Protein 2YC4 (pdb70)

Foldseek 3Di:
DFFQCAVVQVKDKDAWPAFDPQQDPNLARPPDQPGWTKHDFDDKIKIKIFGPAFFWWFKKKWFKFFFAKKWKWFDQDPDPPDTHTDDMDGDDPSDMDMDTGTDTHGMMMMIRGDGNDGMMITRYITTDGGD/DWQCAVVQVKDKDAWPAFDPQQDPNLAHPPDQPGWTKHDFDDKIKIKIFGPAFFWFQKKKWKKFFFAKKWKWFDRDPDPPDTHTFDMDGDDDDGIDMDMDGGTDTGGMMMMIRGDGNDGMMITRYITTDGD/DAPLADDEAEAEEEEDFDPPQPVVLLCCLQDCPWGWDAQPPHSYIYIYDYAHVVDDRPVVLVPDPPRFAHQEYEQEAEQQDVVRVVVSVVVVVVSCVVGPDNPRHRAYAYEYGYPHDPDGDDVVVVVVVCVVVPHHYYYCPPDRNDVSCVRVSVRRVVVVVVVVVVVVVVVVVVVVD/DPQADEEAEAEEEEDFDPQQPSVLLVCLQQCVVCCHWDAQPPDSYIYRYRYQHVVRVVVLVVDPPRFAHQHYEQEAEQQDPVRVVVSVVVVVVSCVVGPDNPRHRAYAYEYGHRPDHHHDVVVVCVVCVVVVHHYYYPHVDPSNDVSCVRVSVRRVVVVVVVVVVVVVVVVVDDD

Solvent-accessible surface area: 26304 Å² total; per-residue (Å²): 180,108,29,22,0,79,93,78,29,43,6,86,29,80,52,36,43,6,47,0,114,117,10,27,21,106,27,0,6,38,34,36,61,87,46,4,0,0,0,0,2,43,23,75,8,60,2,8,1,94,1,72,50,52,1,134,0,39,85,1,26,7,18,3,17,42,2,108,7,9,9,0,40,34,0,49,111,116,41,55,114,146,48,76,89,37,37,110,23,86,26,62,165,97,20,76,36,83,38,126,24,100,32,41,0,28,10,0,36,2,15,0,20,36,14,57,19,20,1,0,1,6,2,40,2,14,0,40,0,18,114,94,22,51,0,68,125,121,38,39,2,85,28,84,53,36,40,7,43,2,114,120,9,26,20,112,28,0,7,59,30,35,72,39,45,5,0,0,0,0,2,38,24,79,7,58,2,10,1,93,1,71,59,30,6,38,1,58,29,1,29,8,23,4,8,28,1,108,6,9,9,0,40,44,2,59,106,111,58,66,91,71,52,53,90,38,34,108,26,84,32,68,81,97,45,82,24,98,33,110,40,87,26,141,33,134,0,29,10,0,37,2,14,0,26,27,13,58,18,20,1,0,0,6,3,39,2,15,0,64,12,64,121,77,160,90,43,44,2,40,0,50,3,34,0,0,0,0,2,18,35,107,7,27,4,73,61,7,19,59,53,24,68,133,116,57,0,82,20,52,9,79,157,40,61,10,11,0,38,0,53,3,15,14,2,11,41,21,41,2,21,131,56,16,88,57,79,96,54,42,9,10,12,12,0,0,0,0,0,20,44,18,35,56,91,4,6,39,5,0,28,2,6,6,21,10,6,67,56,12,46,90,47,69,157,39,77,19,85,10,2,0,0,0,19,97,159,93,41,100,139,84,12,55,78,108,47,1,81,71,30,0,84,113,36,128,14,38,38,48,52,20,77,71,101,122,52,70,76,5,67,35,0,0,62,24,1,0,22,41,2,34,157,18,0,50,91,68,3,54,51,25,92,108,54,6,80,96,56,144,72,87,43,41,3,38,0,46,3,32,0,5,2,5,4,13,41,86,1,23,13,80,60,15,25,60,52,16,60,62,69,69,137,93,1,82,20,64,8,82,156,47,59,10,11,0,39,0,54,27,18,40,19,54,62,14,42,134,56,26,90,57,140,73,60,43,10,16,12,12,0,2,0,3,0,8,32,52,37,68,56,4,2,16,1,0,27,0,9,6,15,6,9,67,52,16,48,92,48,80,91,38,79,18,86,10,3,0,4,0,16,77,29,97,58,172,170,10,140,62,76,83,0,87,70,27,0,85,113,35,130,14,80,39,44,59,15,12,80,68,36,94,38,72,71,4,54,36,2,5,61,16,2,0,23,40,2,34,159,18,0,47,90,70,2,52,50,17,96,125,58,13,197,98

GO terms:
  GO:0030992 intraciliary transport particle B (C, IDA)
  GO:0005515 protein binding (F, IPI)

CATH classification: 2.60.120.260

B-factor: mean 47.5, std 15.7, range [17.86, 131.83]

Sequence (614 aa):
MKDYAREENGGLVVMASCSDERFPPENMLDGKDNTFWVTTGMFPQEFVLRLESCIRVSKITTLSLNVRKLAVEKCDQDKPDQFEKVFEVELANLQTEVHQVNIRAKYLKFILLQGHGEFATVNRVSVVGGDKDYAREENGGLVVMASCSDERFPPENMLDGKDNTFWVTTGMFPQEFVLRLESCIRVSKITTLSLNVRKLAVEKCDQDKPDQFEKVFEVELANRGLQTEVHQVNIRAKYLKFILLQGHGEFATVNRVSVVGGKPIDITATLRCKVAVVGEATVGKSALISMFTSVVAPVTIPDTTVSVELFLLDTAGSDLYKEQISQYWNGVYYAILVFDVSSMESFESCKAWFELLKSARPDRERPLRAVLVANKPPQRHQVRLDMAQDWATTNTLDFFDVSNPPGKDADAPFLSIATTFYRNYEDKVAAFQDACRNYPIDITATLRCKVAVVGEATVGKSALISMFTSKGSVAPVTIPDTTVSVELFLLDTSDLYKEQISQYWNGVYYAILVFDVSSMESFESCKAWFELLKSARPDRERPLRAVLVANKTDLPQVRLDMAQDWATTNTLDFFDVSANPPGKDADAPFLSIATTFYRNYEDKVAAFQDACRN

Organism: Chlamydomonas reinhardtii (NCBI:txid3055)

Secondary structure (DSSP, 8-state):
-EETTSGGGT-EE---S--BTTS-GGGGSSS-SS--EE--SSS-EEEEEEEEEEEEEEEEEEEEESEEEEEEEEE-SSSTT--EEEEEEE----EEEEEEEEEEEEEEEEEEEEESSS--EEEEEEEEEE-/-BTTSGGGT-EE---S--BTTS-GGGGSSS-SS--EE--SSS-EEEEEEEEEEEEEEEEEEEEESEEEEEEEEE-SSSS---EEEEEEE------EEEEEEEEEEEEEEEEEEEEESSS--EEEEEEEEE-/--S--SEEEEEEEEEES-GGG-HHHHHHHHH--EEEEE-TTSSEEEEEEEEESSSSHHHHHHTSTT-----EEEEEEETT-HHHHHHHHHHHHHHHHH-S-TTS--EEEEEEE----SS---HHHHHHHHHHTT-EEEE----TTSSTHHHHHHHHHHHHHHHHHHHHHHHHHHHH-/--S--EEEEEEEEEES-GGG-HHHHHHHHHHTT--EEEE-TTSSEEEEEEEEE--HHHHHHHSTT-----EEEEEEETT-HHHHHHHHHHHHHHHHH-S-TTS--EEEEEEE--S-----HHHHHHHHHHTT-EEEE-TTS-TTTSTHHHHHHHHHHHHHHHHHHHHHHHHHT--

Structure (mmCIF, N/CA/C/O backbone):
data_2YC4
#
_entry.id   2YC4
#
_cell.length_a   50.020
_cell.length_b   68.300
_cell.length_c   93.780
_cell.angle_alpha   90.00
_cell.angle_beta   92.42
_cell.angle_gamma   90.00
#
_symmetry.space_group_name_H-M   'P 1 21 1'
#
loop_
_entity.id
_entity.type
_entity.pdbx_description
1 polymer 'INTRAFLAGELLAR TRANSPORT PROTEIN 25'
2 polymer 'SMALL RAB-RELATED GTPASE'
3 non-polymer 'CALCIUM ION'
4 non-polymer 'MAGNESIUM ION'
5 non-polymer 'CHLORIDE ION'
6 water water
#
loop_
_atom_site.group_PDB
_atom_site.id
_atom_site.type_symbol
_atom_site.label_atom_id
_atom_site.label_alt_id
_atom_site.label_comp_id
_atom_site.label_asym_id
_atom_site.label_entity_id
_atom_site.label_seq_id
_atom_site.pdbx_PDB_ins_code
_atom_site.Cartn_x
_atom_site.Cartn_y
_atom_site.Cartn_z
_atom_site.occupancy
_atom_site.B_iso_or_equiv
_atom_site.auth_seq_id
_atom_site.auth_comp_id
_atom_site.auth_asym_id
_atom_site.auth_atom_id
_atom_site.pdbx_PDB_model_num
ATOM 1 N N . MET A 1 5 ? 59.392 -47.987 66.963 1.00 48.18 1 MET A N 1
ATOM 2 C CA . MET A 1 5 ? 58.284 -47.722 66.041 1.00 68.32 1 MET A CA 1
ATOM 3 C C . MET A 1 5 ? 57.685 -48.992 65.428 1.00 68.20 1 MET A C 1
ATOM 4 O O . MET A 1 5 ? 58.386 -49.992 65.233 1.00 50.81 1 MET A O 1
ATOM 9 N N . LYS A 1 6 ? 56.387 -48.941 65.123 1.00 56.14 2 LYS A N 1
ATOM 10 C CA . LYS A 1 6 ? 55.698 -50.069 64.487 1.00 57.38 2 LYS A CA 1
ATOM 11 C C . LYS A 1 6 ? 55.014 -49.645 63.192 1.00 49.41 2 LYS A C 1
ATOM 12 O O . LYS A 1 6 ? 54.970 -48.461 62.858 1.00 47.07 2 LYS A O 1
ATOM 18 N N . ASP A 1 7 ? 54.484 -50.622 62.465 1.00 44.98 3 ASP A N 1
ATOM 19 C CA . ASP A 1 7 ? 53.529 -50.348 61.394 1.00 39.78 3 ASP A CA 1
ATOM 20 C C . ASP A 1 7 ? 52.151 -50.604 61.989 1.00 39.81 3 ASP A C 1
ATOM 21 O O . ASP A 1 7 ? 51.709 -51.750 62.089 1.00 51.48 3 ASP A O 1
ATOM 26 N N . TYR A 1 8 ? 51.484 -49.532 62.401 1.00 37.26 4 TYR A N 1
ATOM 27 C CA . TYR A 1 8 ? 50.181 -49.615 63.068 1.00 34.56 4 TYR A CA 1
ATOM 28 C C . TYR A 1 8 ? 48.989 -49.968 62.159 1.00 38.09 4 TYR A C 1
ATOM 29 O O . TYR A 1 8 ? 47.872 -50.182 62.646 1.00 39.29 4 TYR A O 1
ATOM 38 N N . ALA A 1 9 ? 49.238 -50.043 60.852 1.00 39.92 5 ALA A N 1
ATOM 39 C CA . ALA A 1 9 ? 48.225 -50.441 59.875 1.00 44.03 5 ALA A CA 1
ATOM 40 C C . ALA A 1 9 ? 48.061 -51.945 59.875 1.00 45.01 5 ALA A C 1
ATOM 41 O O . ALA A 1 9 ? 46.954 -52.458 59.753 1.00 44.11 5 ALA A O 1
ATOM 43 N N . ARG A 1 10 ? 49.190 -52.633 59.992 1.00 47.05 6 ARG A N 1
ATOM 44 C CA . ARG A 1 10 ? 49.260 -54.083 60.145 1.00 46.19 6 ARG A CA 1
ATOM 45 C C . ARG A 1 10 ? 48.155 -54.567 61.109 1.00 41.69 6 ARG A C 1
ATOM 46 O O . ARG A 1 10 ? 47.903 -53.939 62.126 1.00 47.76 6 ARG A O 1
ATOM 54 N N . GLU A 1 11 ? 47.469 -55.654 60.773 1.00 49.18 7 GLU A N 1
ATOM 55 C CA . GLU A 1 11 ? 46.299 -56.079 61.544 1.00 41.64 7 GLU A CA 1
ATOM 56 C C . GLU A 1 11 ? 46.772 -56.599 62.870 1.00 44.43 7 GLU A C 1
ATOM 57 O O . GLU A 1 11 ? 45.998 -56.739 63.809 1.00 46.68 7 GLU A O 1
ATOM 63 N N . GLU A 1 12 ? 48.058 -56.911 62.933 1.00 48.50 8 GLU A N 1
ATOM 64 C CA . GLU A 1 12 ? 48.634 -57.511 64.125 1.00 48.62 8 GLU A CA 1
ATOM 65 C C . GLU A 1 12 ? 49.019 -56.453 65.153 1.00 40.30 8 GLU A C 1
ATOM 66 O O . GLU A 1 12 ? 49.469 -56.780 66.238 1.00 58.44 8 GLU A O 1
ATOM 68 N N . ASN A 1 13 ? 48.828 -55.184 64.810 1.00 53.31 9 ASN A N 1
ATOM 69 C CA . ASN A 1 13 ? 49.004 -54.080 65.753 1.00 55.28 9 ASN A CA 1
ATOM 70 C C . ASN A 1 13 ? 47.708 -53.304 65.885 1.00 59.38 9 ASN A C 1
ATOM 71 O O . ASN A 1 13 ? 47.710 -52.072 65.924 1.00 65.28 9 ASN A O 1
ATOM 76 N N . GLY A 1 14 ? 46.598 -54.030 65.917 1.00 54.94 10 GLY A N 1
ATOM 77 C CA . GLY A 1 14 ? 45.296 -53.420 66.090 1.00 58.63 10 GLY A CA 1
ATOM 78 C C . GLY A 1 14 ? 44.719 -52.724 64.869 1.00 59.98 10 GLY A C 1
ATOM 79 O O . GLY A 1 14 ? 43.606 -52.188 64.940 1.00 66.78 10 GLY A O 1
ATOM 80 N N . GLY A 1 15 ? 45.456 -52.724 63.757 1.00 49.18 11 GLY A N 1
ATOM 81 C CA . GLY A 1 15 ? 44.988 -52.100 62.529 1.00 44.43 11 GLY A CA 1
ATOM 82 C C . GLY A 1 15 ? 43.653 -52.652 62.075 1.00 46.10 11 GLY A C 1
ATOM 83 O O . GLY A 1 15 ? 43.450 -53.869 62.063 1.00 52.30 11 GLY A O 1
ATOM 84 N N . LEU A 1 16 ? 42.737 -51.764 61.694 1.00 46.08 12 LEU A N 1
ATOM 85 C CA . LEU A 1 16 ? 41.370 -52.197 61.393 1.00 55.54 12 LEU A CA 1
ATOM 86 C C . LEU A 1 16 ? 40.603 -51.231 60.505 1.00 44.23 12 LEU A C 1
ATOM 87 O O . LEU A 1 16 ? 40.425 -50.077 60.862 1.00 48.32 12 LEU A O 1
ATOM 92 N N . VAL A 1 17 ? 40.124 -51.707 59.363 1.00 41.30 13 VAL A N 1
ATOM 93 C CA . VAL A 1 17 ? 39.287 -50.871 58.500 1.00 42.33 13 VAL A CA 1
ATOM 94 C C . VAL A 1 17 ? 37.823 -50.930 58.884 1.00 34.79 13 VAL A C 1
ATOM 95 O O . VAL A 1 17 ? 37.240 -52.011 58.930 1.00 36.77 13 VAL A O 1
ATOM 99 N N . VAL A 1 18 ? 37.227 -49.766 59.132 1.00 37.26 14 VAL A N 1
ATOM 100 C CA . VAL A 1 18 ? 35.819 -49.709 59.552 1.00 47.02 14 VAL A CA 1
ATOM 101 C C . VAL A 1 18 ? 34.747 -49.029 58.622 1.00 44.16 14 VAL A C 1
ATOM 102 O O . VAL A 1 18 ? 33.555 -49.181 58.872 1.00 48.50 14 VAL A O 1
ATOM 106 N N . MET A 1 19 ? 35.139 -48.306 57.567 1.00 37.01 15 MET A N 1
ATOM 107 C CA . MET A 1 19 ? 34.144 -47.581 56.776 1.00 33.64 15 MET A CA 1
ATOM 108 C C . MET A 1 19 ? 34.507 -47.422 55.298 1.00 53.80 15 MET A C 1
ATOM 109 O O . MET A 1 19 ? 34.393 -46.295 54.709 1.00 40.47 15 MET A O 1
ATOM 111 N N . ALA A 1 20 ? 34.926 -48.562 54.721 1.00 39.09 16 ALA A N 1
ATOM 112 C CA . ALA A 1 20 ? 35.023 -48.770 53.263 1.00 38.36 16 ALA A CA 1
ATOM 113 C C . ALA A 1 20 ? 33.697 -48.529 52.493 1.00 35.07 16 ALA A C 1
ATOM 114 O O . ALA A 1 20 ? 32.621 -48.854 52.976 1.00 36.78 16 ALA A O 1
ATOM 116 N N . SER A 1 21 ? 33.796 -47.963 51.293 1.00 34.87 17 SER A N 1
ATOM 117 C CA . SER A 1 21 ? 32.637 -47.496 50.540 1.00 23.27 17 SER A CA 1
ATOM 118 C C . SER A 1 21 ? 32.182 -48.488 49.511 1.00 27.47 17 SER A C 1
ATOM 119 O O . SER A 1 21 ? 31.219 -48.241 48.794 1.00 32.25 17 SER A O 1
ATOM 122 N N . CYS A 1 22 ? 32.885 -49.611 49.424 1.00 34.50 18 CYS A N 1
ATOM 123 C CA . CYS A 1 22 ? 32.478 -50.685 48.530 1.00 28.56 18 CYS A CA 1
ATOM 124 C C . CYS A 1 22 ? 33.265 -51.931 48.863 1.00 28.22 18 CYS A C 1
ATOM 125 O O . CYS A 1 22 ? 34.423 -51.850 49.277 1.00 33.90 18 CYS A O 1
ATOM 128 N N . SER A 1 23 ? 32.632 -53.088 48.704 1.00 38.68 19 SER A N 1
ATOM 129 C CA . SER A 1 23 ? 33.296 -54.344 49.037 1.00 46.93 19 SER A CA 1
ATOM 130 C C . SER A 1 23 ? 32.818 -55.609 48.323 1.00 34.80 19 SER A C 1
ATOM 131 O O . SER A 1 23 ? 31.646 -55.770 47.995 1.00 33.46 19 SER A O 1
ATOM 134 N N . ASP A 1 24 ? 33.769 -56.504 48.106 1.00 34.97 20 ASP A N 1
ATOM 135 C CA . ASP A 1 24 ? 33.504 -57.840 47.603 1.00 40.54 20 ASP A CA 1
ATOM 136 C C . ASP A 1 24 ? 34.146 -58.784 48.613 1.00 43.56 20 ASP A C 1
ATOM 137 O O . ASP A 1 24 ? 35.349 -58.711 48.849 1.00 47.19 20 ASP A O 1
ATOM 142 N N . GLU A 1 25 ? 33.352 -59.655 49.227 1.00 45.14 21 GLU A N 1
ATOM 143 C CA . GLU A 1 25 ? 33.881 -60.583 50.226 1.00 38.38 21 GLU A CA 1
ATOM 144 C C . GLU A 1 25 ? 35.116 -61.362 49.761 1.00 44.61 21 GLU A C 1
ATOM 145 O O . GLU A 1 25 ? 35.836 -61.941 50.575 1.00 51.31 21 GLU A O 1
ATOM 151 N N . ARG A 1 26 ? 35.366 -61.366 48.457 1.00 34.50 22 ARG A N 1
ATOM 152 C CA . ARG A 1 26 ? 36.549 -62.005 47.917 1.00 35.22 22 ARG A CA 1
ATOM 153 C C . ARG A 1 26 ? 37.826 -61.186 48.062 1.00 42.18 22 ARG A C 1
ATOM 154 O O . ARG A 1 26 ? 38.923 -61.707 47.881 1.00 41.07 22 ARG A O 1
ATOM 162 N N . PHE A 1 27 ? 37.677 -59.899 48.362 1.00 47.01 23 PHE A N 1
ATOM 163 C CA . PHE A 1 27 ? 38.799 -58.972 48.410 1.00 36.28 23 PHE A CA 1
ATOM 164 C C . PHE A 1 27 ? 38.485 -57.911 49.436 1.00 36.44 23 PHE A C 1
ATOM 165 O O . PHE A 1 27 ? 38.358 -56.741 49.115 1.00 43.30 23 PHE A O 1
ATOM 173 N N . PRO A 1 28 ? 38.356 -58.333 50.690 1.00 40.09 24 PRO A N 1
ATOM 174 C CA . PRO A 1 28 ? 37.923 -57.492 51.803 1.00 41.89 24 PRO A CA 1
ATOM 175 C C . PRO A 1 28 ? 39.026 -56.558 52.287 1.00 47.38 24 PRO A C 1
ATOM 176 O O . PRO A 1 28 ? 40.209 -56.889 52.173 1.00 42.26 24 PRO A O 1
ATOM 180 N N . PRO A 1 29 ? 38.635 -55.400 52.843 1.00 45.25 25 PRO A N 1
ATOM 181 C CA . PRO A 1 29 ? 39.559 -54.367 53.307 1.00 38.28 25 PRO A CA 1
ATOM 182 C C . PRO A 1 29 ? 40.739 -54.950 54.070 1.00 43.90 25 PRO A C 1
ATOM 183 O O . PRO A 1 29 ? 41.856 -54.461 53.937 1.00 47.22 25 PRO A O 1
ATOM 187 N N . GLU A 1 30 ? 40.486 -56.005 54.829 1.00 45.38 26 GLU A N 1
ATOM 188 C CA . GLU A 1 30 ? 41.499 -56.650 55.646 1.00 37.63 26 GLU A CA 1
ATOM 189 C C . GLU A 1 30 ? 42.728 -56.981 54.814 1.00 40.87 26 GLU A C 1
ATOM 190 O O . GLU A 1 30 ? 43.846 -57.026 55.325 1.00 45.72 26 GLU A O 1
ATOM 196 N N . ASN A 1 31 ? 42.518 -57.222 53.528 1.00 35.89 27 ASN A N 1
ATOM 197 C CA . ASN A 1 31 ? 43.618 -57.571 52.648 1.00 39.14 27 ASN A CA 1
ATOM 198 C C . ASN A 1 31 ? 44.641 -56.466 52.488 1.00 43.61 27 ASN A C 1
ATOM 199 O O . ASN A 1 31 ? 45.588 -56.619 51.731 1.00 45.27 27 ASN A O 1
ATOM 204 N N . MET A 1 32 ? 44.448 -55.348 53.174 1.00 36.74 28 MET A N 1
ATOM 205 C CA . MET A 1 32 ? 45.351 -54.220 53.020 1.00 33.86 28 MET A CA 1
ATOM 206 C C . MET A 1 32 ? 46.374 -54.171 54.131 1.00 37.91 28 MET A C 1
ATOM 207 O O . MET A 1 32 ? 47.402 -53.517 54.012 1.00 44.45 28 MET A O 1
ATOM 212 N N . LEU A 1 33 ? 46.105 -54.896 55.207 1.00 41.68 29 LEU A N 1
ATOM 213 C CA . LEU A 1 33 ? 46.949 -54.823 56.389 1.00 47.07 29 LEU A CA 1
ATOM 214 C C . LEU A 1 33 ? 47.438 -56.181 56.875 1.00 55.69 29 LEU A C 1
ATOM 215 O O . LEU A 1 33 ? 47.771 -56.358 58.046 1.00 55.23 29 LEU A O 1
ATOM 220 N N . ASP A 1 34 ? 47.492 -57.140 55.965 1.00 55.64 30 ASP A N 1
ATOM 221 C CA . ASP A 1 34 ? 48.082 -58.427 56.287 1.00 54.97 30 ASP A CA 1
ATOM 222 C C . ASP A 1 34 ? 49.576 -58.470 55.933 1.00 53.99 30 ASP A C 1
ATOM 223 O O . ASP A 1 34 ? 50.248 -59.476 56.166 1.00 50.71 30 ASP A O 1
ATOM 228 N N . GLY A 1 35 ? 50.088 -57.374 55.379 1.00 50.83 31 GLY A N 1
ATOM 229 C CA . GLY A 1 35 ? 51.503 -57.269 55.064 1.00 49.23 31 GLY A CA 1
ATOM 230 C C . GLY A 1 35 ? 51.978 -58.020 53.826 1.00 60.06 31 GLY A C 1
ATOM 231 O O . GLY A 1 35 ? 53.154 -57.934 53.462 1.00 63.52 31 GLY A O 1
ATOM 232 N N . LYS A 1 36 ? 51.076 -58.764 53.187 1.00 56.20 32 LYS A N 1
ATOM 233 C CA . LYS A 1 36 ? 51.401 -59.500 51.971 1.00 50.89 32 LYS A CA 1
ATOM 234 C C . LYS A 1 36 ? 51.207 -58.571 50.787 1.00 57.34 32 LYS A C 1
ATOM 235 O O . LYS A 1 36 ? 50.481 -57.602 50.880 1.00 59.76 32 LYS A O 1
ATOM 237 N N . ASP A 1 37 ? 51.868 -58.851 49.675 1.00 61.22 33 ASP A N 1
ATOM 238 C CA . ASP A 1 37 ? 51.790 -57.964 48.521 1.00 53.38 33 ASP A CA 1
ATOM 239 C C . ASP A 1 37 ? 50.857 -58.524 47.466 1.00 60.64 33 ASP A C 1
ATOM 240 O O . ASP A 1 37 ? 50.541 -57.848 46.489 1.00 57.23 33 ASP A O 1
ATOM 245 N N . ASN A 1 38 ? 50.419 -59.765 47.661 1.00 61.16 34 ASN A N 1
ATOM 246 C CA . ASN A 1 38 ? 49.660 -60.467 46.629 1.00 58.91 34 ASN A CA 1
ATOM 247 C C . ASN A 1 38 ? 48.163 -60.473 46.871 1.00 60.48 34 ASN A C 1
ATOM 248 O O . ASN A 1 38 ? 47.396 -60.843 45.988 1.00 60.83 34 ASN A O 1
ATOM 253 N N . THR A 1 39 ? 47.750 -60.074 48.071 1.00 62.21 35 THR A N 1
ATOM 254 C CA . THR A 1 39 ? 46.333 -59.904 48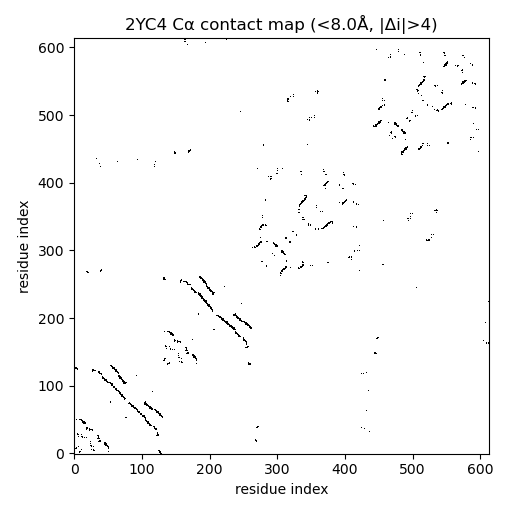.365 1.00 54.80 35 THR A CA 1
ATOM 255 C C . THR A 1 39 ? 45.979 -58.424 48.284 1.00 50.41 35 THR A C 1
ATOM 256 O O . THR A 1 39 ? 46.852 -57.572 48.362 1.00 48.98 35 THR A O 1
ATOM 260 N N . PHE A 1 40 ? 44.706 -58.112 48.087 1.00 56.11 36 PHE A N 1
ATOM 261 C CA . PHE A 1 40 ? 44.310 -56.714 47.928 1.00 48.22 36 PHE A CA 1
ATOM 262 C C . PHE A 1 40 ? 42.849 -56.480 48.232 1.00 52.93 36 PHE A C 1
ATOM 263 O O . PHE A 1 40 ? 42.070 -57.429 48.449 1.00 47.09 36 PHE A O 1
ATOM 271 N N . TRP A 1 41 ? 42.500 -55.194 48.238 1.00 46.21 37 TRP A N 1
ATOM 272 C CA . TRP A 1 41 ? 41.123 -54.750 48.279 1.00 36.09 37 TRP A CA 1
ATOM 273 C C . TRP A 1 41 ? 40.836 -54.126 46.921 1.00 42.04 37 TRP A C 1
ATOM 274 O O . TRP A 1 41 ? 41.685 -53.419 46.372 1.00 43.02 37 TRP A O 1
ATOM 285 N N . VAL A 1 42 ? 39.666 -54.406 46.358 1.00 32.81 38 VAL A N 1
ATOM 286 C CA . VAL A 1 42 ? 39.345 -53.891 45.036 1.00 30.98 38 VAL A CA 1
ATOM 287 C C . VAL A 1 42 ? 38.053 -53.097 45.097 1.00 35.81 38 VAL A C 1
ATOM 288 O O . VAL A 1 42 ? 37.140 -53.426 45.872 1.00 33.98 38 VAL A O 1
ATOM 292 N N . THR A 1 43 ? 37.987 -52.049 44.281 1.00 27.29 39 THR A N 1
ATOM 293 C CA . THR A 1 43 ? 36.783 -51.262 44.159 1.00 24.13 39 THR A CA 1
ATOM 294 C C . THR A 1 43 ? 35.796 -51.974 43.237 1.00 33.44 39 THR A C 1
ATOM 295 O O . THR A 1 43 ? 36.191 -52.782 42.400 1.00 27.91 39 THR A O 1
ATOM 299 N N . THR A 1 44 ? 34.507 -51.674 43.404 1.00 30.46 40 THR A N 1
ATOM 300 C CA . THR A 1 44 ? 33.446 -52.428 42.738 1.00 25.70 40 THR A CA 1
ATOM 301 C C . THR A 1 44 ? 32.728 -51.602 41.696 1.00 27.77 40 THR A C 1
ATOM 302 O O . THR A 1 44 ? 31.623 -51.929 41.288 1.00 28.80 40 THR A O 1
ATOM 306 N N . GLY A 1 45 ? 33.347 -50.520 41.265 1.00 32.65 41 GLY A N 1
ATOM 307 C CA . GLY A 1 45 ? 32.669 -49.647 40.342 1.00 35.28 41 GLY A CA 1
ATOM 308 C C . GLY A 1 45 ? 33.226 -48.246 40.373 1.00 49.58 41 GLY A C 1
ATOM 309 O O . GLY A 1 45 ? 34.443 -48.045 40.303 1.00 53.17 41 GLY A O 1
ATOM 310 N N . MET A 1 46 ? 32.324 -47.283 40.510 1.00 36.57 42 MET A N 1
ATOM 311 C CA . MET A 1 46 ? 32.602 -45.892 40.199 1.00 23.40 42 MET A CA 1
ATOM 312 C C . MET A 1 46 ? 33.753 -45.247 41.011 1.00 35.85 42 MET A C 1
ATOM 313 O O . MET A 1 46 ? 34.500 -45.925 41.732 1.00 42.57 42 MET A O 1
ATOM 318 N N . PHE A 1 47 ? 33.891 -43.927 40.883 1.00 33.45 43 PHE A N 1
ATOM 319 C CA . PHE A 1 47 ? 34.716 -43.149 41.799 1.00 33.33 43 PHE A CA 1
ATOM 320 C C . PHE A 1 47 ? 33.966 -41.882 42.288 1.00 36.17 43 PHE A C 1
ATOM 321 O O . PHE A 1 47 ? 33.013 -41.433 41.655 1.00 39.06 43 PHE A O 1
ATOM 329 N N . PRO A 1 48 ? 34.380 -41.322 43.436 1.00 34.05 44 PRO A N 1
ATOM 330 C CA . PRO A 1 48 ? 35.522 -41.754 44.251 1.00 35.86 44 PRO A CA 1
ATOM 331 C C . PRO A 1 48 ? 35.140 -42.932 45.121 1.00 31.31 44 PRO A C 1
ATOM 332 O O . PRO A 1 48 ? 33.978 -43.319 45.095 1.00 27.28 44 PRO A O 1
ATOM 336 N N . GLN A 1 49 ? 36.112 -43.506 45.829 1.00 31.62 45 GLN A N 1
ATOM 337 C CA . GLN A 1 49 ? 35.881 -44.576 46.794 1.00 23.43 45 GLN A CA 1
ATOM 338 C C . GLN A 1 49 ? 36.806 -44.329 47.967 1.00 31.55 45 GLN A C 1
ATOM 339 O O . GLN A 1 49 ? 37.913 -43.808 47.809 1.00 30.35 45 GLN A O 1
ATOM 345 N N . GLU A 1 50 ? 36.356 -44.692 49.159 1.00 37.76 46 GLU A N 1
ATOM 346 C CA . GLU A 1 50 ? 37.145 -44.428 50.357 1.00 35.08 46 GLU A CA 1
ATOM 347 C C . GLU A 1 50 ? 36.986 -45.524 51.382 1.00 34.77 46 GLU A C 1
ATOM 348 O O . GLU A 1 50 ? 36.078 -46.345 51.305 1.00 34.19 46 GLU A O 1
ATOM 354 N N . PHE A 1 51 ? 37.895 -45.532 52.345 1.00 36.52 47 PHE A N 1
ATOM 355 C CA . PHE A 1 51 ? 37.813 -46.459 53.456 1.00 34.30 47 PHE A CA 1
ATOM 356 C C . PHE A 1 51 ? 38.583 -45.827 54.594 1.00 34.71 47 PHE A C 1
ATOM 357 O O . PHE A 1 51 ? 39.499 -45.039 54.363 1.00 36.40 47 PHE A O 1
ATOM 365 N N . VAL A 1 52 ? 38.212 -46.184 55.818 1.00 36.96 48 VAL A N 1
ATOM 366 C CA . VAL A 1 52 ? 38.751 -45.551 57.013 1.00 33.82 48 VAL A CA 1
ATOM 367 C C . VAL A 1 52 ? 39.448 -46.582 57.881 1.00 31.18 48 VAL A C 1
ATOM 368 O O . VAL A 1 52 ? 38.801 -47.464 58.458 1.00 32.20 48 VAL A O 1
ATOM 372 N N . LEU A 1 53 ? 40.771 -46.475 57.958 1.00 37.40 49 LEU A N 1
ATOM 373 C CA . LEU A 1 53 ? 41.571 -47.302 58.862 1.00 35.30 49 LEU A CA 1
ATOM 374 C C . LEU A 1 53 ? 41.582 -46.699 60.269 1.00 33.90 49 LEU A C 1
ATOM 375 O O . LEU A 1 53 ? 41.721 -45.488 60.422 1.00 37.07 49 LEU A O 1
ATOM 380 N N . ARG A 1 54 ? 41.424 -47.539 61.287 1.00 26.85 50 ARG A N 1
ATOM 381 C CA . ARG A 1 54 ? 41.560 -47.088 62.666 1.00 37.37 50 ARG A CA 1
ATOM 382 C C . ARG A 1 54 ? 42.683 -47.831 63.394 1.00 43.59 50 ARG A C 1
ATOM 383 O O . ARG A 1 54 ? 42.692 -49.065 63.434 1.00 46.80 50 ARG A O 1
ATOM 391 N N . LEU A 1 55 ? 43.609 -47.074 63.985 1.00 42.90 51 LEU A N 1
ATOM 392 C CA . LEU A 1 55 ? 44.728 -47.649 64.736 1.00 44.98 51 LEU A CA 1
ATOM 393 C C . LEU A 1 55 ? 44.412 -47.757 66.234 1.00 50.89 51 LEU A C 1
ATOM 394 O O . LEU A 1 55 ? 43.620 -46.970 66.766 1.00 48.17 51 LEU A O 1
ATOM 399 N N . GLU A 1 56 ? 45.048 -48.726 66.895 1.00 48.63 52 GLU A N 1
ATOM 400 C CA . GLU A 1 56 ? 44.868 -48.980 68.325 1.00 55.29 52 GLU A CA 1
ATOM 401 C C . GLU A 1 56 ? 44.768 -47.705 69.162 1.00 64.26 52 GLU A C 1
ATOM 402 O O . GLU A 1 56 ? 43.789 -47.507 69.888 1.00 71.17 52 GLU A O 1
ATOM 404 N N . SER A 1 57 ? 45.784 -46.849 69.067 1.00 58.37 53 SER A N 1
ATOM 405 C CA . SER A 1 57 ? 45.781 -45.565 69.771 1.00 52.78 53 SER A CA 1
ATOM 406 C C . SER A 1 57 ? 46.056 -44.411 68.818 1.00 41.60 53 SER A C 1
ATOM 407 O O . SER A 1 57 ? 46.521 -44.619 67.697 1.00 45.03 53 SER A O 1
ATOM 410 N N . CYS A 1 58 ? 45.769 -43.191 69.258 1.00 40.49 54 CYS A N 1
ATOM 411 C CA . CYS A 1 58 ? 46.128 -42.029 68.464 1.00 40.84 54 CYS A CA 1
ATOM 412 C C . CYS A 1 58 ? 47.641 -41.846 68.545 1.00 50.50 54 CYS A C 1
ATOM 413 O O . CYS A 1 58 ? 48.182 -41.550 69.607 1.00 53.38 54 CYS A O 1
ATOM 416 N N . ILE A 1 59 ? 48.325 -42.028 67.423 1.00 48.37 55 ILE A N 1
ATOM 417 C CA . ILE A 1 59 ? 49.782 -42.045 67.425 1.00 48.44 55 ILE A CA 1
ATOM 418 C C . ILE A 1 59 ? 50.410 -40.937 66.580 1.00 48.91 55 ILE A C 1
ATOM 419 O O . ILE A 1 59 ? 49.730 -40.234 65.845 1.00 49.61 55 ILE A O 1
ATOM 424 N N . ARG A 1 60 ? 51.722 -40.793 66.693 1.00 45.43 56 ARG A N 1
ATOM 425 C CA . ARG A 1 60 ? 52.462 -39.873 65.848 1.00 46.59 56 ARG A CA 1
ATOM 426 C C . ARG A 1 60 ? 52.899 -40.628 64.606 1.00 52.05 56 ARG A C 1
ATOM 427 O O . ARG A 1 60 ? 53.646 -41.594 64.697 1.00 55.92 56 ARG A O 1
ATOM 435 N N . VAL A 1 61 ? 52.428 -40.191 63.448 1.00 48.63 57 VAL A N 1
ATOM 436 C CA . VAL A 1 61 ? 52.716 -40.877 62.200 1.00 50.77 57 VAL A CA 1
ATOM 437 C C . VAL A 1 61 ? 53.791 -40.152 61.392 1.00 48.87 57 VAL A C 1
ATOM 438 O O . VAL A 1 61 ? 53.779 -38.929 61.268 1.00 53.16 57 VAL A O 1
ATOM 442 N N . SER A 1 62 ? 54.723 -40.918 60.849 1.00 38.14 58 SER A N 1
ATOM 443 C CA . SER A 1 62 ? 55.871 -40.328 60.194 1.00 43.22 58 SER A CA 1
ATOM 444 C C . SER A 1 62 ? 56.054 -40.851 58.777 1.00 46.40 58 SER A C 1
ATOM 445 O O . SER A 1 62 ? 56.448 -40.109 57.884 1.00 48.58 58 SER A O 1
ATOM 448 N N . LYS A 1 63 ? 55.782 -42.131 58.565 1.00 47.56 59 LYS A N 1
ATOM 449 C CA . LYS A 1 63 ? 55.760 -42.656 57.205 1.00 51.06 59 LYS A CA 1
ATOM 450 C C . LYS A 1 63 ? 54.408 -43.301 56.904 1.00 51.14 59 LYS A C 1
ATOM 451 O O . LYS A 1 63 ? 53.991 -44.251 57.563 1.00 51.80 59 LYS A O 1
ATOM 457 N N . ILE A 1 64 ? 53.705 -42.762 55.924 1.00 50.09 60 ILE A N 1
ATOM 458 C CA . ILE A 1 64 ? 52.545 -43.456 55.392 1.00 50.00 60 ILE A CA 1
ATOM 459 C C . ILE A 1 64 ? 52.933 -43.991 54.022 1.00 55.16 60 ILE A C 1
ATOM 460 O O . ILE A 1 64 ? 53.663 -43.330 53.285 1.00 59.51 60 ILE A O 1
ATOM 465 N N . THR A 1 65 ? 52.440 -45.171 53.667 1.00 50.19 61 THR A N 1
ATOM 466 C CA . THR A 1 65 ? 52.867 -45.826 52.436 1.00 48.86 61 THR A CA 1
ATOM 467 C C . THR A 1 65 ? 51.818 -46.762 51.861 1.00 45.57 61 THR A C 1
ATOM 468 O O . THR A 1 65 ? 51.283 -47.602 52.571 1.00 46.05 61 THR A O 1
ATOM 472 N N . THR A 1 66 ? 51.542 -46.642 50.567 1.00 47.65 62 THR A N 1
ATOM 473 C CA . THR A 1 66 ? 50.515 -47.477 49.955 1.00 56.00 62 THR A CA 1
ATOM 474 C C . THR A 1 66 ? 51.015 -48.263 48.752 1.00 59.89 62 THR A C 1
ATOM 475 O O . THR A 1 66 ? 51.909 -47.827 48.030 1.00 58.14 62 THR A O 1
ATOM 479 N N . LEU A 1 67 ? 50.407 -49.426 48.549 1.00 57.88 63 LEU A N 1
ATOM 480 C CA . LEU A 1 67 ? 50.680 -50.276 47.406 1.00 49.86 63 LEU A CA 1
ATOM 481 C C . LEU A 1 67 ? 49.359 -50.475 46.679 1.00 45.59 63 LEU A C 1
ATOM 482 O O . LEU A 1 67 ? 48.398 -51.023 47.243 1.00 44.05 63 LEU A O 1
ATOM 487 N N . SER A 1 68 ? 49.303 -50.025 45.434 1.00 36.28 64 SER A N 1
ATOM 488 C CA . SER A 1 68 ? 48.056 -50.053 44.700 1.00 41.09 64 SER A CA 1
ATOM 489 C C . SER A 1 68 ? 48.214 -50.383 43.227 1.00 44.95 64 SER A C 1
ATOM 490 O O . SER A 1 68 ? 49.307 -50.321 42.664 1.00 49.11 64 SER A O 1
ATOM 493 N N . LEU A 1 69 ? 47.099 -50.720 42.595 1.00 47.67 65 LEU A N 1
ATOM 494 C CA . LEU A 1 69 ? 47.072 -50.853 41.151 1.00 40.75 65 LEU A CA 1
ATOM 495 C C . LEU A 1 69 ? 45.938 -50.007 40.607 1.00 37.61 65 LEU A C 1
ATOM 496 O O . LEU A 1 69 ? 44.852 -49.950 41.177 1.00 40.33 65 LEU A O 1
ATOM 498 N N . ASN A 1 70 ? 46.221 -49.310 39.522 1.00 43.36 66 ASN A N 1
ATOM 499 C CA . ASN A 1 70 ? 45.212 -48.544 38.784 1.00 45.14 66 ASN A CA 1
ATOM 500 C C . ASN A 1 70 ? 44.689 -47.250 39.415 1.00 35.94 66 ASN A C 1
ATOM 501 O O . ASN A 1 70 ? 43.722 -46.654 38.921 1.00 37.43 66 ASN A O 1
ATOM 506 N N . VAL A 1 71 ? 45.342 -46.810 40.484 1.00 30.26 67 VAL A N 1
ATOM 507 C CA . VAL A 1 71 ? 44.954 -45.578 41.149 1.00 37.51 67 VAL A CA 1
ATOM 508 C C . VAL A 1 71 ? 45.614 -44.375 40.475 1.00 46.31 67 VAL A C 1
ATOM 509 O O . VAL A 1 71 ? 46.810 -44.383 40.169 1.00 47.57 67 VAL A O 1
ATOM 513 N N . ARG A 1 72 ? 44.826 -43.333 40.252 1.00 41.16 68 ARG A N 1
ATOM 514 C CA . ARG A 1 72 ? 45.318 -42.155 39.575 1.00 38.58 68 ARG A CA 1
ATOM 515 C C . ARG A 1 72 ? 45.415 -40.945 40.512 1.00 44.86 68 ARG A C 1
ATOM 516 O O . ARG A 1 72 ? 46.485 -40.382 40.680 1.00 50.74 68 ARG A O 1
ATOM 524 N N . LYS A 1 73 ? 44.313 -40.529 41.119 1.00 49.07 69 LYS A N 1
ATOM 525 C CA . LYS A 1 73 ? 44.403 -39.517 42.176 1.00 47.01 69 LYS A CA 1
ATOM 526 C C . LYS A 1 73 ? 43.986 -40.124 43.504 1.00 45.29 69 LYS A C 1
ATOM 527 O O . LYS A 1 73 ? 42.969 -40.821 43.595 1.00 36.10 69 LYS A O 1
ATOM 529 N N . LEU A 1 74 ? 44.803 -39.862 44.522 1.00 51.82 70 LEU A N 1
ATOM 530 C CA . LEU A 1 74 ? 44.586 -40.354 45.877 1.00 38.80 70 LEU A CA 1
ATOM 531 C C . LEU A 1 74 ? 44.701 -39.232 46.921 1.00 38.22 70 LEU A C 1
ATOM 532 O O . LEU A 1 74 ? 45.564 -38.367 46.822 1.00 39.10 70 LEU A O 1
ATOM 537 N N . ALA A 1 75 ? 43.820 -39.249 47.914 1.00 39.25 71 ALA A N 1
ATOM 538 C CA . ALA A 1 75 ? 43.868 -38.276 49.003 1.00 37.88 71 ALA A CA 1
ATOM 539 C C . ALA A 1 75 ? 43.834 -38.979 50.354 1.00 38.72 71 ALA A C 1
ATOM 540 O O . ALA A 1 75 ? 43.231 -40.035 50.500 1.00 43.35 71 ALA A O 1
ATOM 542 N N . VAL A 1 76 ? 44.488 -38.388 51.344 1.00 36.86 72 VAL A N 1
ATOM 543 C CA . VAL A 1 76 ? 44.546 -38.981 52.667 1.00 32.12 72 VAL A CA 1
ATOM 544 C C . VAL A 1 76 ? 44.220 -37.955 53.742 1.00 34.12 72 VAL A C 1
ATOM 545 O O . VAL A 1 76 ? 44.641 -36.806 53.671 1.00 35.68 72 VAL A O 1
ATOM 549 N N . GLU A 1 77 ? 43.467 -38.381 54.743 1.00 35.72 73 GLU A N 1
ATOM 550 C CA . GLU A 1 77 ? 43.011 -37.464 55.773 1.00 36.75 73 GLU A CA 1
ATOM 551 C C . GLU A 1 77 ? 43.150 -38.052 57.171 1.00 36.15 73 GLU A C 1
ATOM 552 O O . GLU A 1 77 ? 42.954 -39.243 57.378 1.00 36.16 73 GLU A O 1
ATOM 558 N N . LYS A 1 78 ? 43.496 -37.202 58.130 1.00 41.63 74 LYS A N 1
ATOM 559 C CA . LYS A 1 78 ? 43.705 -37.648 59.505 1.00 43.64 74 LYS A CA 1
ATOM 560 C C . LYS A 1 78 ? 42.533 -37.280 60.431 1.00 44.90 74 LYS A C 1
ATOM 561 O O . LYS A 1 78 ? 41.768 -36.357 60.147 1.00 42.62 74 LYS A O 1
ATOM 567 N N . CYS A 1 79 ? 42.398 -38.011 61.535 1.00 37.34 75 CYS A N 1
ATOM 568 C CA . CYS A 1 79 ? 41.490 -37.620 62.598 1.00 34.00 75 CYS A CA 1
ATOM 569 C C . CYS A 1 79 ? 42.124 -38.014 63.915 1.00 38.54 75 CYS A C 1
ATOM 570 O O . CYS A 1 79 ? 42.321 -39.186 64.177 1.00 40.67 75 CYS A O 1
ATOM 573 N N . ASP A 1 80 ? 42.466 -37.028 64.734 1.00 41.01 76 ASP A N 1
ATOM 574 C CA . ASP A 1 80 ? 43.175 -37.293 65.981 1.00 45.73 76 ASP A CA 1
ATOM 575 C C . ASP A 1 80 ? 42.235 -37.497 67.181 1.00 50.63 76 ASP A C 1
ATOM 576 O O . ASP A 1 80 ? 42.661 -37.894 68.278 1.00 56.06 76 ASP A O 1
ATOM 581 N N . GLN A 1 81 ? 40.956 -37.215 66.971 1.00 50.95 77 GLN A N 1
ATOM 582 C CA . GLN A 1 81 ? 39.948 -37.446 67.992 1.00 44.74 77 GLN A CA 1
ATOM 583 C C . GLN A 1 81 ? 39.593 -38.934 68.005 1.00 48.78 77 GLN A C 1
ATOM 584 O O . GLN A 1 81 ? 40.035 -39.692 67.155 1.00 50.78 77 GLN A O 1
ATOM 590 N N . ASP A 1 82 ? 38.838 -39.385 68.987 1.00 48.82 78 ASP A N 1
ATOM 591 C CA . ASP A 1 82 ? 38.701 -40.826 69.120 1.00 55.53 78 ASP A CA 1
ATOM 592 C C . ASP A 1 82 ? 37.395 -41.320 68.515 1.00 55.68 78 ASP A C 1
ATOM 593 O O . ASP A 1 82 ? 37.049 -42.497 68.655 1.00 48.77 78 ASP A O 1
ATOM 598 N N . LYS A 1 83 ? 36.704 -40.418 67.808 1.00 55.11 79 LYS A N 1
ATOM 599 C CA . LYS A 1 83 ? 35.598 -40.785 66.915 1.00 46.12 79 LYS A CA 1
ATOM 600 C C . LYS A 1 83 ? 35.837 -40.161 65.535 1.00 39.18 79 LYS A C 1
ATOM 601 O O . LYS A 1 83 ? 36.236 -39.010 65.444 1.00 47.03 79 LYS A O 1
ATOM 603 N N . PRO A 1 84 ? 35.636 -40.927 64.451 1.00 43.46 80 PRO A N 1
ATOM 604 C CA . PRO A 1 84 ? 35.836 -40.346 63.120 1.00 46.13 80 PRO A CA 1
ATOM 605 C C . PRO A 1 84 ? 34.664 -39.488 62.731 1.00 42.84 80 PRO A C 1
ATOM 606 O O . PRO A 1 84 ? 33.802 -39.936 61.991 1.00 53.56 80 PRO A O 1
ATOM 610 N N . ASP A 1 85 ? 34.630 -38.268 63.235 1.00 47.13 81 ASP A N 1
ATOM 611 C CA . ASP A 1 85 ? 33.532 -37.365 62.934 1.00 55.12 81 ASP A CA 1
ATOM 612 C C . ASP A 1 85 ? 34.075 -36.102 62.266 1.00 63.08 81 ASP A C 1
ATOM 613 O O . ASP A 1 85 ? 33.358 -35.439 61.517 1.00 64.23 81 ASP A O 1
ATOM 618 N N . GLN A 1 86 ? 35.345 -35.788 62.532 1.00 56.48 82 GLN A N 1
ATOM 619 C CA . GLN A 1 86 ? 36.025 -34.670 61.878 1.00 52.42 82 GLN A CA 1
ATOM 620 C C . GLN A 1 86 ? 37.412 -35.033 61.321 1.00 44.34 82 GLN A C 1
ATOM 621 O O . GLN A 1 86 ? 38.342 -35.291 62.085 1.00 36.44 82 GLN A O 1
ATOM 627 N N . PHE A 1 87 ? 37.534 -35.045 59.990 1.00 38.62 83 PHE A N 1
ATOM 628 C CA . PHE A 1 87 ? 38.794 -35.366 59.324 1.00 39.09 83 PHE A CA 1
ATOM 629 C C . PHE A 1 87 ? 39.460 -34.129 58.745 1.00 43.93 83 PHE A C 1
ATOM 630 O O . PHE A 1 87 ? 38.786 -33.197 58.316 1.00 43.75 83 PHE A O 1
ATOM 638 N N . GLU A 1 88 ? 40.789 -34.142 58.703 1.00 35.45 84 GLU A N 1
ATOM 639 C CA . GLU A 1 88 ? 41.533 -33.017 58.179 1.00 30.55 84 GLU A CA 1
ATOM 640 C C . GLU A 1 88 ? 42.545 -33.518 57.161 1.00 32.87 84 GLU A C 1
ATOM 641 O O . GLU A 1 88 ? 43.267 -34.471 57.420 1.00 38.69 84 GLU A O 1
ATOM 647 N N . LYS A 1 89 ? 42.580 -32.889 55.992 1.00 35.00 85 LYS A N 1
ATOM 648 C CA . LYS A 1 89 ? 43.433 -33.337 54.888 1.00 37.63 85 LYS A CA 1
ATOM 649 C C . LYS A 1 89 ? 44.928 -33.402 55.230 1.00 33.36 85 LYS A C 1
ATOM 650 O O . LYS A 1 89 ? 45.452 -32.545 55.934 1.00 43.34 85 LYS A O 1
ATOM 652 N N . VAL A 1 90 ? 45.605 -34.429 54.724 1.00 43.47 86 VAL A N 1
ATOM 653 C CA . VAL A 1 90 ? 47.039 -34.651 54.962 1.00 38.46 86 VAL A CA 1
ATOM 654 C C . VAL A 1 90 ? 47.796 -34.462 53.667 1.00 42.77 86 VAL A C 1
ATOM 655 O O . VAL A 1 90 ? 48.758 -33.706 53.597 1.00 46.42 86 VAL A O 1
ATOM 659 N N . PHE A 1 91 ? 47.361 -35.173 52.635 1.00 50.08 87 PHE A N 1
ATOM 660 C CA . PHE A 1 91 ? 47.857 -34.922 51.288 1.00 48.39 87 PHE A CA 1
ATOM 661 C C . PHE A 1 91 ? 46.957 -35.422 50.148 1.00 47.35 87 PHE A C 1
ATOM 662 O O . PHE A 1 91 ? 45.791 -35.784 50.340 1.00 40.44 87 PHE A O 1
ATOM 670 N N . GLU A 1 92 ? 47.540 -35.420 48.957 1.00 50.20 88 GLU A N 1
ATOM 671 C CA . GLU A 1 92 ? 46.816 -35.588 47.711 1.00 49.01 88 GLU A CA 1
ATOM 672 C C . GLU A 1 92 ? 47.837 -35.766 46.590 1.00 59.22 88 GLU A C 1
ATOM 673 O O . GLU A 1 92 ? 48.773 -34.973 46.453 1.00 60.26 88 GLU A O 1
ATOM 679 N N . VAL A 1 93 ? 47.664 -36.820 45.798 1.00 58.17 89 VAL A N 1
ATOM 680 C CA . VAL A 1 93 ? 48.726 -37.284 44.906 1.00 56.73 89 VAL A CA 1
ATOM 681 C C . VAL A 1 93 ? 48.145 -37.843 43.624 1.00 56.35 89 VAL A C 1
ATOM 682 O O . VAL A 1 93 ? 47.305 -38.759 43.650 1.00 48.66 89 VAL A O 1
ATOM 686 N N . GLU A 1 94 ? 48.585 -37.285 42.499 1.00 57.67 90 GLU A N 1
ATOM 687 C CA . GLU A 1 94 ? 48.240 -37.859 41.209 1.00 53.46 90 GLU A CA 1
ATOM 688 C C . GLU A 1 94 ? 49.295 -38.912 40.911 1.00 46.61 90 GLU A C 1
ATOM 689 O O . GLU A 1 94 ? 50.475 -38.683 41.150 1.00 52.50 90 GLU A O 1
ATOM 691 N N . LEU A 1 95 ? 48.853 -40.076 40.443 1.00 46.34 91 LEU A N 1
ATOM 692 C CA . LEU A 1 95 ? 49.729 -41.205 40.164 1.00 50.80 91 LEU A CA 1
ATOM 693 C C . LEU A 1 95 ? 49.775 -41.499 38.663 1.00 62.19 91 LEU A C 1
ATOM 694 O O . LEU A 1 95 ? 49.286 -40.713 37.846 1.00 57.86 91 LEU A O 1
ATOM 699 N N . ALA A 1 96 ? 50.348 -42.637 38.293 1.00 60.61 92 ALA A N 1
ATOM 700 C CA . ALA A 1 96 ? 50.588 -42.897 36.884 1.00 61.64 92 ALA A CA 1
ATOM 701 C C . ALA A 1 96 ? 50.276 -44.325 36.434 1.00 70.89 92 ALA A C 1
ATOM 702 O O . ALA A 1 96 ? 50.146 -45.235 37.257 1.00 66.08 92 ALA A O 1
ATOM 704 N N . ASN A 1 97 ? 50.153 -44.475 35.113 1.00 63.45 93 ASN A N 1
ATOM 705 C CA . ASN A 1 97 ? 49.969 -45.739 34.392 1.00 65.25 93 ASN A CA 1
ATOM 706 C C . ASN A 1 97 ? 50.232 -47.054 35.127 1.00 63.13 93 ASN A C 1
ATOM 707 O O . ASN A 1 97 ? 51.266 -47.229 35.787 1.00 69.36 93 ASN A O 1
ATOM 712 N N . LEU A 1 102 ? 52.018 -51.623 38.862 1.00 36.36 98 LEU A N 1
ATOM 713 C CA . LEU A 1 102 ? 51.966 -51.642 40.336 1.00 69.05 98 LEU A CA 1
ATOM 714 C C . LEU A 1 102 ? 52.627 -50.428 41.017 1.00 67.02 98 LEU A C 1
ATOM 715 O O . LEU A 1 102 ? 53.856 -50.267 41.001 1.00 66.68 98 LEU A O 1
ATOM 720 N N . GLN A 1 103 ? 51.793 -49.599 41.642 1.00 56.32 99 GLN A N 1
ATOM 721 C CA . GLN A 1 103 ? 52.214 -48.279 42.085 1.00 43.26 99 GLN A CA 1
ATOM 722 C C . GLN A 1 103 ? 52.408 -48.223 43.574 1.00 40.44 99 GLN A C 1
ATOM 723 O O . GLN A 1 103 ? 51.490 -48.423 44.347 1.00 52.22 99 GLN A O 1
ATOM 729 N N . THR A 1 104 ? 53.626 -47.949 43.981 1.00 65.79 100 THR A N 1
ATOM 730 C CA . THR A 1 104 ? 53.891 -47.765 45.384 1.00 54.23 100 THR A CA 1
ATOM 731 C C . THR A 1 104 ? 54.152 -46.288 45.590 1.00 62.70 100 THR A C 1
ATOM 732 O O . THR A 1 104 ? 54.806 -45.634 44.776 1.00 66.11 100 THR A O 1
ATOM 736 N N . GLU A 1 105 ? 53.623 -45.773 46.689 1.00 68.40 101 GLU A N 1
ATOM 737 C CA . GLU A 1 105 ? 53.578 -44.351 46.938 1.00 58.37 101 GLU A CA 1
ATOM 738 C C . GLU A 1 105 ? 53.877 -44.116 48.403 1.00 67.16 101 GLU A C 1
ATOM 739 O O . GLU A 1 105 ? 53.055 -44.429 49.274 1.00 70.47 101 GLU A O 1
ATOM 745 N N . VAL A 1 106 ? 55.051 -43.561 48.676 1.00 56.55 102 VAL A N 1
ATOM 746 C CA . VAL A 1 106 ? 55.498 -43.360 50.046 1.00 48.48 102 VAL A CA 1
ATOM 747 C C . VAL A 1 106 ? 55.558 -41.880 50.413 1.00 52.04 102 VAL A C 1
ATOM 748 O O . VAL A 1 106 ? 56.105 -41.079 49.650 1.00 68.55 102 VAL A O 1
ATOM 752 N N . HIS A 1 107 ? 54.998 -41.520 51.572 1.00 43.90 103 HIS A N 1
ATOM 753 C CA . HIS A 1 107 ? 54.995 -40.131 52.038 1.00 38.76 103 HIS A CA 1
ATOM 754 C C . HIS A 1 107 ? 55.446 -39.974 53.488 1.00 45.36 103 HIS A C 1
ATOM 755 O O . HIS A 1 107 ? 55.053 -40.749 54.358 1.00 50.24 103 HIS A O 1
ATOM 762 N N . GLN A 1 108 ? 56.281 -38.968 53.734 1.00 45.87 104 GLN A N 1
ATOM 763 C CA . GLN A 1 108 ? 56.790 -38.693 55.072 1.00 49.49 104 GLN A CA 1
ATOM 764 C C . GLN A 1 108 ? 55.933 -37.616 55.679 1.00 60.83 104 GLN A C 1
ATOM 765 O O . GLN A 1 108 ? 55.698 -36.586 55.061 1.00 61.11 104 GLN A O 1
ATOM 771 N N . VAL A 1 109 ? 55.478 -37.849 56.902 1.00 66.90 105 VAL A N 1
ATOM 772 C CA . VAL A 1 109 ? 54.530 -36.953 57.517 1.00 60.54 105 VAL A CA 1
ATOM 773 C C . VAL A 1 109 ? 54.872 -36.830 58.984 1.00 59.62 105 VAL A C 1
ATOM 774 O O . VAL A 1 109 ? 55.589 -37.665 59.522 1.00 52.16 105 VAL A O 1
ATOM 778 N N . ASN A 1 110 ? 54.382 -35.775 59.624 1.00 61.73 106 ASN A N 1
ATOM 779 C CA . ASN A 1 110 ? 54.430 -35.695 61.074 1.00 60.74 106 ASN A CA 1
ATOM 780 C C . ASN A 1 110 ? 53.116 -35.202 61.627 1.00 67.88 106 ASN A C 1
ATOM 781 O O . ASN A 1 110 ? 52.888 -33.997 61.728 1.00 66.87 106 ASN A O 1
ATOM 786 N N . ILE A 1 111 ? 52.255 -36.148 61.983 1.00 60.20 107 ILE A N 1
ATOM 787 C CA . ILE A 1 111 ? 50.921 -35.822 62.456 1.00 59.52 107 ILE A CA 1
ATOM 788 C C . ILE A 1 111 ? 50.483 -36.809 63.504 1.00 56.99 107 ILE A C 1
ATOM 789 O O . ILE A 1 111 ? 50.965 -37.942 63.551 1.00 56.22 107 ILE A O 1
ATOM 794 N N . ARG A 1 112 ? 49.541 -36.371 64.326 1.00 45.36 108 ARG A N 1
ATOM 795 C CA . ARG A 1 112 ? 48.882 -37.267 65.246 1.00 55.63 108 ARG A CA 1
ATOM 796 C C . ARG A 1 112 ? 47.593 -37.773 64.599 1.00 54.75 108 ARG A C 1
ATOM 797 O O . ARG A 1 112 ? 46.790 -36.991 64.085 1.00 50.45 108 ARG A O 1
ATOM 799 N N . ALA A 1 113 ? 47.399 -39.084 64.598 1.00 46.74 109 ALA A N 1
ATOM 800 C CA . ALA A 1 113 ? 46.168 -39.612 64.061 1.00 37.99 109 ALA A CA 1
ATOM 801 C C . ALA A 1 113 ? 45.747 -40.853 64.796 1.00 41.69 109 ALA A C 1
ATOM 802 O O . ALA A 1 113 ? 46.566 -41.582 65.349 1.00 44.42 109 ALA A O 1
ATOM 804 N N . LYS A 1 114 ? 44.443 -41.070 64.796 1.00 46.94 110 LYS A N 1
ATOM 805 C CA . LYS A 1 114 ? 43.835 -42.273 65.316 1.00 39.79 110 LYS A CA 1
ATOM 806 C C . LYS A 1 114 ? 43.151 -42.980 64.139 1.00 40.99 110 LYS A C 1
ATOM 807 O O . LYS A 1 114 ? 43.298 -44.189 63.953 1.00 41.89 110 LYS A O 1
ATOM 813 N N . TYR A 1 115 ? 42.425 -42.204 63.335 1.00 36.52 111 TYR A N 1
ATOM 814 C CA . TYR A 1 115 ? 41.844 -42.690 62.088 1.00 34.49 111 TYR A CA 1
ATOM 815 C C . TYR A 1 115 ? 42.579 -42.084 60.936 1.00 35.96 111 TYR A C 1
ATOM 816 O O . TYR A 1 115 ? 43.002 -40.934 61.009 1.00 43.93 111 TYR A O 1
ATOM 825 N N . LEU A 1 116 ? 42.720 -42.859 59.869 1.00 37.67 112 LEU A N 1
ATOM 826 C CA . LEU A 1 116 ? 43.255 -42.368 58.604 1.00 37.46 112 LEU A CA 1
ATOM 827 C C . LEU A 1 116 ? 42.324 -42.751 57.473 1.00 36.00 112 LEU A C 1
ATOM 828 O O . LEU A 1 116 ? 42.080 -43.939 57.259 1.00 37.97 112 LEU A O 1
ATOM 833 N N . LYS A 1 117 ? 41.796 -41.751 56.769 1.00 29.82 113 LYS A N 1
ATOM 834 C CA . LYS A 1 117 ? 40.896 -41.990 55.653 1.00 27.50 113 LYS A CA 1
ATOM 835 C C . LYS A 1 117 ? 41.654 -41.927 54.342 1.00 27.49 113 LYS A C 1
ATOM 836 O O . LYS A 1 117 ? 42.369 -40.968 54.096 1.00 28.45 113 LYS A O 1
ATOM 842 N N . PHE A 1 118 ? 41.489 -42.945 53.502 1.00 24.41 114 PHE A N 1
ATOM 843 C CA . PHE A 1 118 ? 42.045 -42.896 52.162 1.00 30.81 114 PHE A CA 1
ATOM 844 C C . PHE A 1 118 ? 40.946 -42.815 51.137 1.00 26.97 114 PHE A C 1
ATOM 845 O O . PHE A 1 118 ? 40.039 -43.643 51.132 1.00 29.24 114 PHE A O 1
ATOM 853 N N . ILE A 1 119 ? 41.040 -41.819 50.265 1.00 27.80 115 ILE A N 1
ATOM 854 C CA . ILE A 1 119 ? 40.094 -41.670 49.173 1.00 32.59 115 ILE A CA 1
ATOM 855 C C . ILE A 1 119 ? 40.773 -41.899 47.838 1.00 30.04 115 ILE A C 1
ATOM 856 O O . ILE A 1 119 ? 41.780 -41.278 47.536 1.00 30.91 115 ILE A O 1
ATOM 861 N N . LEU A 1 120 ? 40.221 -42.813 47.054 1.00 30.10 116 LEU A N 1
ATOM 862 C CA . LEU A 1 120 ? 40.595 -42.960 45.656 1.00 29.46 116 LEU A CA 1
ATOM 863 C C . LEU A 1 120 ? 39.676 -42.060 44.856 1.00 35.77 116 LEU A C 1
ATOM 864 O O . LEU A 1 120 ? 38.493 -42.385 44.633 1.00 26.97 116 LEU A O 1
ATOM 869 N N . LEU A 1 121 ? 40.219 -40.918 44.443 1.00 32.44 117 LEU A N 1
ATOM 870 C CA . LEU A 1 121 ? 39.414 -39.884 43.804 1.00 35.19 117 LEU A CA 1
ATOM 871 C C . LEU A 1 121 ? 39.201 -40.156 42.311 1.00 36.94 117 LEU A C 1
ATOM 872 O O . LEU A 1 121 ? 38.212 -39.739 41.707 1.00 40.33 117 LEU A O 1
ATOM 877 N N . GLN A 1 122 ? 40.141 -40.862 41.716 1.00 36.25 118 GLN A N 1
ATOM 878 C CA . GLN A 1 122 ? 39.993 -41.263 40.330 1.00 43.39 118 GLN A CA 1
ATOM 879 C C . GLN A 1 122 ? 41.009 -42.326 39.961 1.00 33.94 118 GLN A C 1
ATOM 880 O O . GLN A 1 122 ? 42.088 -42.400 40.535 1.00 32.73 118 GLN A O 1
ATOM 886 N N . GLY A 1 123 ? 40.631 -43.182 39.026 1.00 38.33 119 GLY A N 1
ATOM 887 C CA . GLY A 1 123 ? 41.463 -44.314 38.661 1.00 43.11 119 GLY A CA 1
ATOM 888 C C . GLY A 1 123 ? 41.837 -44.225 37.203 1.00 40.86 119 GLY A C 1
ATOM 889 O O . GLY A 1 123 ? 41.365 -43.342 36.486 1.00 49.05 119 GLY A O 1
ATOM 890 N N . HIS A 1 124 ? 42.685 -45.134 36.755 1.00 40.36 120 HIS A N 1
ATOM 891 C CA . HIS A 1 124 ? 43.084 -45.130 35.358 1.00 39.30 120 HIS A CA 1
ATOM 892 C C . HIS A 1 124 ? 42.165 -46.040 34.569 1.00 36.86 120 HIS A C 1
ATOM 893 O O . HIS A 1 124 ? 42.117 -46.005 33.345 1.00 39.43 120 HIS A O 1
ATOM 900 N N . GLY A 1 125 ? 41.413 -46.844 35.303 1.00 42.09 121 GLY A N 1
ATOM 901 C CA . GLY A 1 125 ? 40.429 -47.705 34.702 1.00 40.89 121 GLY A CA 1
ATOM 902 C C . GLY A 1 125 ? 39.105 -47.631 35.413 1.00 32.21 121 GLY A C 1
ATOM 903 O O . GLY A 1 125 ? 38.775 -46.646 36.065 1.00 30.99 121 GLY A O 1
ATOM 904 N N . GLU A 1 126 ? 38.335 -48.698 35.275 1.00 42.28 122 GLU A N 1
ATOM 905 C CA . GLU A 1 126 ? 36.984 -48.726 35.801 1.00 30.28 122 GLU A CA 1
ATOM 906 C C . GLU A 1 126 ? 37.047 -49.117 37.259 1.00 37.88 122 GLU A C 1
ATOM 907 O O . GLU A 1 126 ? 36.202 -48.698 38.061 1.00 38.95 122 GLU A O 1
ATOM 913 N N . PHE A 1 127 ? 38.079 -49.903 37.588 1.00 36.09 123 PHE A N 1
ATOM 914 C CA . PHE A 1 127 ? 38.302 -50.424 38.938 1.00 26.58 123 PHE A CA 1
ATOM 915 C C . PHE A 1 127 ? 39.747 -50.193 39.427 1.00 28.57 123 PHE A C 1
ATOM 916 O O . PHE A 1 127 ? 40.618 -49.798 38.663 1.00 36.38 123 PHE A O 1
ATOM 924 N N . ALA A 1 128 ? 39.996 -50.421 40.708 1.00 28.97 124 ALA A N 1
ATOM 925 C CA . ALA A 1 128 ? 41.336 -50.258 41.257 1.00 25.13 124 ALA A CA 1
ATOM 926 C C . ALA A 1 128 ? 41.542 -51.107 42.488 1.00 28.32 124 ALA A C 1
ATOM 927 O O . ALA A 1 128 ? 40.590 -51.608 43.074 1.00 34.41 124 ALA A O 1
ATOM 929 N N . THR A 1 129 ? 42.791 -51.271 42.891 1.00 25.62 125 THR A N 1
ATOM 930 C CA . THR A 1 129 ? 43.071 -52.117 44.032 1.00 28.80 125 THR A CA 1
ATOM 931 C C . THR A 1 129 ? 44.002 -51.444 45.008 1.00 34.20 125 THR A C 1
ATOM 932 O O . THR A 1 129 ? 44.840 -50.636 44.621 1.00 36.37 125 THR A O 1
ATOM 936 N N . VAL A 1 130 ? 43.841 -51.785 46.280 1.00 32.30 126 VAL A N 1
ATOM 937 C CA . VAL A 1 130 ? 44.850 -51.496 47.279 1.00 33.70 126 VAL A CA 1
ATOM 938 C C . VAL A 1 130 ? 45.301 -52.814 47.924 1.00 37.13 126 VAL A C 1
ATOM 939 O O . VAL A 1 130 ? 44.493 -53.623 48.388 1.00 35.56 126 VAL A O 1
ATOM 943 N N . ASN A 1 131 ? 46.609 -53.027 47.915 1.00 41.55 127 ASN A N 1
ATOM 944 C CA . ASN A 1 131 ? 47.174 -54.305 48.285 1.00 40.39 127 ASN A CA 1
ATOM 945 C C . ASN A 1 131 ? 47.784 -54.190 49.655 1.00 46.56 127 ASN A C 1
ATOM 946 O O . ASN A 1 131 ? 47.560 -55.020 50.525 1.00 49.98 127 ASN A O 1
ATOM 951 N N . ARG A 1 132 ? 48.564 -53.141 49.845 1.00 46.66 128 ARG A N 1
ATOM 952 C CA . ARG A 1 132 ? 49.110 -52.855 51.154 1.00 47.76 128 ARG A CA 1
ATOM 953 C C . ARG A 1 132 ? 48.844 -51.415 51.572 1.00 47.86 128 ARG A C 1
ATOM 954 O O . ARG A 1 132 ? 48.870 -50.481 50.761 1.00 47.15 128 ARG A O 1
ATOM 962 N N . VAL A 1 133 ? 48.550 -51.261 52.854 1.00 44.19 129 VAL A N 1
ATOM 963 C CA . VAL A 1 133 ? 48.588 -49.969 53.516 1.00 45.87 129 VAL A CA 1
ATOM 964 C C . VAL A 1 133 ? 49.513 -50.142 54.718 1.00 52.22 129 VAL A C 1
ATOM 965 O O . VAL A 1 133 ? 49.400 -51.117 55.492 1.00 47.85 129 VAL A O 1
ATOM 969 N N . SER A 1 134 ? 50.463 -49.223 54.841 1.00 45.62 130 SER A N 1
ATOM 970 C CA . SER A 1 134 ? 51.407 -49.275 55.930 1.00 49.45 130 SER A CA 1
ATOM 971 C C . SER A 1 134 ? 51.427 -47.933 56.617 1.00 49.91 130 SER A C 1
ATOM 972 O O . SER A 1 134 ? 51.549 -46.907 55.959 1.00 47.42 130 SER A O 1
ATOM 975 N N . VAL A 1 135 ? 51.284 -47.947 57.941 1.00 55.00 131 VAL A N 1
ATOM 976 C CA . VAL A 1 135 ? 51.382 -46.730 58.749 1.00 55.59 131 VAL A CA 1
ATOM 977 C C . VAL A 1 135 ? 52.469 -46.838 59.824 1.00 56.18 131 VAL A C 1
ATOM 978 O O . VAL A 1 135 ? 52.317 -47.556 60.810 1.00 60.60 131 VAL A O 1
ATOM 982 N N . VAL A 1 136 ? 53.568 -46.115 59.632 1.00 58.69 132 VAL A N 1
ATOM 983 C CA . VAL A 1 136 ? 54.681 -46.166 60.577 1.00 57.81 132 VAL A CA 1
ATOM 984 C C . VAL A 1 136 ? 54.769 -44.948 61.493 1.00 54.38 132 VAL A C 1
ATOM 985 O O . VAL A 1 136 ? 54.499 -43.819 61.088 1.00 50.25 132 VAL A O 1
ATOM 989 N N . GLY A 1 137 ? 55.152 -45.204 62.739 1.00 61.81 133 GLY A N 1
ATOM 990 C CA . GLY A 1 137 ? 55.219 -44.188 63.775 1.00 60.88 133 GLY A CA 1
ATOM 991 C C . GLY A 1 137 ? 55.066 -44.820 65.152 1.00 67.67 133 GLY A C 1
ATOM 992 O O . GLY A 1 137 ? 54.989 -46.046 65.278 1.00 64.76 133 GLY A O 1
ATOM 993 N N . GLY A 1 138 ? 55.021 -43.985 66.186 1.00 64.92 134 GLY A N 1
ATOM 994 C CA . GLY A 1 138 ? 54.937 -44.468 67.547 1.00 52.25 134 GLY A CA 1
ATOM 995 C C . GLY A 1 138 ? 54.166 -43.525 68.442 1.00 67.49 134 GLY A C 1
ATOM 996 O O . GLY A 1 138 ? 53.582 -42.545 67.961 1.00 64.24 134 GLY A O 1
ATOM 997 N N . ASP A 1 139 ? 54.199 -43.839 69.741 1.00 77.30 135 ASP A N 1
ATOM 998 C CA . ASP A 1 139 ? 53.480 -43.143 70.818 1.00 74.80 135 ASP A CA 1
ATOM 999 C C . ASP A 1 139 ? 52.267 -43.957 71.284 1.00 85.23 135 ASP A C 1
ATOM 1000 O O . ASP A 1 139 ? 52.417 -45.032 71.885 1.00 72.60 135 ASP A O 1
ATOM 1002 N N . LYS B 1 6 ? 62.255 -26.102 -15.747 1.00 52.36 2 LYS B N 1
ATOM 1003 C CA . LYS B 1 6 ? 61.687 -25.072 -14.874 1.00 72.37 2 LYS B CA 1
ATOM 1004 C C . LYS B 1 6 ? 60.659 -25.605 -13.857 1.00 79.19 2 LYS B C 1
ATOM 1005 O O . LYS B 1 6 ? 60.534 -26.811 -13.631 1.00 69.01 2 LYS B O 1
ATOM 1007 N N . ASP B 1 7 ? 59.932 -24.674 -13.244 1.00 89.48 3 ASP B N 1
ATOM 1008 C CA . ASP B 1 7 ? 58.839 -24.983 -12.319 1.00 75.20 3 ASP B CA 1
ATOM 1009 C C . ASP B 1 7 ? 57.574 -24.309 -12.832 1.00 68.51 3 ASP B C 1
ATOM 1010 O O . ASP B 1 7 ? 57.389 -23.111 -12.645 1.00 61.17 3 ASP B O 1
ATOM 1015 N N . TYR B 1 8 ? 56.709 -25.086 -13.483 1.00 70.28 4 TYR B N 1
ATOM 1016 C CA . TYR B 1 8 ? 55.527 -24.532 -14.139 1.00 60.25 4 TYR B CA 1
ATOM 1017 C C . TYR B 1 8 ? 54.424 -24.190 -13.157 1.00 54.29 4 TYR B C 1
ATOM 1018 O O . TYR B 1 8 ? 53.329 -23.846 -13.565 1.00 65.42 4 TYR B O 1
ATOM 1027 N N . ALA B 1 9 ? 54.701 -24.306 -11.866 1.00 59.44 5 ALA B N 1
ATOM 1028 C CA . ALA B 1 9 ? 53.756 -23.843 -10.870 1.00 55.12 5 ALA B CA 1
ATOM 1029 C C . ALA B 1 9 ? 53.596 -22.351 -11.097 1.00 57.66 5 ALA B C 1
ATOM 1030 O O . ALA B 1 9 ? 52.499 -21.856 -11.334 1.00 52.24 5 ALA B O 1
ATOM 1032 N N . ARG B 1 10 ? 54.717 -21.648 -11.068 1.00 56.34 6 ARG B N 1
ATOM 1033 C CA . ARG B 1 10 ? 54.739 -20.192 -11.098 1.00 57.37 6 ARG B CA 1
ATOM 1034 C C . ARG B 1 10 ? 53.847 -19.510 -12.131 1.00 59.70 6 ARG B C 1
ATOM 1035 O O . ARG B 1 10 ? 53.821 -19.908 -13.288 1.00 63.27 6 ARG B O 1
ATOM 1043 N N . GLU B 1 11 ? 53.132 -18.469 -11.702 1.00 58.43 7 GLU B N 1
ATOM 1044 C CA . GLU B 1 11 ? 52.262 -17.690 -12.595 1.00 68.97 7 GLU B CA 1
ATOM 1045 C C . GLU B 1 11 ? 52.930 -17.405 -13.929 1.00 67.51 7 GLU B C 1
ATOM 1046 O O . GLU B 1 11 ? 52.269 -17.305 -14.962 1.00 54.57 7 GLU B O 1
ATOM 1052 N N . GLU B 1 12 ? 54.253 -17.285 -13.875 1.00 77.47 8 GLU B N 1
ATOM 1053 C CA . GLU B 1 12 ? 55.077 -16.785 -14.969 1.00 80.94 8 GLU B CA 1
ATOM 1054 C C . GLU B 1 12 ? 55.490 -17.862 -15.964 1.00 78.66 8 GLU B C 1
ATOM 1055 O O . GLU B 1 12 ? 55.864 -17.554 -17.102 1.00 72.61 8 GLU B O 1
ATOM 1061 N N . ASN B 1 13 ? 55.479 -19.116 -15.520 1.00 60.86 9 ASN B N 1
ATOM 1062 C CA . ASN B 1 13 ? 55.548 -20.226 -16.463 1.00 58.79 9 ASN B CA 1
ATOM 1063 C C . ASN B 1 13 ? 54.134 -20.735 -16.737 1.00 64.73 9 ASN B C 1
ATOM 1064 O O . ASN B 1 13 ? 53.905 -21.949 -16.844 1.00 66.24 9 ASN B O 1
ATOM 1069 N N . GLY B 1 14 ? 53.185 -19.803 -16.816 1.00 60.95 10 GLY B N 1
ATOM 1070 C CA . GLY B 1 14 ? 51.806 -20.126 -17.141 1.00 61.82 10 GLY B CA 1
ATOM 1071 C C . GLY B 1 14 ? 50.983 -20.762 -16.030 1.00 56.43 10 GLY B C 1
ATOM 1072 O O . GLY B 1 14 ? 49.805 -21.054 -16.229 1.00 57.98 10 GLY B O 1
ATOM 1073 N N . GLY B 1 15 ? 51.598 -20.983 -14.872 1.00 46.23 11 GLY B N 1
ATOM 1074 C CA . GLY B 1 15 ? 50.912 -21.582 -13.743 1.00 47.63 11 GLY B CA 1
ATOM 1075 C C . GLY B 1 15 ? 49.664 -20.816 -13.355 1.00 51.85 11 GLY B C 1
ATOM 1076 O O . GLY B 1 15 ? 49.672 -19.590 -13.293 1.00 61.40 11 GLY B O 1
ATOM 1077 N N . LEU B 1 16 ? 48.580 -21.528 -13.093 1.00 44.53 12 LEU B N 1
ATOM 1078 C CA . LEU B 1 16 ? 47.311 -20.851 -12.858 1.00 52.42 12 LEU B CA 1
ATOM 1079 C C . LEU B 1 16 ? 46.270 -21.710 -12.127 1.00 53.47 12 LEU B C 1
ATOM 1080 O O . LEU B 1 16 ? 45.883 -22.788 -12.612 1.00 49.91 12 LEU B O 1
ATOM 1085 N N . VAL B 1 17 ? 45.792 -21.231 -10.977 1.00 45.50 13 VAL B N 1
ATOM 1086 C CA . VAL B 1 17 ? 44.753 -21.968 -10.263 1.00 39.95 13 VAL B CA 1
ATOM 1087 C C . VAL B 1 17 ? 43.368 -21.631 -10.796 1.00 35.41 13 VAL B C 1
ATOM 1088 O O . VAL B 1 17 ? 43.001 -20.466 -10.911 1.00 38.56 13 VAL B O 1
ATOM 1092 N N . VAL B 1 18 ? 42.589 -22.650 -11.121 1.00 38.69 14 VAL B N 1
ATOM 1093 C CA . VAL B 1 18 ? 41.254 -22.408 -11.679 1.00 46.91 14 VAL B CA 1
ATOM 1094 C C . VAL B 1 18 ? 40.008 -22.953 -10.929 1.00 40.02 14 VAL B C 1
ATOM 1095 O O . VAL B 1 18 ? 38.898 -22.605 -11.299 1.00 47.87 14 VAL B O 1
ATOM 1099 N N . MET B 1 19 ? 40.167 -23.777 -9.890 1.00 38.72 15 MET B N 1
ATOM 1100 C CA . MET B 1 19 ? 38.992 -24.384 -9.239 1.00 36.71 15 MET B CA 1
ATOM 1101 C C . MET B 1 19 ? 39.144 -24.707 -7.753 1.00 47.53 15 MET B C 1
ATOM 1102 O O . MET B 1 19 ? 38.730 -25.810 -7.271 1.00 33.67 15 MET B O 1
ATOM 1104 N N . ALA B 1 20 ? 39.733 -23.729 -7.054 1.00 37.90 16 ALA B N 1
ATOM 1105 C CA . ALA B 1 20 ? 39.697 -23.618 -5.585 1.00 36.44 16 ALA B CA 1
ATOM 1106 C C . ALA B 1 20 ? 38.280 -23.660 -4.974 1.00 34.90 16 ALA B C 1
ATOM 1107 O O . ALA B 1 20 ? 37.324 -23.109 -5.514 1.00 29.34 16 ALA B O 1
ATOM 1109 N N . SER B 1 21 ? 38.162 -24.308 -3.823 1.00 35.62 17 SER B N 1
ATOM 1110 C CA . SER B 1 21 ? 36.869 -24.547 -3.209 1.00 21.65 17 SER B CA 1
ATOM 1111 C C . SER B 1 21 ? 36.512 -23.517 -2.154 1.00 27.45 17 SER B C 1
ATOM 1112 O O . SER B 1 21 ? 35.478 -23.608 -1.536 1.00 32.98 17 SER B O 1
ATOM 1115 N N . CYS B 1 22 ? 37.371 -22.536 -1.934 1.00 33.25 18 CYS B N 1
ATOM 1116 C CA . CYS B 1 22 ? 37.070 -21.497 -0.969 1.00 28.12 18 CYS B CA 1
ATOM 1117 C C . CYS B 1 22 ? 38.112 -20.413 -1.129 1.00 27.31 18 CYS B C 1
ATOM 1118 O O . CYS B 1 22 ? 39.243 -20.702 -1.490 1.00 35.16 18 CYS B O 1
ATOM 1121 N N . SER B 1 23 ? 37.735 -19.164 -0.877 1.00 41.71 19 SER B N 1
ATOM 1122 C CA . SER B 1 23 ? 38.658 -18.039 -1.080 1.00 45.94 19 SER B CA 1
ATOM 1123 C C . SER B 1 23 ? 38.319 -16.751 -0.328 1.00 36.32 19 SER B C 1
ATOM 1124 O O . SER B 1 23 ? 37.149 -16.396 -0.129 1.00 32.30 19 SER B O 1
ATOM 1127 N N . ASP B 1 24 ? 39.387 -16.060 0.052 1.00 35.34 20 ASP B N 1
ATOM 1128 C CA . ASP B 1 24 ? 39.322 -14.729 0.618 1.00 37.57 20 ASP B CA 1
ATOM 1129 C C . ASP B 1 24 ? 40.242 -13.863 -0.244 1.00 48.80 20 ASP B C 1
ATOM 1130 O O . ASP B 1 24 ? 41.442 -14.155 -0.374 1.00 49.34 20 ASP B O 1
ATOM 1135 N N . GLU B 1 25 ? 39.688 -12.813 -0.850 1.00 49.09 21 GLU B N 1
ATOM 1136 C CA . GLU B 1 25 ? 40.457 -11.969 -1.759 1.00 36.85 21 GLU B CA 1
ATOM 1137 C C . GLU B 1 25 ? 41.766 -11.498 -1.136 1.00 44.30 21 GLU B C 1
ATOM 1138 O O . GLU B 1 25 ? 42.661 -11.022 -1.840 1.00 50.87 21 GLU B O 1
ATOM 1144 N N . ARG B 1 26 ? 41.894 -11.655 0.176 1.00 31.10 22 ARG B N 1
ATOM 1145 C CA . ARG B 1 26 ? 43.105 -11.215 0.860 1.00 37.88 22 ARG B CA 1
ATOM 1146 C C . ARG B 1 26 ? 44.217 -12.224 0.775 1.00 42.49 22 ARG B C 1
ATOM 1147 O O . ARG B 1 26 ? 45.354 -11.916 1.120 1.00 43.01 22 ARG B O 1
ATOM 1155 N N . PHE B 1 27 ? 43.879 -13.440 0.353 1.00 49.33 23 PHE B N 1
ATOM 1156 C CA . PHE B 1 27 ? 44.825 -14.556 0.346 1.00 36.12 23 PHE B CA 1
ATOM 1157 C C . PHE B 1 27 ? 44.411 -15.469 -0.753 1.00 37.73 23 PHE B C 1
ATOM 1158 O O . PHE B 1 27 ? 44.018 -16.596 -0.499 1.00 46.35 23 PHE B O 1
ATOM 1166 N N . PRO B 1 28 ? 44.476 -14.970 -1.993 1.00 46.87 24 PRO B N 1
ATOM 1167 C CA . PRO B 1 28 ? 43.979 -15.651 -3.194 1.00 39.53 24 PRO B CA 1
ATOM 1168 C C . PRO B 1 28 ? 44.932 -16.752 -3.624 1.00 44.01 24 PRO B C 1
ATOM 1169 O O . PRO B 1 28 ? 46.142 -16.676 -3.369 1.00 41.72 24 PRO B O 1
ATOM 1173 N N . PRO B 1 29 ? 44.392 -17.783 -4.278 1.00 46.25 25 PRO B N 1
ATOM 1174 C CA . PRO B 1 29 ? 45.173 -18.923 -4.787 1.00 41.10 25 PRO B CA 1
ATOM 1175 C C . PRO B 1 29 ? 46.504 -18.523 -5.433 1.00 43.18 25 PRO B C 1
ATOM 1176 O O . PRO B 1 29 ? 47.499 -19.217 -5.241 1.00 44.84 25 PRO B O 1
ATOM 1180 N N . GLU B 1 30 ? 46.513 -17.414 -6.167 1.00 45.42 26 GLU B N 1
ATOM 1181 C CA . GLU B 1 30 ? 47.715 -16.884 -6.817 1.00 39.00 26 GLU B CA 1
ATOM 1182 C C . GLU B 1 30 ? 48.885 -16.832 -5.864 1.00 43.23 26 GLU B C 1
ATOM 1183 O O . GLU B 1 30 ? 50.031 -16.967 -6.276 1.00 49.82 26 GLU B O 1
ATOM 1189 N N . ASN B 1 31 ? 48.602 -16.645 -4.582 1.00 37.50 27 ASN B N 1
ATOM 1190 C CA . ASN B 1 31 ? 49.664 -16.565 -3.593 1.00 36.51 27 ASN B CA 1
ATOM 1191 C C . ASN B 1 31 ? 50.447 -17.850 -3.431 1.00 43.08 27 ASN B C 1
ATOM 1192 O O . ASN B 1 31 ? 51.338 -17.937 -2.582 1.00 40.47 27 ASN B O 1
ATOM 1197 N N . MET B 1 32 ? 50.105 -18.865 -4.217 1.00 38.73 28 MET B N 1
ATOM 1198 C CA . MET B 1 32 ? 50.765 -20.160 -4.070 1.00 38.69 28 MET B CA 1
ATOM 1199 C C . MET B 1 32 ? 51.896 -20.304 -5.070 1.00 40.43 28 MET B C 1
ATOM 1200 O O . MET B 1 32 ? 52.823 -21.082 -4.865 1.00 48.51 28 MET B O 1
ATOM 1205 N N . LEU B 1 33 ? 51.836 -19.514 -6.131 1.00 38.42 29 LEU B N 1
ATOM 1206 C CA . LEU B 1 33 ? 52.767 -19.671 -7.224 1.00 47.63 29 LEU B CA 1
ATOM 1207 C C . LEU B 1 33 ? 53.541 -18.398 -7.564 1.00 60.10 29 LEU B C 1
ATOM 1208 O O . LEU B 1 33 ? 54.000 -18.218 -8.697 1.00 65.77 29 LEU B O 1
ATOM 1213 N N . ASP B 1 34 ? 53.695 -17.515 -6.585 1.00 58.09 30 ASP B N 1
ATOM 1214 C CA . ASP B 1 34 ? 54.523 -16.335 -6.786 1.00 52.78 30 ASP B CA 1
ATOM 1215 C C . ASP B 1 34 ? 55.948 -16.595 -6.294 1.00 54.95 30 ASP B C 1
ATOM 1216 O O . ASP B 1 34 ? 56.814 -15.734 -6.411 1.00 54.80 30 ASP B O 1
ATOM 1221 N N . GLY B 1 35 ? 56.188 -17.782 -5.743 1.00 51.38 31 GLY B N 1
ATOM 1222 C CA . GLY B 1 35 ? 57.535 -18.170 -5.366 1.00 49.50 31 GLY B CA 1
ATOM 1223 C C . GLY B 1 35 ? 58.023 -17.582 -4.055 1.00 60.05 31 GLY B C 1
ATOM 1224 O O . GLY B 1 35 ? 59.129 -17.896 -3.598 1.00 66.74 31 GLY B O 1
ATOM 1225 N N . LYS B 1 36 ? 57.205 -16.730 -3.445 1.00 55.90 32 LYS B N 1
ATOM 1226 C CA . LYS B 1 36 ? 57.525 -16.160 -2.137 1.00 54.24 32 LYS B CA 1
ATOM 1227 C C . LYS B 1 36 ? 57.096 -17.130 -1.041 1.00 59.83 32 LYS B C 1
ATOM 1228 O O . LYS B 1 36 ? 56.239 -17.980 -1.258 1.00 60.69 32 LYS B O 1
ATOM 1230 N N . ASP B 1 37 ? 57.694 -17.030 0.133 1.00 57.67 33 ASP B N 1
ATOM 1231 C CA . ASP B 1 37 ? 57.343 -17.964 1.187 1.00 53.33 33 ASP B CA 1
ATOM 1232 C C . ASP B 1 37 ? 56.427 -17.306 2.196 1.00 61.75 33 ASP B C 1
ATOM 1233 O O . ASP B 1 37 ? 55.916 -17.968 3.093 1.00 60.42 33 ASP B O 1
ATOM 1238 N N . ASN B 1 38 ? 56.224 -16.001 2.057 1.00 61.26 34 ASN B N 1
ATOM 1239 C CA . ASN B 1 38 ? 55.524 -15.241 3.091 1.00 63.38 34 ASN B CA 1
ATOM 1240 C C . ASN B 1 38 ? 54.081 -14.942 2.734 1.00 62.72 34 ASN B C 1
ATOM 1241 O O . ASN B 1 38 ? 53.310 -14.483 3.570 1.00 63.47 34 ASN B O 1
ATOM 1246 N N . THR B 1 39 ? 53.720 -15.197 1.486 1.00 62.10 35 THR B N 1
ATOM 1247 C CA . THR B 1 39 ? 52.330 -15.070 1.079 1.00 56.55 35 THR B CA 1
ATOM 1248 C C . THR B 1 39 ? 51.705 -16.467 1.037 1.00 52.93 35 THR B C 1
ATOM 1249 O O . THR B 1 39 ? 52.421 -17.473 0.988 1.00 54.12 35 THR B O 1
ATOM 1253 N N . PHE B 1 40 ? 50.379 -16.540 1.098 1.00 55.79 36 PHE B N 1
ATOM 1254 C CA . PHE B 1 40 ? 49.718 -17.837 1.115 1.00 47.36 36 PHE B CA 1
ATOM 1255 C C . PHE B 1 40 ? 48.275 -17.769 0.679 1.00 47.56 36 PHE B C 1
ATOM 1256 O O . PHE B 1 40 ? 47.702 -16.694 0.488 1.00 45.89 36 PHE B O 1
ATOM 1264 N N . TRP B 1 41 ? 47.709 -18.955 0.521 1.00 43.18 37 TRP B N 1
ATOM 1265 C CA . TRP B 1 41 ? 46.289 -19.140 0.344 1.00 38.35 37 TRP B CA 1
ATOM 1266 C C . TRP B 1 41 ? 45.790 -19.782 1.631 1.00 41.11 37 TRP B C 1
ATOM 1267 O O . TRP B 1 41 ? 46.461 -20.648 2.201 1.00 36.57 37 TRP B O 1
ATOM 1278 N N . VAL B 1 42 ? 44.624 -19.347 2.101 1.00 35.96 38 VAL B N 1
ATOM 1279 C CA . VAL B 1 42 ? 44.087 -19.865 3.344 1.00 30.86 38 VAL B CA 1
ATOM 1280 C C . VAL B 1 42 ? 42.696 -20.393 3.105 1.00 35.29 38 VAL B C 1
ATOM 1281 O O . VAL B 1 42 ? 41.950 -19.843 2.286 1.00 32.03 38 VAL B O 1
ATOM 1285 N N . THR B 1 43 ? 42.360 -21.465 3.824 1.00 31.23 39 THR B N 1
ATOM 1286 C CA . THR B 1 43 ? 41.014 -22.031 3.778 1.00 24.76 39 THR B CA 1
ATOM 1287 C C . THR B 1 43 ? 40.109 -21.188 4.671 1.00 34.49 39 THR B C 1
ATOM 1288 O O . THR B 1 43 ? 40.601 -20.515 5.587 1.00 30.61 39 THR B O 1
ATOM 1292 N N . THR B 1 44 ? 38.801 -21.225 4.409 1.00 28.44 40 THR B N 1
ATOM 1293 C CA . THR B 1 44 ? 37.858 -20.322 5.051 1.00 21.16 40 THR B CA 1
ATOM 1294 C C . THR B 1 44 ? 36.904 -21.033 5.993 1.00 28.68 40 THR B C 1
ATOM 1295 O O . THR B 1 44 ? 35.862 -20.496 6.372 1.00 28.22 40 THR B O 1
ATOM 1299 N N . GLY B 1 45 ? 37.243 -22.249 6.377 1.00 34.68 41 GLY B N 1
ATOM 1300 C CA . GLY B 1 45 ? 36.310 -23.042 7.150 1.00 33.35 41 GLY B CA 1
ATOM 1301 C C . GLY B 1 45 ? 36.617 -24.521 7.039 1.00 49.09 41 GLY B C 1
ATOM 1302 O O . GLY B 1 45 ? 37.768 -24.949 7.191 1.00 51.10 41 GLY B O 1
ATOM 1303 N N . MET B 1 46 ? 35.585 -25.292 6.726 1.00 34.03 42 MET B N 1
ATOM 1304 C CA . MET B 1 46 ? 35.582 -26.737 6.935 1.00 22.68 42 MET B CA 1
ATOM 1305 C C . MET B 1 46 ? 36.648 -27.533 6.209 1.00 27.43 42 MET B C 1
ATOM 1306 O O . MET B 1 46 ? 37.554 -26.966 5.626 1.00 38.07 42 MET B O 1
ATOM 1311 N N . PHE B 1 47 ? 36.532 -28.858 6.249 1.00 26.06 43 PHE B N 1
ATOM 1312 C CA . PHE B 1 47 ? 37.312 -29.729 5.357 1.00 34.11 43 PHE B CA 1
ATOM 1313 C C . PHE B 1 47 ? 36.415 -30.819 4.728 1.00 39.21 43 PHE B C 1
ATOM 1314 O O . PHE B 1 47 ? 35.355 -31.150 5.278 1.00 43.87 43 PHE B O 1
ATOM 1322 N N . PRO B 1 48 ? 36.822 -31.360 3.568 1.00 30.01 44 PRO B N 1
ATOM 1323 C CA . PRO B 1 48 ? 38.094 -31.069 2.904 1.00 33.48 44 PRO B CA 1
ATOM 1324 C C . PRO B 1 48 ? 38.007 -29.768 2.130 1.00 32.19 44 PRO B C 1
ATOM 1325 O O . PRO B 1 48 ? 36.923 -29.166 2.127 1.00 28.48 44 PRO B O 1
ATOM 1329 N N . GLN B 1 49 ? 39.121 -29.342 1.524 1.00 34.10 45 GLN B N 1
ATOM 1330 C CA . GLN B 1 49 ? 39.160 -28.210 0.586 1.00 25.02 45 GLN B CA 1
ATOM 1331 C C . GLN B 1 49 ? 40.106 -28.568 -0.543 1.00 31.39 45 GLN B C 1
ATOM 1332 O O . GLN B 1 49 ? 41.065 -29.307 -0.347 1.00 29.36 45 GLN B O 1
ATOM 1338 N N . GLU B 1 50 ? 39.854 -28.045 -1.734 1.00 33.91 46 GLU B N 1
ATOM 1339 C CA . GLU B 1 50 ? 40.716 -28.390 -2.857 1.00 35.12 46 GLU B CA 1
ATOM 1340 C C . GLU B 1 50 ? 40.894 -27.230 -3.798 1.00 30.99 46 GLU B C 1
ATOM 1341 O O . GLU B 1 50 ? 40.184 -26.235 -3.711 1.00 33.56 46 GLU B O 1
ATOM 1347 N N . PHE B 1 51 ? 41.847 -27.368 -4.702 1.00 29.26 47 PHE B N 1
ATOM 1348 C CA . PHE B 1 51 ? 42.052 -26.370 -5.733 1.00 34.77 47 PHE B CA 1
ATOM 1349 C C . PHE B 1 51 ? 42.791 -27.027 -6.868 1.00 33.48 47 PHE B C 1
ATOM 1350 O O . PHE B 1 51 ? 43.530 -27.979 -6.649 1.00 36.41 47 PHE B O 1
ATOM 1358 N N . VAL B 1 52 ? 42.608 -26.507 -8.071 1.00 29.85 48 VAL B N 1
ATOM 1359 C CA . VAL B 1 52 ? 43.123 -27.155 -9.256 1.00 30.75 48 VAL B CA 1
ATOM 1360 C C . VAL B 1 52 ? 44.094 -26.261 -9.995 1.00 27.92 48 VAL B C 1
ATOM 1361 O O . VAL B 1 52 ? 43.704 -25.247 -10.554 1.00 31.51 48 VAL B O 1
ATOM 1365 N N . LEU B 1 53 ? 45.366 -26.641 -9.987 1.00 36.10 49 LEU B N 1
ATOM 1366 C CA . LEU B 1 53 ? 46.399 -25.920 -10.737 1.00 35.99 49 LEU B CA 1
ATOM 1367 C C . LEU B 1 53 ? 46.455 -26.405 -12.173 1.00 31.49 49 LEU B C 1
ATOM 1368 O O . LEU B 1 53 ? 46.391 -27.602 -12.408 1.00 35.20 49 LEU B O 1
ATOM 1373 N N . ARG B 1 54 ? 46.567 -25.479 -13.126 1.00 25.92 50 ARG B N 1
ATOM 1374 C CA . ARG B 1 54 ? 46.716 -25.831 -14.533 1.00 32.54 50 ARG B CA 1
ATOM 1375 C C . ARG B 1 54 ? 47.994 -25.257 -15.103 1.00 40.96 50 ARG B C 1
ATOM 1376 O O . ARG B 1 54 ? 48.209 -24.045 -15.054 1.00 41.12 50 ARG B O 1
ATOM 1384 N N . LEU B 1 55 ? 48.832 -26.136 -15.654 1.00 43.74 51 LEU B N 1
ATOM 1385 C CA . LEU B 1 55 ? 50.093 -25.739 -16.279 1.00 44.32 51 LEU B CA 1
ATOM 1386 C C . LEU B 1 55 ? 49.951 -25.494 -17.787 1.00 51.64 51 LEU B C 1
ATOM 1387 O O . LEU B 1 55 ? 49.109 -26.118 -18.443 1.00 48.99 51 LEU B O 1
ATOM 1392 N N . GLU B 1 56 ? 50.799 -24.608 -18.320 1.00 48.01 52 GLU B N 1
ATOM 1393 C CA . GLU B 1 56 ? 50.807 -24.251 -19.741 1.00 56.94 52 GLU B CA 1
ATOM 1394 C C . GLU B 1 56 ? 50.554 -25.432 -20.685 1.00 67.24 52 GLU B C 1
ATOM 1395 O O . GLU B 1 56 ? 49.647 -25.382 -21.524 1.00 70.45 52 GLU B O 1
ATOM 1397 N N . SER B 1 57 ? 51.367 -26.482 -20.561 1.00 61.42 53 SER B N 1
ATOM 1398 C CA . SER B 1 57 ? 51.211 -27.678 -21.384 1.00 52.94 53 SER B CA 1
ATOM 1399 C C . SER B 1 57 ? 51.179 -28.907 -20.496 1.00 42.69 53 SER B C 1
ATOM 1400 O O . SER B 1 57 ? 51.537 -28.824 -19.332 1.00 50.27 53 SER B O 1
ATOM 1403 N N . CYS B 1 58 ? 50.742 -30.041 -21.035 1.00 44.14 54 CYS B N 1
ATOM 1404 C CA . CYS B 1 58 ? 50.799 -31.298 -20.292 1.00 38.60 54 CYS B CA 1
ATOM 1405 C C . CYS B 1 58 ? 52.236 -31.754 -20.268 1.00 53.71 54 CYS B C 1
ATOM 1406 O O . CYS B 1 58 ? 52.794 -32.085 -21.316 1.00 60.78 54 CYS B O 1
ATOM 1409 N N . ILE B 1 59 ? 52.841 -31.784 -19.084 1.00 49.35 55 ILE B N 1
ATOM 1410 C CA . ILE B 1 59 ? 54.278 -32.015 -18.994 1.00 49.98 55 ILE B CA 1
ATOM 1411 C C . ILE B 1 59 ? 54.622 -33.234 -18.171 1.00 55.27 55 ILE B C 1
ATOM 1412 O O . ILE B 1 59 ? 53.752 -33.821 -17.517 1.00 58.37 55 ILE B O 1
ATOM 1417 N N . ARG B 1 60 ? 55.903 -33.598 -18.204 1.00 55.01 56 ARG B N 1
ATOM 1418 C CA . ARG B 1 60 ? 56.421 -34.633 -17.332 1.00 58.55 56 ARG B CA 1
ATOM 1419 C C . ARG B 1 60 ? 56.808 -34.000 -16.005 1.00 64.80 56 ARG B C 1
ATOM 1420 O O . ARG B 1 60 ? 57.565 -33.032 -15.962 1.00 68.17 56 ARG B O 1
ATOM 1422 N N . VAL B 1 61 ? 56.271 -34.547 -14.924 1.00 65.89 57 VAL B N 1
ATOM 1423 C CA . VAL B 1 61 ? 56.600 -34.078 -13.586 1.00 68.90 57 VAL B CA 1
ATOM 1424 C C . VAL B 1 61 ? 57.542 -35.048 -12.882 1.00 65.70 57 VAL B C 1
ATOM 1425 O O . VAL B 1 61 ? 57.198 -36.208 -12.617 1.00 52.07 57 VAL B O 1
ATOM 1429 N N . SER B 1 62 ? 58.737 -34.552 -12.583 1.00 74.31 58 SER B N 1
ATOM 1430 C CA . SER B 1 62 ? 59.731 -35.310 -11.833 1.00 68.85 58 SER B CA 1
ATOM 1431 C C . SER B 1 62 ? 59.564 -35.105 -10.325 1.00 71.15 58 SER B C 1
ATOM 1432 O O . SER B 1 62 ? 59.707 -36.054 -9.550 1.00 68.10 58 SER B O 1
ATOM 1435 N N . LYS B 1 63 ? 59.259 -33.872 -9.918 1.00 69.81 59 LYS B N 1
ATOM 1436 C CA . LYS B 1 63 ? 59.105 -33.547 -8.500 1.00 73.67 59 LYS B CA 1
ATOM 1437 C C . LYS B 1 63 ? 58.028 -32.499 -8.221 1.00 70.89 59 LYS B C 1
ATOM 1438 O O . LYS B 1 63 ? 57.990 -31.450 -8.875 1.00 68.86 59 LYS B O 1
ATOM 1440 N N . ILE B 1 64 ? 57.177 -32.800 -7.234 1.00 56.88 60 ILE B N 1
ATOM 1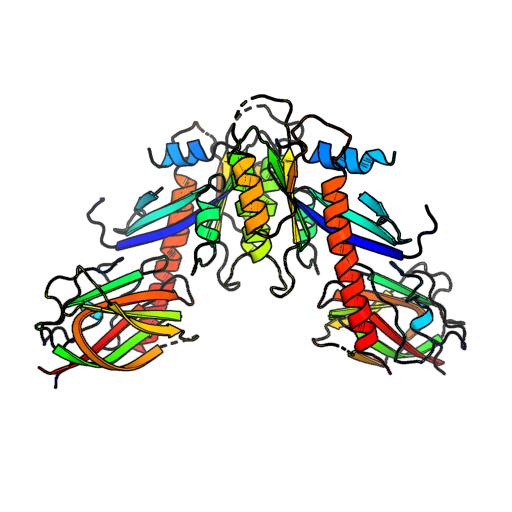441 C CA . ILE B 1 64 ? 56.129 -31.903 -6.728 1.00 49.16 60 ILE B CA 1
ATOM 1442 C C . ILE B 1 64 ? 56.445 -31.554 -5.276 1.00 53.16 60 ILE B C 1
ATOM 1443 O O . ILE B 1 64 ? 56.974 -32.387 -4.537 1.00 58.52 60 ILE B O 1
ATOM 1448 N N . THR B 1 65 ? 56.112 -30.336 -4.862 1.00 49.94 61 THR B N 1
ATOM 1449 C CA . THR B 1 65 ? 56.537 -29.834 -3.554 1.00 52.76 61 THR B CA 1
ATOM 1450 C C . THR B 1 65 ? 55.631 -28.737 -3.003 1.00 47.24 61 THR B C 1
ATOM 1451 O O . THR B 1 65 ? 55.332 -27.768 -3.699 1.00 48.01 61 THR B O 1
ATOM 1455 N N . THR B 1 66 ? 55.221 -28.873 -1.745 1.00 51.31 62 THR B N 1
ATOM 1456 C CA . THR B 1 66 ? 54.305 -27.910 -1.139 1.00 55.36 62 THR B CA 1
ATOM 1457 C C . THR B 1 66 ? 54.806 -27.317 0.177 1.00 55.90 62 THR B C 1
ATOM 1458 O O . THR B 1 66 ? 55.492 -27.978 0.955 1.00 52.34 62 THR B O 1
ATOM 1462 N N . LEU B 1 67 ? 54.432 -26.061 0.405 1.00 53.29 63 LEU B N 1
ATOM 1463 C CA . LEU B 1 67 ? 54.752 -25.339 1.625 1.00 47.84 63 LEU B CA 1
ATOM 1464 C C . LEU B 1 67 ? 53.457 -24.914 2.266 1.00 43.69 63 LEU B C 1
ATOM 1465 O O . LEU B 1 67 ? 52.706 -24.142 1.684 1.00 43.63 63 LEU B O 1
ATOM 1470 N N . SER B 1 68 ? 53.197 -25.407 3.466 1.00 39.23 64 SER B N 1
ATOM 1471 C CA . SER B 1 68 ? 51.886 -25.237 4.073 1.00 44.81 64 SER B CA 1
ATOM 1472 C C . SER B 1 68 ? 51.940 -25.022 5.564 1.00 41.11 64 SER B C 1
ATOM 1473 O O . SER B 1 68 ? 52.953 -25.264 6.203 1.00 49.50 64 SER B O 1
ATOM 1476 N N . LEU B 1 69 ? 50.817 -24.577 6.108 1.00 36.75 65 LEU B N 1
ATOM 1477 C CA . LEU B 1 69 ? 50.647 -24.415 7.552 1.00 52.80 65 LEU B CA 1
ATOM 1478 C C . LEU B 1 69 ? 49.359 -25.090 8.011 1.00 36.70 65 LEU B C 1
ATOM 1479 O O . LEU B 1 69 ? 48.294 -24.814 7.481 1.00 41.02 65 LEU B O 1
ATOM 1484 N N . ASN B 1 70 ? 49.464 -25.978 8.986 1.00 40.12 66 ASN B N 1
ATOM 1485 C CA . ASN B 1 70 ? 48.293 -26.578 9.619 1.00 39.96 66 ASN B CA 1
ATOM 1486 C C . ASN B 1 70 ? 47.597 -27.687 8.819 1.00 37.17 66 ASN B C 1
ATOM 1487 O O . ASN B 1 70 ? 46.476 -28.110 9.152 1.00 37.93 66 ASN B O 1
ATOM 1492 N N . VAL B 1 71 ? 48.266 -28.178 7.780 1.00 31.17 67 VAL B N 1
ATOM 1493 C CA . VAL B 1 71 ? 47.704 -29.280 6.991 1.00 41.88 67 VAL B CA 1
ATOM 1494 C C . VAL B 1 71 ? 48.070 -30.625 7.626 1.00 47.45 67 VAL B C 1
ATOM 1495 O O . VAL B 1 71 ? 49.211 -30.836 8.039 1.00 50.24 67 VAL B O 1
ATOM 1499 N N . ARG B 1 72 ? 47.097 -31.525 7.696 1.00 38.99 68 ARG B N 1
ATOM 1500 C CA . ARG B 1 72 ? 47.297 -32.817 8.329 1.00 40.91 68 ARG B CA 1
ATOM 1501 C C . ARG B 1 72 ? 47.276 -33.973 7.334 1.00 49.60 68 ARG B C 1
ATOM 1502 O O . ARG B 1 72 ? 48.238 -34.721 7.255 1.00 49.96 68 ARG B O 1
ATOM 1510 N N . LYS B 1 73 ? 46.178 -34.139 6.593 1.00 51.81 69 LYS B N 1
ATOM 1511 C CA . LYS B 1 73 ? 46.170 -35.080 5.471 1.00 46.10 69 LYS B CA 1
ATOM 1512 C C . LYS B 1 73 ? 46.009 -34.316 4.170 1.00 44.08 69 LYS B C 1
ATOM 1513 O O . LYS B 1 73 ? 45.159 -33.437 4.061 1.00 39.01 69 LYS B O 1
ATOM 1515 N N . LEU B 1 74 ? 46.832 -34.670 3.188 1.00 49.15 70 LEU B N 1
ATOM 1516 C CA . LEU B 1 74 ? 46.811 -34.038 1.873 1.00 38.14 70 LEU B CA 1
ATOM 1517 C C . LEU B 1 74 ? 46.806 -35.104 0.777 1.00 40.44 70 LEU B C 1
ATOM 1518 O O . LEU B 1 74 ? 47.428 -36.147 0.929 1.00 44.98 70 LEU B O 1
ATOM 1523 N N . ALA B 1 75 ? 46.090 -34.845 -0.317 1.00 42.96 71 ALA B N 1
ATOM 1524 C CA . ALA B 1 75 ? 46.059 -35.756 -1.467 1.00 39.13 71 ALA B CA 1
ATOM 1525 C C . ALA B 1 75 ? 46.247 -34.977 -2.762 1.00 36.99 71 ALA B C 1
ATOM 1526 O O . ALA B 1 75 ? 45.815 -33.850 -2.873 1.00 43.31 71 ALA B O 1
ATOM 1528 N N . VAL B 1 76 ? 46.897 -35.595 -3.733 1.00 35.65 72 VAL B N 1
ATOM 1529 C CA . VAL B 1 76 ? 47.204 -34.964 -4.995 1.00 29.36 72 VAL B CA 1
ATOM 1530 C C . VAL B 1 76 ? 46.811 -35.861 -6.158 1.00 35.78 72 VAL B C 1
ATOM 1531 O O . VAL B 1 76 ? 47.024 -37.076 -6.131 1.00 39.04 72 VAL B O 1
ATOM 1535 N N . GLU B 1 77 ? 46.241 -35.251 -7.188 1.00 37.97 73 GLU B N 1
ATOM 1536 C CA . GLU B 1 77 ? 45.709 -35.989 -8.323 1.00 37.28 73 GLU B CA 1
ATOM 1537 C C . GLU B 1 77 ? 46.124 -35.357 -9.647 1.00 36.53 73 GLU B C 1
ATOM 1538 O O . GLU B 1 77 ? 46.237 -34.139 -9.750 1.00 38.09 73 GLU B O 1
ATOM 1544 N N . LYS B 1 78 ? 46.368 -36.189 -10.657 1.00 40.69 74 LYS B N 1
ATOM 1545 C CA . LYS B 1 78 ? 46.797 -35.687 -11.958 1.00 39.76 74 LYS B CA 1
ATOM 1546 C C . LYS B 1 78 ? 45.682 -35.791 -13.005 1.00 42.12 74 LYS B C 1
ATOM 1547 O O . LYS B 1 78 ? 44.736 -36.574 -12.859 1.00 41.53 74 LYS B O 1
ATOM 1553 N N . CYS B 1 79 ? 45.794 -34.985 -14.054 1.00 37.22 75 CYS B N 1
ATOM 1554 C CA . CYS B 1 79 ? 44.931 -35.132 -15.213 1.00 33.41 75 CYS B CA 1
ATOM 1555 C C . CYS B 1 79 ? 45.733 -34.756 -16.429 1.00 38.41 75 CYS B C 1
ATOM 1556 O O . CYS B 1 79 ? 46.130 -33.607 -16.563 1.00 39.56 75 CYS B O 1
ATOM 1559 N N . ASP B 1 80 ? 45.985 -35.734 -17.300 1.00 43.53 76 ASP B N 1
ATOM 1560 C CA . ASP B 1 80 ? 46.837 -35.542 -18.484 1.00 44.90 76 ASP B CA 1
ATOM 1561 C C . ASP B 1 80 ? 46.069 -35.099 -19.734 1.00 47.87 76 ASP B C 1
ATOM 1562 O O . ASP B 1 80 ? 46.660 -34.696 -20.733 1.00 52.64 76 ASP B O 1
ATOM 1567 N N . GLN B 1 81 ? 44.746 -35.178 -19.673 1.00 52.03 77 GLN B N 1
ATOM 1568 C CA . GLN B 1 81 ? 43.890 -34.673 -20.745 1.00 45.90 77 GLN B CA 1
ATOM 1569 C C . GLN B 1 81 ? 43.843 -33.142 -20.681 1.00 48.46 77 GLN B C 1
ATOM 1570 O O . GLN B 1 81 ? 44.350 -32.536 -19.737 1.00 51.06 77 GLN B O 1
ATOM 1576 N N . ASP B 1 82 ? 43.278 -32.495 -21.685 1.00 46.33 78 ASP B N 1
ATOM 1577 C CA . ASP B 1 82 ? 43.427 -31.050 -21.721 1.00 53.96 78 ASP B CA 1
ATOM 1578 C C . ASP B 1 82 ? 42.189 -30.335 -21.276 1.00 52.25 78 ASP B C 1
ATOM 1579 O O . ASP B 1 82 ? 42.175 -29.111 -21.201 1.00 42.20 78 ASP B O 1
ATOM 1584 N N . LYS B 1 83 ? 41.146 -31.111 -21.026 1.00 46.79 79 LYS B N 1
ATOM 1585 C CA . LYS B 1 83 ? 40.059 -30.643 -20.190 1.00 54.81 79 LYS B CA 1
ATOM 1586 C C . LYS B 1 83 ? 40.138 -31.459 -18.897 1.00 46.88 79 LYS B C 1
ATOM 1587 O O . LYS B 1 83 ? 40.436 -32.653 -18.925 1.00 43.25 79 LYS B O 1
ATOM 1589 N N . PRO B 1 84 ? 39.938 -30.798 -17.752 1.00 51.09 80 PRO B N 1
ATOM 1590 C CA . PRO B 1 84 ? 39.964 -31.497 -16.461 1.00 52.81 80 PRO B CA 1
ATOM 1591 C C . PRO B 1 84 ? 38.721 -32.369 -16.255 1.00 54.53 80 PRO B C 1
ATOM 1592 O O . PRO B 1 84 ? 37.968 -32.195 -15.286 1.00 56.68 80 PRO B O 1
ATOM 1596 N N . ASP B 1 85 ? 38.525 -33.306 -17.176 1.00 57.67 81 ASP B N 1
ATOM 1597 C CA . ASP B 1 85 ? 37.411 -34.236 -17.130 1.00 51.14 81 ASP B CA 1
ATOM 1598 C C . ASP B 1 85 ? 37.620 -35.282 -16.034 1.00 74.28 81 ASP B C 1
ATOM 1599 O O . ASP B 1 85 ? 36.774 -35.441 -15.136 1.00 62.61 81 ASP B O 1
ATOM 1601 N N . GLN B 1 86 ? 38.756 -35.981 -16.104 1.00 67.86 82 GLN B N 1
ATOM 1602 C CA . GLN B 1 86 ? 38.999 -37.139 -15.246 1.00 62.75 82 GLN B CA 1
ATOM 1603 C C . GLN B 1 86 ? 40.342 -37.076 -14.512 1.00 44.78 82 GLN B C 1
ATOM 1604 O O . GLN B 1 86 ? 41.380 -37.092 -15.149 1.00 54.85 82 GLN B O 1
ATOM 1606 N N . PHE B 1 87 ? 40.318 -37.045 -13.178 1.00 44.01 83 PHE B N 1
ATOM 1607 C CA . PHE B 1 87 ? 41.551 -37.022 -12.364 1.00 42.47 83 PHE B CA 1
ATOM 1608 C C . PHE B 1 87 ? 41.918 -38.392 -11.816 1.00 45.52 83 PHE B C 1
ATOM 1609 O O . PHE B 1 87 ? 41.041 -39.211 -11.500 1.00 46.79 83 PHE B O 1
ATOM 1617 N N . GLU B 1 88 ? 43.214 -38.623 -11.657 1.00 36.20 84 GLU B N 1
ATOM 1618 C CA . GLU B 1 88 ? 43.687 -39.903 -11.164 1.00 32.91 84 GLU B CA 1
ATOM 1619 C C . GLU B 1 88 ? 44.713 -39.686 -10.066 1.00 35.18 84 GLU B C 1
ATOM 1620 O O . GLU B 1 88 ? 45.686 -38.928 -10.243 1.00 35.51 84 GLU B O 1
ATOM 1622 N N . LYS B 1 89 ? 44.504 -40.374 -8.944 1.00 39.49 85 LYS B N 1
ATOM 1623 C CA . LYS B 1 89 ? 45.310 -40.179 -7.728 1.00 42.08 85 LYS B CA 1
ATOM 1624 C C . LYS B 1 89 ? 46.813 -40.354 -7.962 1.00 34.81 85 LYS B C 1
ATOM 1625 O O . LYS B 1 89 ? 47.222 -41.207 -8.741 1.00 44.00 85 LYS B O 1
ATOM 1627 N N . VAL B 1 90 ? 47.619 -39.513 -7.308 1.00 44.50 86 VAL B N 1
ATOM 1628 C CA . VAL B 1 90 ? 49.084 -39.546 -7.431 1.00 40.88 86 VAL B CA 1
ATOM 1629 C C . VAL B 1 90 ? 49.679 -39.924 -6.092 1.00 49.85 86 VAL B C 1
ATOM 1630 O O . VAL B 1 90 ? 50.536 -40.804 -6.015 1.00 47.98 86 VAL B O 1
ATOM 1634 N N . PHE B 1 91 ? 49.248 -39.223 -5.039 1.00 52.15 87 PHE B N 1
ATOM 1635 C CA . PHE B 1 91 ? 49.570 -39.643 -3.681 1.00 50.78 87 PHE B CA 1
ATOM 1636 C C . PHE B 1 91 ? 48.693 -39.081 -2.572 1.00 48.26 87 PHE B C 1
ATOM 1637 O O . PHE B 1 91 ? 47.636 -38.517 -2.807 1.00 48.61 87 PHE B O 1
ATOM 1645 N N . GLU B 1 92 ? 49.159 -39.279 -1.350 1.00 51.72 88 GLU B N 1
ATOM 1646 C CA . GLU B 1 92 ? 48.373 -39.041 -0.158 1.00 50.72 88 GLU B CA 1
ATOM 1647 C C . GLU B 1 92 ? 49.307 -39.119 1.051 1.00 57.27 88 GLU B C 1
ATOM 1648 O O . GLU B 1 92 ? 50.094 -40.047 1.188 1.00 59.85 88 GLU B O 1
ATOM 1654 N N . VAL B 1 93 ? 49.237 -38.119 1.914 1.00 55.03 89 VAL B N 1
ATOM 1655 C CA . VAL B 1 93 ? 50.254 -37.934 2.925 1.00 56.32 89 VAL B CA 1
ATOM 1656 C C . VAL B 1 93 ? 49.614 -37.379 4.192 1.00 59.70 89 VAL B C 1
ATOM 1657 O O . VAL B 1 93 ? 48.891 -36.377 4.143 1.00 52.12 89 VAL B O 1
ATOM 1661 N N . GLU B 1 94 ? 49.847 -38.051 5.319 1.00 59.09 90 GLU B N 1
ATOM 1662 C CA . GLU B 1 94 ? 49.491 -37.479 6.608 1.00 50.18 90 GLU B CA 1
ATOM 1663 C C . GLU B 1 94 ? 50.705 -36.679 7.048 1.00 46.94 90 GLU B C 1
ATOM 1664 O O . GLU B 1 94 ? 51.836 -37.105 6.841 1.00 54.58 90 GLU B O 1
ATOM 1666 N N . LEU B 1 95 ? 50.461 -35.493 7.598 1.00 55.64 91 LEU B N 1
ATOM 1667 C CA . LEU B 1 95 ? 51.516 -34.568 8.023 1.00 56.83 91 LEU B CA 1
ATOM 1668 C C . LEU B 1 95 ? 51.471 -34.391 9.548 1.00 63.19 91 LEU B C 1
ATOM 1669 O O . LEU B 1 95 ? 50.760 -35.124 10.246 1.00 56.34 91 LEU B O 1
ATOM 1674 N N . ALA B 1 96 ? 52.202 -33.410 10.067 1.00 63.89 92 ALA B N 1
ATOM 1675 C CA . ALA B 1 96 ? 52.300 -33.265 11.514 1.00 57.60 92 ALA B CA 1
ATOM 1676 C C . ALA B 1 96 ? 52.201 -31.834 12.047 1.00 65.41 92 ALA B C 1
ATOM 1677 O O . ALA B 1 96 ? 52.252 -30.855 11.293 1.00 65.67 92 ALA B O 1
ATOM 1679 N N . ASN B 1 97 ? 52.046 -31.759 13.363 1.00 56.03 93 ASN B N 1
ATOM 1680 C CA . ASN B 1 97 ? 52.002 -30.531 14.163 1.00 66.24 93 ASN B CA 1
ATOM 1681 C C . ASN B 1 97 ? 52.713 -29.233 13.766 1.00 69.98 93 ASN B C 1
ATOM 1682 O O . ASN B 1 97 ? 53.645 -29.209 12.950 1.00 73.46 93 ASN B O 1
ATOM 1684 N N . ARG B 1 98 ? 52.302 -28.176 14.474 1.00 63.76 94 ARG B N 1
ATOM 1685 C CA . ARG B 1 98 ? 53.114 -26.972 14.703 1.00 70.32 94 ARG B CA 1
ATOM 1686 C C . ARG B 1 98 ? 52.517 -25.660 14.192 1.00 63.29 94 ARG B C 1
ATOM 1687 O O . ARG B 1 98 ? 51.317 -25.419 14.289 1.00 46.33 94 ARG B O 1
ATOM 1689 N N . GLY B 1 99 ? 53.396 -24.801 13.690 1.00 73.27 95 GLY B N 1
ATOM 1690 C CA . GLY B 1 99 ? 53.005 -23.600 12.967 1.00 72.14 95 GLY B CA 1
ATOM 1691 C C . GLY B 1 99 ? 54.151 -23.241 12.031 1.00 63.02 95 GLY B C 1
ATOM 1692 O O . GLY B 1 99 ? 54.257 -22.108 11.580 1.00 64.11 95 GLY B O 1
ATOM 1693 N N . LEU B 1 102 ? 55.668 -24.021 9.681 1.00 64.58 98 LEU B N 1
ATOM 1694 C CA . LEU B 1 102 ? 55.540 -24.366 8.262 1.00 73.54 98 LEU B CA 1
ATOM 1695 C C . LEU B 1 102 ? 55.930 -25.809 7.936 1.00 64.79 98 LEU B C 1
ATOM 1696 O O . LEU B 1 102 ? 56.896 -26.369 8.480 1.00 49.63 98 LEU B O 1
ATOM 1698 N N . GLN B 1 103 ? 55.153 -26.393 7.029 1.00 63.28 99 GLN B N 1
ATOM 1699 C CA . GLN B 1 103 ? 55.424 -27.721 6.500 1.00 59.84 99 GLN B CA 1
ATOM 1700 C C . GLN B 1 103 ? 55.993 -27.640 5.085 1.00 49.28 99 GLN B C 1
ATOM 1701 O O . GLN B 1 103 ? 55.523 -26.871 4.254 1.00 53.41 99 GLN B O 1
ATOM 1707 N N . THR B 1 104 ? 57.038 -28.414 4.834 1.00 49.67 100 THR B N 1
ATOM 1708 C CA . THR B 1 104 ? 57.515 -28.609 3.485 1.00 53.85 100 THR B CA 1
ATOM 1709 C C . THR B 1 104 ? 57.334 -30.078 3.207 1.00 56.74 100 THR B C 1
ATOM 1710 O O . THR B 1 104 ? 57.337 -30.907 4.127 1.00 47.75 100 THR B O 1
ATOM 1714 N N . GLU B 1 105 ? 57.164 -30.383 1.928 1.00 59.74 101 GLU B N 1
ATOM 1715 C CA . GLU B 1 105 ? 56.989 -31.737 1.467 1.00 48.52 101 GLU B CA 1
ATOM 1716 C C . GLU B 1 105 ? 57.673 -31.844 0.118 1.00 49.73 101 GLU B C 1
ATOM 1717 O O . GLU B 1 105 ? 57.615 -30.917 -0.691 1.00 42.34 101 GLU B O 1
ATOM 1723 N N . VAL B 1 106 ? 58.361 -32.949 -0.122 1.00 48.79 102 VAL B N 1
ATOM 1724 C CA . VAL B 1 106 ? 58.863 -33.184 -1.466 1.00 50.77 102 VAL B CA 1
ATOM 1725 C C . VAL B 1 106 ? 58.338 -34.490 -1.980 1.00 60.01 102 VAL B C 1
ATOM 1726 O O . VAL B 1 106 ? 58.289 -35.488 -1.255 1.00 59.82 102 VAL B O 1
ATOM 1730 N N . HIS B 1 107 ? 57.926 -34.466 -3.239 1.00 62.07 103 HIS B N 1
ATOM 1731 C CA . HIS B 1 107 ? 57.598 -35.687 -3.939 1.00 68.06 103 HIS B CA 1
ATOM 1732 C C . HIS B 1 107 ? 58.191 -35.706 -5.323 1.00 71.73 103 HIS B C 1
ATOM 1733 O O . HIS B 1 107 ? 57.722 -35.000 -6.220 1.00 69.37 103 HIS B O 1
ATOM 1740 N N . GLN B 1 108 ? 59.254 -36.492 -5.476 1.00 77.64 104 GLN B N 1
ATOM 1741 C CA . GLN B 1 108 ? 59.676 -36.897 -6.804 1.00 81.13 104 GLN B CA 1
ATOM 1742 C C . GLN B 1 108 ? 58.655 -37.943 -7.273 1.00 68.62 104 GLN B C 1
ATOM 1743 O O . GLN B 1 108 ? 58.278 -38.859 -6.526 1.00 59.81 104 GLN B O 1
ATOM 1745 N N . VAL B 1 109 ? 58.177 -37.743 -8.499 1.00 66.28 105 VAL B N 1
ATOM 1746 C CA . VAL B 1 109 ? 57.117 -38.517 -9.136 1.00 68.35 105 VAL B CA 1
ATOM 1747 C C . VAL B 1 109 ? 57.534 -38.610 -10.592 1.00 67.01 105 VAL B C 1
ATOM 1748 O O . VAL B 1 109 ? 58.430 -37.877 -11.023 1.00 56.78 105 VAL B O 1
ATOM 1752 N N . ASN B 1 110 ? 56.902 -39.504 -11.347 1.00 67.18 106 ASN B N 1
ATOM 1753 C CA . ASN B 1 110 ? 57.076 -39.499 -12.795 1.00 65.30 106 ASN B CA 1
ATOM 1754 C C . ASN B 1 110 ? 55.746 -39.709 -13.497 1.00 71.08 106 ASN B C 1
ATOM 1755 O O . ASN B 1 110 ? 55.309 -40.848 -13.711 1.00 73.01 106 ASN B O 1
ATOM 1760 N N . ILE B 1 111 ? 55.110 -38.597 -13.849 1.00 58.08 107 ILE B N 1
ATOM 1761 C CA . ILE B 1 111 ? 53.805 -38.628 -14.484 1.00 60.53 107 ILE B CA 1
ATOM 1762 C C . ILE B 1 111 ? 53.707 -37.495 -15.511 1.00 60.75 107 ILE B C 1
ATOM 1763 O O . ILE B 1 111 ? 54.373 -36.469 -15.360 1.00 57.20 107 ILE B O 1
ATOM 1768 N N . ARG B 1 112 ? 52.911 -37.687 -16.566 1.00 55.03 108 ARG B N 1
ATOM 1769 C CA . ARG B 1 112 ? 52.468 -36.564 -17.382 1.00 49.53 108 ARG B CA 1
ATOM 1770 C C . ARG B 1 112 ? 51.231 -35.977 -16.701 1.00 59.34 108 ARG B C 1
ATOM 1771 O O . ARG B 1 112 ? 50.344 -36.719 -16.244 1.00 49.25 108 ARG B O 1
ATOM 1779 N N . ALA B 1 113 ? 51.186 -34.651 -16.611 1.00 48.51 109 ALA B N 1
ATOM 1780 C CA . ALA B 1 113 ? 49.997 -33.964 -16.137 1.00 41.02 109 ALA B CA 1
ATOM 1781 C C . ALA B 1 113 ? 49.880 -32.606 -16.800 1.00 43.87 109 ALA B C 1
ATOM 1782 O O . ALA B 1 113 ? 50.868 -32.025 -17.256 1.00 42.82 109 ALA B O 1
ATOM 1784 N N . LYS B 1 114 ? 48.639 -32.139 -16.870 1.00 46.83 110 LYS B N 1
ATOM 1785 C CA . LYS B 1 114 ? 48.299 -30.822 -17.358 1.00 39.00 110 LYS B CA 1
ATOM 1786 C C . LYS B 1 114 ? 47.662 -30.078 -16.180 1.00 42.32 110 LYS B C 1
ATOM 1787 O O . LYS B 1 114 ? 48.015 -28.938 -15.870 1.00 40.67 110 LYS B O 1
ATOM 1793 N N . TYR B 1 115 ? 46.742 -30.756 -15.503 1.00 39.69 111 TYR B N 1
ATOM 1794 C CA . TYR B 1 115 ? 46.150 -30.243 -14.284 1.00 33.33 111 TYR B CA 1
ATOM 1795 C C . TYR B 1 115 ? 46.621 -31.073 -13.125 1.00 37.53 111 TYR B C 1
ATOM 1796 O O . TYR B 1 115 ? 46.789 -32.286 -13.249 1.00 39.99 111 TYR B O 1
ATOM 1805 N N . LEU B 1 116 ? 46.808 -30.406 -11.993 1.00 40.01 112 LEU B N 1
ATOM 1806 C CA . LEU B 1 116 ? 47.077 -31.053 -10.719 1.00 36.06 112 LEU B CA 1
ATOM 1807 C C . LEU B 1 116 ? 46.100 -30.546 -9.670 1.00 32.41 112 LEU B C 1
ATOM 1808 O O . LEU B 1 116 ? 46.036 -29.351 -9.400 1.00 30.16 112 LEU B O 1
ATOM 1813 N N . LYS B 1 117 ? 45.328 -31.467 -9.103 1.00 27.47 113 LYS B N 1
ATOM 1814 C CA . LYS B 1 117 ? 44.425 -31.158 -8.019 1.00 24.91 113 LYS B CA 1
ATOM 1815 C C . LYS B 1 117 ? 45.041 -31.417 -6.639 1.00 27.65 113 LYS B C 1
ATOM 1816 O O . LYS B 1 117 ? 45.558 -32.484 -6.386 1.00 29.79 113 LYS B O 1
ATOM 1822 N N . PHE B 1 118 ? 44.985 -30.444 -5.740 1.00 25.55 114 PHE B N 1
ATOM 1823 C CA . PHE B 1 118 ? 45.431 -30.690 -4.386 1.00 27.36 114 PHE B CA 1
ATOM 1824 C C . PHE B 1 118 ? 44.247 -30.634 -3.460 1.00 27.63 114 PHE B C 1
ATOM 1825 O O . PHE B 1 118 ? 43.481 -29.673 -3.477 1.00 27.93 114 PHE B O 1
ATOM 1833 N N . ILE B 1 119 ? 44.094 -31.680 -2.660 1.00 28.71 115 ILE B N 1
ATOM 1834 C CA . ILE B 1 119 ? 43.049 -31.712 -1.668 1.00 33.07 115 ILE B CA 1
ATOM 1835 C C . ILE B 1 119 ? 43.632 -31.719 -0.265 1.00 29.85 115 ILE B C 1
ATOM 1836 O O . ILE B 1 119 ? 44.456 -32.550 0.070 1.00 29.61 115 ILE B O 1
ATOM 1841 N N . LEU B 1 120 ? 43.202 -30.759 0.539 1.00 32.33 116 LEU B N 1
ATOM 1842 C CA . LEU B 1 120 ? 43.419 -30.782 1.976 1.00 28.75 116 LEU B CA 1
ATOM 1843 C C . LEU B 1 120 ? 42.255 -31.548 2.590 1.00 38.63 116 LEU B C 1
ATOM 1844 O O . LEU B 1 120 ? 41.130 -31.013 2.752 1.00 30.00 116 LEU B O 1
ATOM 1849 N N . LEU B 1 121 ? 42.522 -32.804 2.934 1.00 34.40 117 LEU B N 1
ATOM 1850 C CA . LEU B 1 121 ? 41.470 -33.680 3.428 1.00 34.18 117 LEU B CA 1
ATOM 1851 C C . LEU B 1 121 ? 41.131 -33.422 4.892 1.00 38.92 117 LEU B C 1
ATOM 1852 O O . LEU B 1 121 ? 39.975 -33.603 5.317 1.00 39.18 117 LEU B O 1
ATOM 1857 N N . GLN B 1 122 ? 42.140 -33.004 5.661 1.00 38.72 118 GLN B N 1
ATOM 1858 C CA . GLN B 1 122 ? 41.932 -32.639 7.065 1.00 44.85 118 GLN B CA 1
ATOM 1859 C C . GLN B 1 122 ? 43.076 -31.796 7.604 1.00 37.32 118 GLN B C 1
ATOM 1860 O O . GLN B 1 122 ? 44.214 -31.914 7.149 1.00 36.92 118 GLN B O 1
ATOM 1866 N N . GLY B 1 123 ? 42.763 -30.945 8.572 1.00 33.60 119 GLY B N 1
ATOM 1867 C CA . GLY B 1 123 ? 43.760 -30.040 9.115 1.00 43.27 119 GLY B CA 1
ATOM 1868 C C . GLY B 1 123 ? 44.004 -30.278 10.584 1.00 41.07 119 GLY B C 1
ATOM 1869 O O . GLY B 1 123 ? 43.343 -31.100 11.208 1.00 45.95 119 GLY B O 1
ATOM 1870 N N . HIS B 1 124 ? 44.964 -29.561 11.147 1.00 42.79 120 HIS B N 1
ATOM 1871 C CA . HIS B 1 124 ? 45.244 -29.714 12.568 1.00 44.10 120 HIS B CA 1
ATOM 1872 C C . HIS B 1 124 ? 44.452 -28.692 13.348 1.00 37.63 120 HIS B C 1
ATOM 1873 O O . HIS B 1 124 ? 44.310 -28.776 14.569 1.00 39.33 120 HIS B O 1
ATOM 1880 N N . GLY B 1 125 ? 43.921 -27.726 12.615 1.00 42.42 121 GLY B N 1
ATOM 1881 C CA . GLY B 1 125 ? 43.047 -26.740 13.207 1.00 41.01 121 GLY B CA 1
ATOM 1882 C C . GLY B 1 125 ? 41.807 -26.522 12.378 1.00 32.74 121 GLY B C 1
ATOM 1883 O O . GLY B 1 125 ? 41.399 -27.363 11.561 1.00 33.21 121 GLY B O 1
ATOM 1884 N N . GLU B 1 126 ? 41.208 -25.363 12.578 1.00 38.15 122 GLU B N 1
ATOM 1885 C CA . GLU B 1 126 ? 39.955 -25.046 11.923 1.00 29.54 122 GLU B CA 1
ATOM 1886 C C . GLU B 1 126 ? 40.227 -24.590 10.497 1.00 38.90 122 GLU B C 1
ATOM 1887 O O . GLU B 1 126 ? 39.400 -24.790 9.604 1.00 40.75 122 GLU B O 1
ATOM 1893 N N . PHE B 1 127 ? 41.401 -23.986 10.300 1.00 36.81 123 PHE B N 1
ATOM 1894 C CA . PHE B 1 127 ? 41.818 -23.444 9.018 1.00 24.93 123 PHE B CA 1
ATOM 1895 C C . PHE B 1 127 ? 43.231 -23.908 8.685 1.00 27.59 123 PHE B C 1
ATOM 1896 O O . PHE B 1 127 ? 43.925 -24.448 9.539 1.00 33.51 123 PHE B O 1
ATOM 1904 N N . ALA B 1 128 ? 43.654 -23.694 7.439 1.00 33.31 124 ALA B N 1
ATOM 1905 C CA . ALA B 1 128 ? 45.016 -24.026 6.998 1.00 25.39 124 ALA B CA 1
ATOM 1906 C C . ALA B 1 128 ? 45.488 -23.121 5.863 1.00 32.15 124 ALA B C 1
ATOM 1907 O O . ALA B 1 128 ? 44.693 -22.366 5.262 1.00 35.89 124 ALA B O 1
ATOM 1909 N N . THR B 1 129 ? 46.780 -23.188 5.553 1.00 28.35 125 THR B N 1
ATOM 1910 C CA . THR B 1 129 ? 47.310 -22.331 4.498 1.00 29.14 125 THR B CA 1
ATOM 1911 C C . THR B 1 129 ? 48.204 -23.094 3.552 1.00 36.00 125 THR B C 1
ATOM 1912 O O . THR B 1 129 ? 48.838 -24.078 3.931 1.00 38.27 125 THR B O 1
ATOM 1916 N N . VAL B 1 130 ? 48.245 -22.635 2.309 1.00 33.91 126 VAL B N 1
ATOM 1917 C CA . VAL B 1 130 ? 49.270 -23.078 1.397 1.00 32.83 126 VAL B CA 1
ATOM 1918 C C . VAL B 1 130 ? 50.009 -21.848 0.898 1.00 34.49 126 VAL B C 1
ATOM 1919 O O . VAL B 1 130 ? 49.420 -20.895 0.424 1.00 40.15 126 VAL B O 1
ATOM 1923 N N . ASN B 1 131 ? 51.320 -21.874 1.038 1.00 42.61 127 ASN B N 1
ATOM 1924 C CA . ASN B 1 131 ? 52.137 -20.702 0.801 1.00 42.42 127 ASN B CA 1
ATOM 1925 C C . ASN B 1 131 ? 52.850 -20.845 -0.525 1.00 50.14 127 ASN B C 1
ATOM 1926 O O . ASN B 1 131 ? 52.808 -19.946 -1.371 1.00 54.51 127 ASN B O 1
ATOM 1931 N N . ARG B 1 132 ? 53.496 -21.992 -0.710 1.00 45.26 128 ARG B N 1
ATOM 1932 C CA . ARG B 1 132 ? 54.057 -22.315 -2.013 1.00 50.06 128 ARG B CA 1
ATOM 1933 C C . ARG B 1 132 ? 53.596 -23.659 -2.573 1.00 52.75 128 ARG B C 1
ATOM 1934 O O . ARG B 1 132 ? 53.439 -24.650 -1.843 1.00 51.05 128 ARG B O 1
ATOM 1942 N N . VAL B 1 133 ? 53.367 -23.662 -3.882 1.00 45.50 129 VAL B N 1
ATOM 1943 C CA . VAL B 1 133 ? 53.214 -24.885 -4.646 1.00 47.70 129 VAL B CA 1
ATOM 1944 C C . VAL B 1 133 ? 54.265 -24.817 -5.751 1.00 52.04 129 VAL B C 1
ATOM 1945 O O . VAL B 1 133 ? 54.389 -23.806 -6.462 1.00 45.98 129 VAL B O 1
ATOM 1949 N N . SER B 1 134 ? 55.056 -25.877 -5.859 1.00 51.00 130 SER B N 1
ATOM 1950 C CA . SER B 1 134 ? 56.086 -25.944 -6.887 1.00 54.13 130 SER B CA 1
ATOM 1951 C C . SER B 1 134 ? 55.953 -27.234 -7.681 1.00 56.80 130 SER B C 1
ATOM 1952 O O . SER B 1 134 ? 55.842 -28.326 -7.106 1.00 53.40 130 SER B O 1
ATOM 1955 N N . VAL B 1 135 ? 55.935 -27.099 -9.004 1.00 54.89 131 VAL B N 1
ATOM 1956 C CA . VAL B 1 135 ? 55.881 -28.260 -9.884 1.00 57.42 131 VAL B CA 1
ATOM 1957 C C . VAL B 1 135 ? 57.068 -28.290 -10.856 1.00 62.12 131 VAL B C 1
ATOM 1958 O O . VAL B 1 135 ? 57.141 -27.490 -11.797 1.00 65.46 131 VAL B O 1
ATOM 1962 N N . VAL B 1 136 ? 57.993 -29.220 -10.626 1.00 61.53 132 VAL B N 1
ATOM 1963 C CA . VAL B 1 136 ? 59.196 -29.322 -11.453 1.00 64.85 132 VAL B CA 1
ATOM 1964 C C . VAL B 1 136 ? 59.147 -30.472 -12.461 1.00 63.82 132 VAL B C 1
ATOM 1965 O O . VAL B 1 136 ? 58.595 -31.545 -12.177 1.00 63.40 132 VAL B O 1
ATOM 1969 N N . GLY B 1 137 ? 59.732 -30.229 -13.634 1.00 61.29 133 GLY B N 1
ATOM 1970 C CA . GLY B 1 137 ? 59.692 -31.164 -14.747 1.00 64.03 133 GLY B CA 1
ATOM 1971 C C . GLY B 1 137 ? 59.765 -30.433 -16.084 1.00 73.00 133 GLY B C 1
ATOM 1972 O O . GLY B 1 137 ? 59.873 -29.194 -16.123 1.00 65.65 133 GLY B O 1
ATOM 1973 N N . GLY B 1 138 ? 59.699 -31.191 -17.181 1.00 68.05 134 GLY B N 1
ATOM 1974 C CA . GLY B 1 138 ? 59.821 -30.621 -18.515 1.00 55.60 134 GLY B CA 1
ATOM 1975 C C . GLY B 1 138 ? 58.955 -31.341 -19.527 1.00 65.40 134 GLY B C 1
ATOM 1976 O O . GLY B 1 138 ? 58.166 -32.209 -19.151 1.00 68.29 134 GLY B O 1
ATOM 1977 N N . LYS C 2 11 ? 18.565 -67.210 47.786 1.00 57.34 7 LYS C N 1
ATOM 1978 C CA . LYS C 2 11 ? 18.604 -66.509 46.498 1.00 88.37 7 LYS C CA 1
ATOM 1979 C C . LYS C 2 11 ? 19.215 -65.073 46.541 1.00 88.78 7 LYS C C 1
ATOM 1980 O O . LYS C 2 11 ? 20.235 -64.817 45.869 1.00 58.59 7 LYS C O 1
ATOM 1982 N N . PRO C 2 12 ? 18.604 -64.146 47.326 1.00 68.81 8 PRO C N 1
ATOM 1983 C CA . PRO C 2 12 ? 19.050 -62.753 47.435 1.00 76.41 8 PRO C CA 1
ATOM 1984 C C . PRO C 2 12 ? 19.194 -62.214 48.876 1.00 63.40 8 PRO C C 1
ATOM 1985 O O . PRO C 2 12 ? 18.396 -62.587 49.733 1.00 52.36 8 PRO C O 1
ATOM 1989 N N . ILE C 2 13 ? 20.158 -61.300 49.080 1.00 67.29 9 ILE C N 1
ATOM 1990 C CA . ILE C 2 13 ? 20.575 -60.726 50.382 1.00 49.21 9 ILE C CA 1
ATOM 1991 C C . ILE C 2 13 ? 21.530 -61.691 51.090 1.00 60.36 9 ILE C C 1
ATOM 1992 O O . ILE C 2 13 ? 21.910 -61.526 52.248 1.00 50.78 9 ILE C O 1
ATOM 1997 N N . ASP C 2 14 ? 21.902 -62.719 50.340 1.00 59.32 10 ASP C N 1
ATOM 1998 C CA . ASP C 2 14 ? 23.047 -63.553 50.633 1.00 44.19 10 ASP C CA 1
ATOM 1999 C C . ASP C 2 14 ? 24.151 -63.054 49.680 1.00 57.52 10 ASP C C 1
ATOM 2000 O O . ASP C 2 14 ? 25.062 -63.779 49.267 1.00 52.61 10 ASP C O 1
ATOM 2005 N N . ILE C 2 15 ? 24.026 -61.778 49.342 1.00 56.45 11 ILE C N 1
ATOM 2006 C CA . ILE C 2 15 ? 24.904 -61.064 48.437 1.00 46.76 11 ILE C CA 1
ATOM 2007 C C . ILE C 2 15 ? 26.278 -60.785 49.028 1.00 50.06 11 ILE C C 1
ATOM 2008 O O . ILE C 2 15 ? 26.395 -60.149 50.075 1.00 49.68 11 ILE C O 1
ATOM 2013 N N . THR C 2 16 ? 27.316 -61.219 48.318 1.00 46.34 12 THR C N 1
ATOM 2014 C CA . THR C 2 16 ? 28.699 -61.138 48.794 1.00 46.92 12 THR C CA 1
ATOM 2015 C C . THR C 2 16 ? 29.493 -59.965 48.195 1.00 46.27 12 THR C C 1
ATOM 2016 O O . THR C 2 16 ? 30.570 -59.591 48.681 1.00 37.97 12 THR C O 1
ATOM 2020 N N . ALA C 2 17 ? 28.936 -59.385 47.140 1.00 44.50 13 ALA C N 1
ATOM 2021 C CA . ALA C 2 17 ? 29.548 -58.258 46.477 1.00 31.81 13 ALA C CA 1
ATOM 2022 C C . ALA C 2 17 ? 28.453 -57.412 45.864 1.00 25.11 13 ALA C C 1
ATOM 2023 O O . ALA C 2 17 ? 27.551 -57.927 45.216 1.00 26.15 13 ALA C O 1
ATOM 2025 N N . THR C 2 18 ? 28.541 -56.105 46.073 1.00 39.82 14 THR C N 1
ATOM 2026 C CA . THR C 2 18 ? 27.701 -55.150 45.360 1.00 34.46 14 THR C CA 1
ATOM 2027 C C . THR C 2 18 ? 28.580 -54.269 44.476 1.00 33.34 14 THR C C 1
ATOM 2028 O O . THR C 2 18 ? 29.500 -53.589 44.974 1.00 30.75 14 THR C O 1
ATOM 2032 N N . LEU C 2 19 ? 28.298 -54.308 43.171 1.00 28.62 15 LEU C N 1
ATOM 2033 C CA . LEU C 2 19 ? 28.981 -53.474 42.190 1.00 30.82 15 LEU C CA 1
ATOM 2034 C C . LEU C 2 19 ? 28.062 -52.342 41.783 1.00 33.65 15 LEU C C 1
ATOM 2035 O O . LEU C 2 19 ? 26.832 -52.492 41.832 1.00 33.80 15 LEU C O 1
ATOM 2040 N N . ARG C 2 20 ? 28.662 -51.222 41.368 1.00 31.96 16 ARG C N 1
ATOM 2041 C CA . ARG C 2 20 ? 27.913 -50.021 40.966 1.00 34.35 16 ARG C CA 1
ATOM 2042 C C . ARG C 2 20 ? 28.332 -49.571 39.582 1.00 31.28 16 ARG C C 1
ATOM 2043 O O . ARG C 2 20 ? 29.494 -49.699 39.222 1.00 40.99 16 ARG C O 1
ATOM 2051 N N . CYS C 2 21 ? 27.391 -49.010 38.829 1.00 26.63 17 CYS C N 1
ATOM 2052 C CA . CYS C 2 21 ? 27.586 -48.780 37.413 1.00 25.59 17 CYS C CA 1
ATOM 2053 C C . CYS C 2 21 ? 26.779 -47.559 36.903 1.00 36.38 17 CYS C C 1
ATOM 2054 O O . CYS C 2 21 ? 25.541 -47.519 36.970 1.00 33.52 17 CYS C O 1
ATOM 2057 N N . LYS C 2 22 ? 27.484 -46.532 36.436 1.00 34.00 18 LYS C N 1
ATOM 2058 C CA . LYS C 2 22 ? 26.791 -45.379 35.882 1.00 31.86 18 LYS C CA 1
ATOM 2059 C C . LYS C 2 22 ? 26.337 -45.665 34.457 1.00 34.95 18 LYS C C 1
ATOM 2060 O O . LYS C 2 22 ? 27.161 -45.906 33.563 1.00 35.47 18 LYS C O 1
ATOM 2066 N N . VAL C 2 23 ? 25.018 -45.650 34.265 1.00 28.23 19 VAL C N 1
ATOM 2067 C CA . VAL C 2 23 ? 24.405 -45.919 32.976 1.00 28.36 19 VAL C CA 1
ATOM 2068 C C . VAL C 2 23 ? 23.643 -44.700 32.481 1.00 30.85 19 VAL C C 1
ATOM 2069 O O . VAL C 2 23 ? 22.642 -44.329 33.077 1.00 31.88 19 VAL C O 1
ATOM 2073 N N . ALA C 2 24 ? 24.097 -44.083 31.393 1.00 30.80 20 ALA C N 1
ATOM 2074 C CA . ALA C 2 24 ? 23.313 -43.012 30.774 1.00 29.89 20 ALA C CA 1
ATOM 2075 C C . ALA C 2 24 ? 22.113 -43.641 30.124 1.00 34.52 20 ALA C C 1
ATOM 2076 O O . ALA C 2 24 ? 22.249 -44.641 29.425 1.00 38.35 20 ALA C O 1
ATOM 2078 N N . VAL C 2 25 ? 20.942 -43.062 30.355 1.00 35.83 21 VAL C N 1
ATOM 2079 C CA . VAL C 2 25 ? 19.711 -43.543 29.746 1.00 32.82 21 VAL C CA 1
ATOM 2080 C C . VAL C 2 25 ? 19.207 -42.442 28.841 1.00 46.93 21 VAL C C 1
ATOM 2081 O O . VAL C 2 25 ? 18.571 -41.495 29.304 1.00 50.18 21 VAL C O 1
ATOM 2085 N N . VAL C 2 26 ? 19.495 -42.562 27.547 1.00 51.57 22 VAL C N 1
ATOM 2086 C CA . VAL C 2 26 ? 19.256 -41.469 26.609 1.00 51.60 22 VAL C CA 1
ATOM 2087 C C . VAL C 2 26 ? 18.211 -41.816 25.567 1.00 48.29 22 VAL C C 1
ATOM 2088 O O . VAL C 2 26 ? 17.834 -42.977 25.420 1.00 50.55 22 VAL C O 1
ATOM 2092 N N . GLY C 2 27 ? 17.751 -40.805 24.842 1.00 45.56 23 GLY C N 1
ATOM 2093 C CA . GLY C 2 27 ? 16.638 -40.973 23.937 1.00 47.95 23 GLY C CA 1
ATOM 2094 C C . GLY C 2 27 ? 15.625 -39.904 24.247 1.00 57.24 23 GLY C C 1
ATOM 2095 O O . GLY C 2 27 ? 15.604 -39.381 25.361 1.00 59.19 23 GLY C O 1
ATOM 2096 N N . GLU C 2 28 ? 14.787 -39.582 23.267 1.00 69.80 24 GLU C N 1
ATOM 2097 C CA . GLU C 2 28 ? 13.860 -38.461 23.386 1.00 70.57 24 GLU C CA 1
ATOM 2098 C C . GLU C 2 28 ? 12.919 -38.538 24.590 1.00 76.20 24 GLU C C 1
ATOM 2099 O O . GLU C 2 28 ? 12.602 -39.621 25.093 1.00 75.02 24 GLU C O 1
ATOM 2105 N N . ALA C 2 29 ? 12.476 -37.369 25.040 1.00 84.19 25 ALA C N 1
ATOM 2106 C CA . ALA C 2 29 ? 11.574 -37.263 26.176 1.00 82.19 25 ALA C CA 1
ATOM 2107 C C . ALA C 2 29 ? 10.351 -38.142 25.959 1.00 76.39 25 ALA C C 1
ATOM 2108 O O . ALA C 2 29 ? 9.899 -38.853 26.856 1.00 72.90 25 ALA C O 1
ATOM 2110 N N . THR C 2 30 ? 9.837 -38.104 24.739 1.00 78.79 26 THR C N 1
ATOM 2111 C CA . THR C 2 30 ? 8.572 -38.749 24.422 1.00 77.64 26 THR C CA 1
ATOM 2112 C C . THR C 2 30 ? 8.716 -40.205 23.972 1.00 66.32 26 THR C C 1
ATOM 2113 O O . THR C 2 30 ? 7.922 -40.689 23.172 1.00 72.54 26 THR C O 1
ATOM 2117 N N . VAL C 2 31 ? 9.723 -40.907 24.473 1.00 65.96 27 VAL C N 1
ATOM 2118 C CA . VAL C 2 31 ? 9.814 -42.328 24.180 1.00 58.37 27 VAL C CA 1
ATOM 2119 C C . VAL C 2 31 ? 9.481 -43.144 25.427 1.00 63.22 27 VAL C C 1
ATOM 2120 O O . VAL C 2 31 ? 9.475 -44.372 25.381 1.00 54.06 27 VAL C O 1
ATOM 2124 N N . GLY C 2 32 ? 9.202 -42.455 26.535 1.00 68.14 28 GLY C N 1
ATOM 2125 C CA . GLY C 2 32 ? 8.797 -43.109 27.772 1.00 57.55 28 GLY C CA 1
ATOM 2126 C C . GLY C 2 32 ? 9.925 -43.779 28.536 1.00 58.32 28 GLY C C 1
ATOM 2127 O O . GLY C 2 32 ? 9.814 -44.949 28.929 1.00 48.75 28 GLY C O 1
ATOM 2128 N N . LYS C 2 33 ? 11.010 -43.030 28.743 1.00 62.91 29 LYS C N 1
ATOM 2129 C CA . LYS C 2 33 ? 12.172 -43.524 29.482 1.00 50.24 29 LYS C CA 1
ATOM 2130 C C . LYS C 2 33 ? 11.785 -43.689 30.917 1.00 49.21 29 LYS C C 1
ATOM 2131 O O . LYS C 2 33 ? 12.116 -44.690 31.543 1.00 52.86 29 LYS C O 1
ATOM 2137 N N . SER C 2 34 ? 11.074 -42.685 31.422 1.00 56.06 30 SER C N 1
ATOM 2138 C CA . SER C 2 34 ? 10.589 -42.654 32.795 1.00 47.50 30 SER C CA 1
ATOM 2139 C C . SER C 2 34 ? 9.885 -43.946 33.120 1.00 47.93 30 SER C C 1
ATOM 2140 O O . SER C 2 34 ? 10.252 -44.636 34.065 1.00 50.84 30 SER C O 1
ATOM 2143 N N . ALA C 2 35 ? 8.889 -44.288 32.308 1.00 50.88 31 ALA C N 1
ATOM 2144 C CA . ALA C 2 35 ? 8.135 -45.531 32.481 1.00 46.80 31 ALA C CA 1
ATOM 2145 C C . ALA C 2 35 ? 9.041 -46.741 32.469 1.00 45.96 31 ALA C C 1
ATOM 2146 O O . ALA C 2 35 ? 8.959 -47.614 33.332 1.00 48.99 31 ALA C O 1
ATOM 2148 N N . LEU C 2 36 ? 9.883 -46.803 31.452 1.00 46.90 32 LEU C N 1
ATOM 2149 C CA . LEU C 2 36 ? 10.896 -47.825 31.400 1.00 33.47 32 LEU C CA 1
ATOM 2150 C C . LEU C 2 36 ? 11.689 -47.891 32.703 1.00 38.58 32 LEU C C 1
ATOM 2151 O O . LEU C 2 36 ? 11.916 -48.975 33.240 1.00 38.70 32 LEU C O 1
ATOM 2156 N N . ILE C 2 37 ? 12.108 -46.737 33.222 1.00 33.40 33 ILE C N 1
ATOM 2157 C CA . ILE C 2 37 ? 12.846 -46.739 34.475 1.00 37.25 33 ILE C CA 1
ATOM 2158 C C . ILE C 2 37 ? 11.931 -47.060 35.661 1.00 57.81 33 ILE C C 1
ATOM 2159 O O . ILE C 2 37 ? 12.385 -47.629 36.662 1.00 63.37 33 ILE C O 1
ATOM 2164 N N . SER C 2 38 ? 10.649 -46.702 35.545 1.00 54.05 34 SER C N 1
ATOM 2165 C CA . SER C 2 38 ? 9.649 -46.985 36.585 1.00 47.30 34 SER C CA 1
ATOM 2166 C C . SER C 2 38 ? 9.209 -48.442 36.593 1.00 47.22 34 SER C C 1
ATOM 2167 O O . SER C 2 38 ? 9.235 -49.111 37.622 1.00 51.56 34 SER C O 1
ATOM 2170 N N . MET C 2 39 ? 8.771 -48.919 35.438 1.00 54.16 35 MET C N 1
ATOM 2171 C CA . MET C 2 39 ? 8.480 -50.322 35.277 1.00 46.35 35 MET C CA 1
ATOM 2172 C C . MET C 2 39 ? 9.589 -51.065 36.000 1.00 55.56 35 MET C C 1
ATOM 2173 O O . MET C 2 39 ? 9.321 -51.933 36.833 1.00 49.11 35 MET C O 1
ATOM 2175 N N . PHE C 2 40 ? 10.835 -50.675 35.718 1.00 52.03 36 PHE C N 1
ATOM 2176 C CA . PHE C 2 40 ? 12.004 -51.445 36.154 1.00 54.63 36 PHE C CA 1
ATOM 2177 C C . PHE C 2 40 ? 12.292 -51.423 37.661 1.00 51.85 36 PHE C C 1
ATOM 2178 O O . PHE C 2 40 ? 12.759 -52.408 38.239 1.00 43.65 36 PHE C O 1
ATOM 2186 N N . THR C 2 41 ? 12.017 -50.305 38.303 1.00 44.43 37 THR C N 1
ATOM 2187 C CA . THR C 2 41 ? 12.382 -50.176 39.694 1.00 45.78 37 THR C CA 1
ATOM 2188 C C . THR C 2 41 ? 11.162 -50.256 40.631 1.00 61.76 37 THR C C 1
ATOM 2189 O O . THR C 2 41 ? 11.051 -51.176 41.445 1.00 72.51 37 THR C O 1
ATOM 2193 N N . SER C 2 42 ? 10.234 -49.317 40.515 1.00 59.18 38 SER C N 1
ATOM 2194 C CA . SER C 2 42 ? 8.994 -49.453 41.259 1.00 75.91 38 SER C CA 1
ATOM 2195 C C . SER C 2 42 ? 8.213 -50.686 40.786 1.00 70.79 38 SER C C 1
ATOM 2196 O O . SER C 2 42 ? 8.771 -51.779 40.657 1.00 60.92 38 SER C O 1
ATOM 2199 N N . VAL C 2 60 ? 18.697 -42.355 42.341 1.00 44.25 56 VAL C N 1
ATOM 2200 C CA . VAL C 2 60 ? 17.984 -43.207 41.375 1.00 60.17 56 VAL C CA 1
ATOM 2201 C C . VAL C 2 60 ? 18.643 -44.582 41.122 1.00 47.78 56 VAL C C 1
ATOM 2202 O O . VAL C 2 60 ? 19.365 -44.738 40.140 1.00 38.80 56 VAL C O 1
ATOM 2206 N N . VAL C 2 61 ? 18.369 -45.588 41.958 1.00 57.03 57 VAL C N 1
ATOM 2207 C CA . VAL C 2 61 ? 19.200 -46.804 41.912 1.00 52.90 57 VAL C CA 1
ATOM 2208 C C . VAL C 2 61 ? 18.526 -48.180 41.740 1.00 56.82 57 VAL C C 1
ATOM 2209 O O . VAL C 2 61 ? 17.768 -48.647 42.590 1.00 50.29 57 VAL C O 1
ATOM 2213 N N . ALA C 2 62 ? 18.901 -48.835 40.645 1.00 58.37 58 ALA C N 1
ATOM 2214 C CA . ALA C 2 62 ? 18.255 -50.037 40.145 1.00 51.07 58 ALA C CA 1
ATOM 2215 C C . ALA C 2 62 ? 19.098 -51.271 40.390 1.00 50.74 58 ALA C C 1
ATOM 2216 O O . ALA C 2 62 ? 19.947 -51.596 39.570 1.00 56.03 58 ALA C O 1
ATOM 2218 N N . PRO C 2 63 ? 18.861 -51.978 41.506 1.00 53.29 59 PRO C N 1
ATOM 2219 C CA . PRO C 2 63 ? 19.621 -53.213 41.764 1.00 47.14 59 PRO C CA 1
ATOM 2220 C C . PRO C 2 63 ? 19.089 -54.406 40.970 1.00 53.67 59 PRO C C 1
ATOM 2221 O O . PRO C 2 63 ? 17.875 -54.559 40.783 1.00 58.66 59 PRO C O 1
ATOM 2225 N N . VAL C 2 64 ? 20.003 -55.236 40.490 1.00 49.14 60 VAL C N 1
ATOM 2226 C CA . VAL C 2 64 ? 19.655 -56.546 39.968 1.00 42.25 60 VAL C CA 1
ATOM 2227 C C . VAL C 2 64 ? 20.764 -57.458 40.403 1.00 45.14 60 VAL C C 1
ATOM 2228 O O . VAL C 2 64 ? 21.923 -57.054 40.400 1.00 48.09 60 VAL C O 1
ATOM 2232 N N . THR C 2 65 ? 20.434 -58.685 40.783 1.00 47.27 61 THR C N 1
ATOM 2233 C CA . THR C 2 65 ? 21.490 -59.623 41.102 1.00 48.59 61 THR C CA 1
ATOM 2234 C C . THR C 2 65 ? 21.675 -60.480 39.878 1.00 52.04 61 THR C C 1
ATOM 2235 O O . THR C 2 65 ? 20.699 -60.898 39.268 1.00 53.82 61 THR C O 1
ATOM 2239 N N . ILE C 2 66 ? 22.930 -60.704 39.504 1.00 53.70 62 ILE C N 1
ATOM 2240 C CA . ILE C 2 66 ? 23.260 -61.451 38.303 1.00 43.16 62 ILE C CA 1
ATOM 2241 C C . ILE C 2 66 ? 22.945 -62.925 38.512 1.00 50.49 62 ILE C C 1
ATOM 2242 O O . ILE C 2 66 ? 23.509 -63.561 39.397 1.00 52.11 62 ILE C O 1
ATOM 2247 N N . PRO C 2 67 ? 22.025 -63.466 37.697 1.00 55.75 63 PRO C N 1
ATOM 2248 C CA . PRO C 2 67 ? 21.594 -64.871 37.713 1.00 52.79 63 PRO C CA 1
ATOM 2249 C C . PRO C 2 67 ? 22.742 -65.860 37.942 1.00 52.79 63 PRO C C 1
ATOM 2250 O O . PRO C 2 67 ? 23.755 -65.821 37.225 1.00 42.39 63 PRO C O 1
ATOM 2254 N N . ASP C 2 68 ? 22.574 -66.739 38.926 1.00 47.10 64 ASP C N 1
ATOM 2255 C CA . ASP C 2 68 ? 23.572 -67.775 39.224 1.00 52.80 64 ASP C CA 1
ATOM 2256 C C . ASP C 2 68 ? 24.830 -67.231 39.872 1.00 55.29 64 ASP C C 1
ATOM 2257 O O . ASP C 2 68 ? 25.905 -67.813 39.743 1.00 56.85 64 ASP C O 1
ATOM 2262 N N . THR C 2 69 ? 24.683 -66.106 40.563 1.00 51.07 65 THR C N 1
ATOM 2263 C CA . THR C 2 69 ? 25.769 -65.509 41.323 1.00 35.46 65 THR C CA 1
ATOM 2264 C C . THR C 2 69 ? 25.195 -64.948 42.617 1.00 45.13 65 THR C C 1
ATOM 2265 O O . THR C 2 69 ? 23.976 -64.861 42.779 1.00 45.22 65 THR C O 1
ATOM 2269 N N . THR C 2 70 ? 26.079 -64.589 43.545 1.00 54.47 66 THR C N 1
ATOM 2270 C CA . THR C 2 70 ? 25.695 -63.863 44.752 1.00 41.75 66 THR C CA 1
ATOM 2271 C C . THR C 2 70 ? 26.037 -62.384 44.531 1.00 44.08 66 THR C C 1
ATOM 2272 O O . THR C 2 70 ? 26.189 -61.615 45.483 1.00 39.57 66 THR C O 1
ATOM 2276 N N . VAL C 2 71 ? 26.172 -61.998 43.262 1.00 35.96 67 VAL C N 1
ATOM 2277 C CA . VAL C 2 71 ? 26.519 -60.626 42.909 1.00 35.97 67 VAL C CA 1
ATOM 2278 C C . VAL C 2 71 ? 25.305 -59.752 42.542 1.00 50.44 67 VAL C C 1
ATOM 2279 O O . VAL C 2 71 ? 24.477 -60.113 41.697 1.00 44.78 67 VAL C O 1
ATOM 2283 N N . SER C 2 72 ? 25.208 -58.602 43.202 1.00 43.51 68 SER C N 1
ATOM 2284 C CA . SER C 2 72 ? 24.164 -57.640 42.917 1.00 39.82 68 SER C CA 1
ATOM 2285 C C . SER C 2 72 ? 24.827 -56.451 42.273 1.00 43.92 68 SER C C 1
ATOM 2286 O O . SER C 2 72 ? 25.879 -55.989 42.735 1.00 36.42 68 SER C O 1
ATOM 2289 N N . VAL C 2 73 ? 24.213 -55.972 41.196 1.00 42.67 69 VAL C N 1
ATOM 2290 C CA . VAL C 2 73 ? 24.676 -54.784 40.512 1.00 36.70 69 VAL C CA 1
ATOM 2291 C C . VAL C 2 73 ? 23.665 -53.660 40.675 1.00 44.07 69 VAL C C 1
ATOM 2292 O O . VAL C 2 73 ? 22.481 -53.814 40.340 1.00 44.64 69 VAL C O 1
ATOM 2296 N N . GLU C 2 74 ? 24.140 -52.533 41.197 1.00 35.94 70 GLU C N 1
ATOM 2297 C CA . GLU C 2 74 ? 23.331 -51.340 41.260 1.00 31.78 70 GLU C CA 1
ATOM 2298 C C . GLU C 2 74 ? 23.584 -50.479 40.008 1.00 43.01 70 GLU C C 1
ATOM 2299 O O . GLU C 2 74 ? 24.660 -49.918 39.819 1.00 31.36 70 GLU C O 1
ATOM 2305 N N . LEU C 2 75 ? 22.585 -50.396 39.140 1.00 39.29 71 LEU C N 1
ATOM 2306 C CA . LEU C 2 75 ? 22.675 -49.510 38.009 1.00 33.95 71 LEU C CA 1
ATOM 2307 C C . LEU C 2 75 ? 22.273 -48.102 38.445 1.00 39.61 71 LEU C C 1
ATOM 2308 O O . LEU C 2 75 ? 21.197 -47.871 38.987 1.00 31.81 71 LEU C O 1
ATOM 2313 N N . PHE C 2 76 ? 23.176 -47.160 38.226 1.00 46.37 72 PHE C N 1
ATOM 2314 C CA . PHE C 2 76 ? 22.887 -45.761 38.491 1.00 38.08 72 PHE C CA 1
ATOM 2315 C C . PHE C 2 76 ? 22.356 -45.141 37.216 1.00 39.11 72 PHE C C 1
ATOM 2316 O O . PHE C 2 76 ? 23.107 -44.850 36.281 1.00 46.82 72 PHE C O 1
ATOM 2324 N N . LEU C 2 77 ? 21.044 -44.961 37.180 1.00 34.90 73 LEU C N 1
ATOM 2325 C CA . LEU C 2 77 ? 20.367 -44.561 35.958 1.00 37.64 73 LEU C CA 1
ATOM 2326 C C . LEU C 2 77 ? 20.284 -43.039 35.781 1.00 37.19 73 LEU C C 1
ATOM 2327 O O . LEU C 2 77 ? 19.548 -42.351 36.480 1.00 33.59 73 LEU C O 1
ATOM 2332 N N . LEU C 2 78 ? 21.061 -42.535 34.827 1.00 34.38 74 LEU C N 1
ATOM 2333 C CA . LEU C 2 78 ? 21.092 -41.112 34.509 1.00 38.46 74 LEU C CA 1
ATOM 2334 C C . LEU C 2 78 ? 20.222 -40.730 33.306 1.00 39.00 74 LEU C C 1
ATOM 2335 O O . LEU C 2 78 ? 20.711 -40.596 32.192 1.00 39.02 74 LEU C O 1
ATOM 2340 N N . ASP C 2 79 ? 18.932 -40.543 33.543 1.00 50.91 75 ASP C N 1
ATOM 2341 C CA . ASP C 2 79 ? 18.090 -39.906 32.557 1.00 46.03 75 ASP C CA 1
ATOM 2342 C C . ASP C 2 79 ? 18.709 -38.545 32.288 1.00 48.11 75 ASP C C 1
ATOM 2343 O O . ASP C 2 79 ? 19.069 -37.834 33.219 1.00 47.25 75 ASP C O 1
ATOM 2348 N N . THR C 2 80 ? 18.849 -38.193 31.015 1.00 53.84 76 THR C N 1
ATOM 2349 C CA . THR C 2 80 ? 19.347 -36.872 30.647 1.00 62.52 76 THR C CA 1
ATOM 2350 C C . THR C 2 80 ? 18.431 -35.778 31.168 1.00 60.76 76 THR C C 1
ATOM 2351 O O . THR C 2 80 ? 18.851 -34.847 31.864 1.00 70.91 76 THR C O 1
ATOM 2355 N N . ALA C 2 81 ? 17.168 -35.903 30.810 1.00 49.89 77 ALA C N 1
ATOM 2356 C CA . ALA C 2 81 ? 16.194 -34.888 31.126 1.00 64.05 77 ALA C CA 1
ATOM 2357 C C . ALA C 2 81 ? 15.200 -35.421 32.164 1.00 59.95 77 ALA C C 1
ATOM 2358 O O . ALA C 2 81 ? 14.156 -35.970 31.828 1.00 65.08 77 ALA C O 1
ATOM 2360 N N . GLY C 2 82 ? 15.534 -35.246 33.433 1.00 54.25 78 GLY C N 1
ATOM 2361 C CA . GLY C 2 82 ? 16.713 -34.502 33.807 1.00 66.89 78 GLY C CA 1
ATOM 2362 C C . GLY C 2 82 ? 16.527 -34.097 35.245 1.00 74.20 78 GLY C C 1
ATOM 2363 O O . GLY C 2 82 ? 15.402 -34.102 35.743 1.00 78.41 78 GLY C O 1
ATOM 2364 N N . SER C 2 83 ? 17.608 -33.686 35.896 1.00 70.53 79 SER C N 1
ATOM 2365 C CA . SER C 2 83 ? 18.844 -33.337 35.208 1.00 63.25 79 SER C CA 1
ATOM 2366 C C . SER C 2 83 ? 20.002 -34.187 35.683 1.00 62.69 79 SER C C 1
ATOM 2367 O O . SER C 2 83 ? 21.115 -33.694 35.835 1.00 53.74 79 SER C O 1
ATOM 2370 N N . ASP C 2 84 ? 19.734 -35.458 35.942 1.00 69.65 80 ASP C N 1
ATOM 2371 C CA . ASP C 2 84 ? 20.715 -36.330 36.571 1.00 57.01 80 ASP C CA 1
ATOM 2372 C C . ASP C 2 84 ? 22.063 -36.260 35.878 1.00 52.62 80 ASP C C 1
ATOM 2373 O O . ASP C 2 84 ? 23.091 -36.060 36.527 1.00 54.83 80 ASP C O 1
ATOM 2378 N N . LEU C 2 85 ? 22.046 -36.402 34.556 1.00 49.09 81 LEU C N 1
ATOM 2379 C CA . LEU C 2 85 ? 23.271 -36.513 33.769 1.00 45.99 81 LEU C CA 1
ATOM 2380 C C . LEU C 2 85 ? 24.146 -35.239 33.779 1.00 52.40 81 LEU C C 1
ATOM 2381 O O . LEU C 2 85 ? 25.334 -35.308 34.099 1.00 49.26 81 LEU C O 1
ATOM 2386 N N . TYR C 2 86 ? 23.567 -34.087 33.432 1.00 52.88 82 TYR C N 1
ATOM 2387 C CA . TYR C 2 86 ? 24.315 -32.825 33.428 1.00 44.70 82 TYR C CA 1
ATOM 2388 C C . TYR C 2 86 ? 24.943 -32.524 34.769 1.00 47.48 82 TYR C C 1
ATOM 2389 O O . TYR C 2 86 ? 26.085 -32.069 34.815 1.00 50.33 82 TYR C O 1
ATOM 2398 N N . LYS C 2 87 ? 24.208 -32.753 35.859 1.00 38.75 83 LYS C N 1
ATOM 2399 C CA . LYS C 2 87 ? 24.781 -32.540 37.196 1.00 40.77 83 LYS C CA 1
ATOM 2400 C C . LYS C 2 87 ? 26.082 -33.318 37.255 1.00 48.77 83 LYS C C 1
ATOM 2401 O O . LYS C 2 87 ? 27.128 -32.767 37.530 1.00 50.67 83 LYS C O 1
ATOM 2407 N N . GLU C 2 88 ? 26.002 -34.610 36.961 1.00 50.34 84 GLU C N 1
ATOM 2408 C CA . GLU C 2 88 ? 27.157 -35.493 36.975 1.00 37.77 84 GLU C CA 1
ATOM 2409 C C . GLU C 2 88 ? 28.292 -34.925 36.178 1.00 37.73 84 GLU C C 1
ATOM 2410 O O . GLU C 2 88 ? 29.408 -34.837 36.648 1.00 35.00 84 GLU C O 1
ATOM 2416 N N . GLN C 2 89 ? 27.965 -34.541 34.953 1.00 40.48 85 GLN C N 1
ATOM 2417 C CA . GLN C 2 89 ? 28.926 -34.116 33.956 1.00 42.69 85 GLN C CA 1
ATOM 2418 C C . GLN C 2 89 ? 29.834 -32.949 34.337 1.00 39.69 85 GLN C C 1
ATOM 2419 O O . GLN C 2 89 ? 30.961 -32.875 33.849 1.00 36.47 85 GLN C O 1
ATOM 2425 N N . ILE C 2 90 ? 29.334 -32.018 35.154 1.00 45.56 86 ILE C N 1
ATOM 2426 C CA . ILE C 2 90 ? 30.110 -30.816 35.494 1.00 43.94 86 ILE C CA 1
ATOM 2427 C C . ILE C 2 90 ? 30.701 -30.901 36.893 1.00 44.87 86 ILE C C 1
ATOM 2428 O O . ILE C 2 90 ? 31.292 -29.946 37.389 1.00 44.94 86 ILE C O 1
ATOM 2433 N N . SER C 2 91 ? 30.538 -32.055 37.524 1.00 47.05 87 SER C N 1
ATOM 2434 C CA . SER C 2 91 ? 31.149 -32.306 38.812 1.00 44.46 87 SER C CA 1
ATOM 2435 C C . SER C 2 91 ? 32.625 -32.520 38.569 1.00 36.06 87 SER C C 1
ATOM 2436 O O . SER C 2 91 ? 33.013 -32.902 37.476 1.00 39.48 87 SER C O 1
ATOM 2439 N N . GLN C 2 92 ? 33.452 -32.259 39.576 1.00 57.10 88 GLN C N 1
ATOM 2440 C CA . GLN C 2 92 ? 34.896 -32.461 39.434 1.00 67.62 88 GLN C CA 1
ATOM 2441 C C . GLN C 2 92 ? 35.183 -33.934 39.566 1.00 65.92 88 GLN C C 1
ATOM 2442 O O . GLN C 2 92 ? 34.462 -34.647 40.276 1.00 69.27 88 GLN C O 1
ATOM 2444 N N . TYR C 2 93 ? 36.238 -34.382 38.893 1.00 56.04 89 TYR C N 1
ATOM 2445 C CA . TYR C 2 93 ? 36.608 -35.799 38.871 1.00 64.83 89 TYR C CA 1
ATOM 2446 C C . TYR C 2 93 ? 35.678 -36.689 38.008 1.00 68.77 89 TYR C C 1
ATOM 2447 O O . TYR C 2 93 ? 36.047 -37.829 37.709 1.00 76.29 89 TYR C O 1
ATOM 2456 N N . TRP C 2 94 ? 34.490 -36.189 37.630 1.00 62.47 90 TRP C N 1
ATOM 2457 C CA . TRP C 2 94 ? 33.597 -36.888 36.686 1.00 52.13 90 TRP C CA 1
ATOM 2458 C C . TRP C 2 94 ? 34.402 -37.551 35.578 1.00 53.78 90 TRP C C 1
ATOM 2459 O O . TRP C 2 94 ? 35.331 -36.958 35.018 1.00 55.39 90 TRP C O 1
ATOM 2470 N N . ASN C 2 95 ? 34.040 -38.778 35.242 1.00 50.80 91 ASN C N 1
ATOM 2471 C CA . ASN C 2 95 ? 34.956 -39.616 34.481 1.00 51.16 91 ASN C CA 1
ATOM 2472 C C . ASN C 2 95 ? 34.350 -40.261 33.253 1.00 48.19 91 ASN C C 1
ATOM 2473 O O . ASN C 2 95 ? 34.774 -41.337 32.853 1.00 55.46 91 ASN C O 1
ATOM 2478 N N . GLY C 2 96 ? 33.358 -39.607 32.662 1.00 39.92 92 GLY C N 1
ATOM 2479 C CA . GLY C 2 96 ? 32.732 -40.120 31.466 1.00 38.42 92 GLY C CA 1
ATOM 2480 C C . GLY C 2 96 ? 31.681 -41.186 31.701 1.00 41.81 92 GLY C C 1
ATOM 2481 O O . GLY C 2 96 ? 31.543 -41.719 32.818 1.00 35.52 92 GLY C O 1
ATOM 2482 N N . VAL C 2 97 ? 30.934 -41.478 30.630 1.00 47.30 93 VAL C N 1
ATOM 2483 C CA . VAL C 2 97 ? 29.903 -42.516 30.614 1.00 41.60 93 VAL C CA 1
ATOM 2484 C C . VAL C 2 97 ? 30.287 -43.612 29.632 1.00 37.59 93 VAL C C 1
ATOM 2485 O O . VAL C 2 97 ? 30.522 -43.322 28.455 1.00 46.89 93 VAL C O 1
ATOM 2489 N N . TYR C 2 98 ? 30.356 -44.854 30.120 1.00 34.40 94 TYR C N 1
ATOM 2490 C CA . TYR C 2 98 ? 30.782 -46.002 29.304 1.00 29.61 94 TYR C CA 1
ATOM 2491 C C . TYR C 2 98 ? 29.749 -47.132 29.255 1.00 31.61 94 TYR C C 1
ATOM 2492 O O . TYR C 2 98 ? 30.066 -48.230 28.804 1.00 32.50 94 TYR C O 1
ATOM 2501 N N . TYR C 2 99 ? 28.538 -46.850 29.739 1.00 28.09 95 TYR C N 1
ATOM 2502 C CA . TYR C 2 99 ? 27.400 -47.762 29.683 1.00 26.12 95 TYR C CA 1
ATOM 2503 C C . TYR C 2 99 ? 26.164 -46.931 29.423 1.00 32.03 95 TYR C C 1
ATOM 2504 O O . TYR C 2 99 ? 25.956 -45.880 30.050 1.00 35.93 95 TYR C O 1
ATOM 2513 N N . ALA C 2 100 ? 25.332 -47.386 28.499 1.00 30.06 96 ALA C N 1
ATOM 2514 C CA . ALA C 2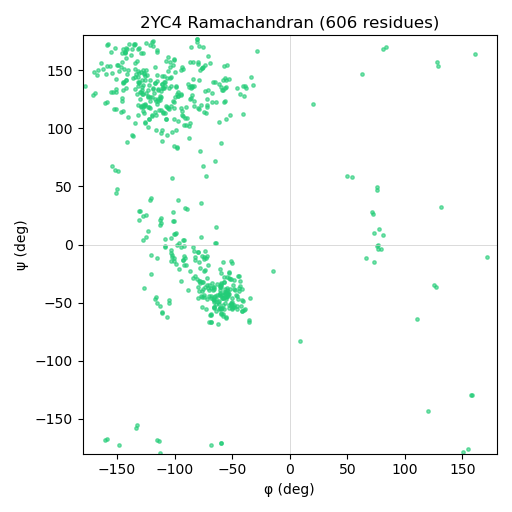 100 ? 24.204 -46.569 28.080 1.00 29.94 96 ALA C CA 1
ATOM 2515 C C . ALA C 2 100 ? 23.078 -47.441 27.647 1.00 26.42 96 ALA C C 1
ATOM 2516 O O . ALA C 2 100 ? 23.292 -48.568 27.220 1.00 30.52 96 ALA C O 1
ATOM 2518 N N . ILE C 2 101 ? 21.875 -46.894 27.744 1.00 25.96 97 ILE C N 1
ATOM 2519 C CA . ILE C 2 101 ? 20.673 -47.558 27.287 1.00 29.23 97 ILE C CA 1
ATOM 2520 C C . ILE C 2 101 ? 20.001 -46.567 26.373 1.00 32.06 97 ILE C C 1
ATOM 2521 O O . ILE C 2 101 ? 19.595 -45.490 26.804 1.00 31.68 97 ILE C O 1
ATOM 2526 N N . LEU C 2 102 ? 19.912 -46.928 25.096 1.00 36.10 98 LEU C N 1
ATOM 2527 C CA . LEU C 2 102 ? 19.364 -46.032 24.086 1.00 33.26 98 LEU C CA 1
ATOM 2528 C C . LEU C 2 102 ? 17.960 -46.463 23.813 1.00 34.87 98 LEU C C 1
ATOM 2529 O O . LEU C 2 102 ? 17.721 -47.614 23.448 1.00 35.29 98 LEU C O 1
ATOM 2534 N N . VAL C 2 103 ? 17.038 -45.527 23.980 1.00 29.37 99 VAL C N 1
ATOM 2535 C CA . VAL C 2 103 ? 15.628 -45.813 23.838 1.00 34.66 99 VAL C CA 1
ATOM 2536 C C . VAL C 2 103 ? 15.030 -44.984 22.704 1.00 46.73 99 VAL C C 1
ATOM 2537 O O . VAL C 2 103 ? 15.291 -43.783 22.583 1.00 49.20 99 VAL C O 1
ATOM 2541 N N . PHE C 2 104 ? 14.232 -45.625 21.859 1.00 45.87 100 PHE C N 1
ATOM 2542 C CA . PHE C 2 104 ? 13.455 -44.872 20.894 1.00 38.79 100 PHE C CA 1
ATOM 2543 C C . PHE C 2 104 ? 12.033 -45.383 20.826 1.00 46.76 100 PHE C C 1
ATOM 2544 O O . PHE C 2 104 ? 11.698 -46.423 21.401 1.00 44.00 100 PHE C O 1
ATOM 2552 N N . ASP C 2 105 ? 11.214 -44.639 20.095 1.00 51.70 101 ASP C N 1
ATOM 2553 C CA . ASP C 2 105 ? 9.787 -44.898 19.954 1.00 55.04 101 ASP C CA 1
ATOM 2554 C C . ASP C 2 105 ? 9.498 -45.380 18.527 1.00 52.00 101 ASP C C 1
ATOM 2555 O O . ASP C 2 105 ? 9.693 -44.640 17.559 1.00 54.54 101 ASP C O 1
ATOM 2560 N N . VAL C 2 106 ? 9.067 -46.629 18.396 1.00 48.08 102 VAL C N 1
ATOM 2561 C CA . VAL C 2 106 ? 8.721 -47.199 17.092 1.00 47.89 102 VAL C CA 1
ATOM 2562 C C . VAL C 2 106 ? 7.870 -46.240 16.240 1.00 59.57 102 VAL C C 1
ATOM 2563 O O . VAL C 2 106 ? 7.884 -46.293 15.009 1.00 48.19 102 VAL C O 1
ATOM 2567 N N . SER C 2 107 ? 7.125 -45.370 16.920 1.00 64.49 103 SER C N 1
ATOM 2568 C CA . SER C 2 107 ? 6.209 -44.425 16.275 1.00 65.87 103 SER C CA 1
ATOM 2569 C C . SER C 2 107 ? 6.920 -43.257 15.582 1.00 68.88 103 SER C C 1
ATOM 2570 O O . SER C 2 107 ? 6.347 -42.614 14.691 1.00 72.13 103 SER C O 1
ATOM 2573 N N . SER C 2 108 ? 8.156 -42.980 16.005 1.00 67.80 104 SER C N 1
ATOM 2574 C CA . SER C 2 108 ? 8.932 -41.853 15.483 1.00 55.15 104 SER C CA 1
ATOM 2575 C C . SER C 2 108 ? 10.284 -42.336 14.981 1.00 54.74 104 SER C C 1
ATOM 2576 O O . SER C 2 108 ? 11.167 -42.631 15.778 1.00 52.35 104 SER C O 1
ATOM 2579 N N . MET C 2 109 ? 10.444 -42.430 13.664 1.00 60.56 105 MET C N 1
ATOM 2580 C CA . MET C 2 109 ? 11.745 -42.751 13.079 1.00 52.24 105 MET C CA 1
ATOM 2581 C C . MET C 2 109 ? 12.807 -41.769 13.589 1.00 56.55 105 MET C C 1
ATOM 2582 O O . MET C 2 109 ? 13.953 -42.149 13.862 1.00 52.68 105 MET C O 1
ATOM 2587 N N . GLU C 2 110 ? 12.412 -40.502 13.702 1.00 51.69 106 GLU C N 1
ATOM 2588 C CA . GLU C 2 110 ? 13.295 -39.432 14.152 1.00 55.32 106 GLU C CA 1
ATOM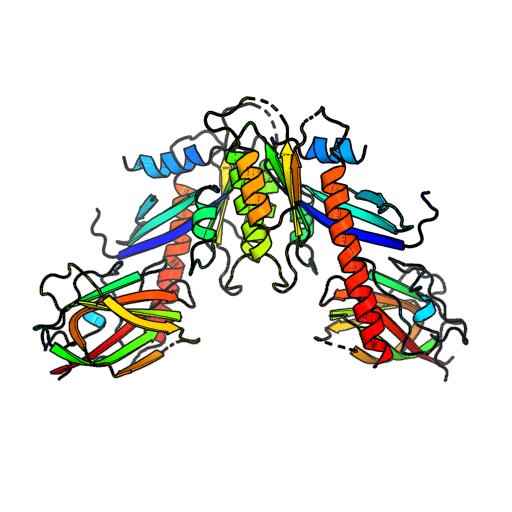 2589 C C . GLU C 2 110 ? 13.856 -39.666 15.561 1.00 60.68 106 GLU C C 1
ATOM 2590 O O . GLU C 2 110 ? 14.926 -39.142 15.922 1.00 54.58 106 GLU C O 1
ATOM 2596 N N . SER C 2 111 ? 13.129 -40.452 16.354 1.00 57.29 107 SER C N 1
ATOM 2597 C CA . SER C 2 111 ? 13.561 -40.771 17.704 1.00 49.77 107 SER C CA 1
ATOM 2598 C C . SER C 2 111 ? 14.643 -41.831 17.626 1.00 41.51 107 SER C C 1
ATOM 2599 O O . SER C 2 111 ? 15.544 -41.892 18.467 1.00 43.11 107 SER C O 1
ATOM 2602 N N . PHE C 2 112 ? 14.544 -42.676 16.615 1.00 36.82 108 PHE C N 1
ATOM 2603 C CA . PHE C 2 112 ? 15.586 -43.645 16.368 1.00 42.29 108 PHE C CA 1
ATOM 2604 C C . PHE C 2 112 ? 16.856 -42.936 15.897 1.00 51.65 108 PHE C C 1
ATOM 2605 O O . PHE C 2 112 ? 17.963 -43.230 16.379 1.00 45.81 108 PHE C O 1
ATOM 2613 N N . GLU C 2 113 ? 16.696 -42.008 14.9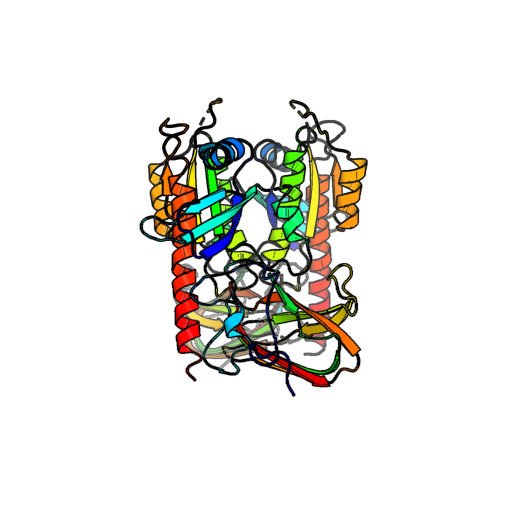51 1.00 52.36 109 GLU C N 1
ATOM 2614 C CA . GLU C 2 113 ? 17.830 -41.228 14.459 1.00 50.46 109 GLU C CA 1
ATOM 2615 C C . GLU C 2 113 ? 18.601 -40.680 15.649 1.00 48.02 109 GLU C C 1
ATOM 2616 O O . GLU C 2 113 ? 19.812 -40.898 15.779 1.00 46.93 109 GLU C O 1
ATOM 2622 N N . SER C 2 114 ? 17.873 -39.988 16.524 1.00 47.79 110 SER C N 1
ATOM 2623 C CA . SER C 2 114 ? 18.465 -39.335 17.679 1.00 44.30 110 SER C CA 1
ATOM 2624 C C . SER C 2 114 ? 19.334 -40.288 18.497 1.00 50.06 110 SER C C 1
ATOM 2625 O O . SER C 2 114 ? 20.404 -39.903 18.994 1.00 43.80 110 SER C O 1
ATOM 2628 N N . CYS C 2 115 ? 18.878 -41.535 18.621 1.00 44.69 111 CYS C N 1
ATOM 2629 C CA . CYS C 2 115 ? 19.626 -42.550 19.364 1.00 44.49 111 CYS C CA 1
ATOM 2630 C C . CYS C 2 115 ? 21.000 -42.782 18.757 1.00 47.01 111 CYS C C 1
ATOM 2631 O O . CYS C 2 115 ? 21.991 -42.967 19.469 1.00 47.86 111 CYS C O 1
ATOM 2634 N N . LYS C 2 116 ? 21.043 -42.766 17.429 1.00 44.89 112 LYS C N 1
ATOM 2635 C CA . LYS C 2 116 ? 22.258 -43.046 16.678 1.00 35.83 112 LYS C CA 1
ATOM 2636 C C . LYS C 2 116 ? 23.305 -41.942 16.807 1.00 37.67 112 LYS C C 1
ATOM 2637 O O . LYS C 2 116 ? 24.494 -42.214 17.001 1.00 38.17 112 LYS C O 1
ATOM 2643 N N . ALA C 2 117 ? 22.863 -40.694 16.695 1.00 35.82 113 ALA C N 1
ATOM 2644 C CA . ALA C 2 117 ? 23.739 -39.559 16.980 1.00 45.68 113 ALA C CA 1
ATOM 2645 C C . ALA C 2 117 ? 24.304 -39.612 18.418 1.00 39.79 113 ALA C C 1
ATOM 2646 O O . ALA C 2 117 ? 25.530 -39.647 18.622 1.00 38.37 113 ALA C O 1
ATOM 2648 N N . TRP C 2 118 ? 23.401 -39.606 19.398 1.00 39.03 114 TRP C N 1
ATOM 2649 C CA . TRP C 2 118 ? 23.757 -39.828 20.798 1.00 41.09 114 TRP C CA 1
ATOM 2650 C C . TRP C 2 118 ? 24.889 -40.835 20.880 1.00 37.03 114 TRP C C 1
ATOM 2651 O O . TRP C 2 118 ? 26.012 -40.506 21.281 1.00 37.60 114 TRP C O 1
ATOM 2662 N N . PHE C 2 119 ? 24.570 -42.054 20.460 1.00 29.13 115 PHE C N 1
ATOM 2663 C CA . PHE C 2 119 ? 25.487 -43.171 20.479 1.00 27.40 115 PHE C CA 1
ATOM 2664 C C . PHE C 2 119 ? 26.879 -42.820 19.966 1.00 29.17 115 PHE C C 1
ATOM 2665 O O . PHE C 2 119 ? 27.882 -43.164 20.572 1.00 30.93 115 PHE C O 1
ATOM 2673 N N . GLU C 2 120 ? 26.942 -42.133 18.843 1.00 30.12 116 GLU C N 1
ATOM 2674 C CA . GLU C 2 120 ? 28.224 -41.824 18.256 1.00 30.99 116 GLU C CA 1
ATOM 2675 C C . GLU C 2 120 ? 29.062 -40.859 19.089 1.00 34.39 116 GLU C C 1
ATOM 2676 O O . GLU C 2 120 ? 30.286 -40.986 19.159 1.00 43.03 116 GLU C O 1
ATOM 2682 N N . LEU C 2 121 ? 28.434 -39.887 19.724 1.00 29.89 117 LEU C N 1
ATOM 2683 C CA . LEU C 2 121 ? 29.264 -38.933 20.425 1.00 36.08 117 LEU C CA 1
ATOM 2684 C C . LEU C 2 121 ? 29.494 -39.315 21.863 1.00 36.18 117 LEU C C 1
ATOM 2685 O O . LEU C 2 121 ? 30.420 -38.812 22.497 1.00 43.17 117 LEU C O 1
ATOM 2690 N N . LEU C 2 122 ? 28.656 -40.210 22.370 1.00 36.29 118 LEU C N 1
ATOM 2691 C CA . LEU C 2 122 ? 28.976 -40.936 23.600 1.00 28.25 118 LEU C CA 1
ATOM 2692 C C . LEU C 2 122 ? 30.237 -41.737 23.411 1.00 29.11 118 LEU C C 1
ATOM 2693 O O . LEU C 2 122 ? 31.021 -41.883 24.345 1.00 36.24 118 LEU C O 1
ATOM 2698 N N . LYS C 2 123 ? 30.424 -42.264 22.208 1.00 21.97 119 LYS C N 1
ATOM 2699 C CA . LYS C 2 123 ? 31.664 -42.940 21.889 1.00 35.98 119 LYS C CA 1
ATOM 2700 C C . LYS C 2 123 ? 32.786 -41.922 21.756 1.00 38.78 119 LYS C C 1
ATOM 2701 O O . LYS C 2 123 ? 33.943 -42.196 22.097 1.00 32.61 119 LYS C O 1
ATOM 2707 N N . SER C 2 124 ? 32.433 -40.752 21.243 1.00 38.26 120 SER C N 1
ATOM 2708 C CA . SER C 2 124 ? 33.405 -39.705 21.050 1.00 34.56 120 SER C CA 1
ATOM 2709 C C . SER C 2 124 ? 33.747 -39.087 22.369 1.00 27.48 120 SER C C 1
ATOM 2710 O O . SER C 2 124 ? 34.898 -38.786 22.643 1.00 41.91 120 SER C O 1
ATOM 2713 N N . ALA C 2 125 ? 32.749 -38.935 23.209 1.00 21.33 121 ALA C N 1
ATOM 2714 C CA . ALA C 2 125 ? 32.926 -38.212 24.458 1.00 33.53 121 ALA C CA 1
ATOM 2715 C C . ALA C 2 125 ? 33.737 -38.928 25.554 1.00 32.80 121 ALA C C 1
ATOM 2716 O O . ALA C 2 125 ? 34.109 -38.311 26.552 1.00 37.76 121 ALA C O 1
ATOM 2718 N N . ARG C 2 126 ? 34.006 -40.212 25.374 1.00 34.52 122 ARG C N 1
ATOM 2719 C CA . ARG C 2 126 ? 34.747 -40.977 26.363 1.00 31.17 122 ARG C CA 1
ATOM 2720 C C . ARG C 2 126 ? 36.112 -40.373 26.657 1.00 37.83 122 ARG C C 1
ATOM 2721 O O . ARG C 2 126 ? 36.910 -40.191 25.749 1.00 53.31 122 ARG C O 1
ATOM 2729 N N . PRO C 2 127 ? 36.384 -40.048 27.925 1.00 41.12 123 PRO C N 1
ATOM 2730 C CA . PRO C 2 127 ? 37.750 -39.692 28.317 1.00 28.15 123 PRO C CA 1
ATOM 2731 C C . PRO C 2 127 ? 38.764 -40.741 27.848 1.00 40.74 123 PRO C C 1
ATOM 2732 O O . PRO C 2 127 ? 39.782 -40.416 27.227 1.00 50.56 123 PRO C O 1
ATOM 2736 N N . ASP C 2 128 ? 38.477 -42.000 28.152 1.00 46.63 124 ASP C N 1
ATOM 2737 C CA . ASP C 2 128 ? 39.385 -43.100 27.868 1.00 39.69 124 ASP C CA 1
ATOM 2738 C C . ASP C 2 128 ? 38.875 -43.778 26.604 1.00 37.42 124 ASP C C 1
ATOM 2739 O O . ASP C 2 128 ? 37.841 -44.428 26.623 1.00 37.57 124 ASP C O 1
ATOM 2744 N N . ARG C 2 129 ? 39.589 -43.595 25.500 1.00 38.83 125 ARG C N 1
ATOM 2745 C CA . ARG C 2 129 ? 39.195 -44.163 24.202 1.00 42.22 125 ARG C CA 1
ATOM 2746 C C . ARG C 2 129 ? 39.490 -45.661 24.096 1.00 41.67 125 ARG C C 1
ATOM 2747 O O . ARG C 2 129 ? 39.054 -46.330 23.152 1.00 36.54 125 ARG C O 1
ATOM 2749 N N . GLU C 2 130 ? 40.232 -46.181 25.070 1.00 42.87 126 GLU C N 1
ATOM 2750 C CA . GLU C 2 130 ? 40.549 -47.602 25.097 1.00 48.62 126 GLU C CA 1
ATOM 2751 C C . GLU C 2 130 ? 39.548 -48.445 25.903 1.00 48.04 126 GLU C C 1
ATOM 2752 O O . GLU C 2 130 ? 39.746 -49.652 26.061 1.00 48.15 126 GLU C O 1
ATOM 2758 N N . ARG C 2 131 ? 38.486 -47.811 26.404 1.00 38.84 127 ARG C N 1
ATOM 2759 C CA . ARG C 2 131 ? 37.366 -48.541 27.007 1.00 32.98 127 ARG C CA 1
ATOM 2760 C C . ARG C 2 131 ? 36.111 -48.510 26.117 1.00 31.11 127 ARG C C 1
ATOM 2761 O O . ARG C 2 131 ? 35.497 -47.479 25.908 1.00 32.06 127 ARG C O 1
ATOM 2769 N N . PRO C 2 132 ? 35.717 -49.655 25.584 1.00 36.92 128 PRO C N 1
ATOM 2770 C CA . PRO C 2 132 ? 34.550 -49.601 24.708 1.00 37.94 128 PRO C CA 1
ATOM 2771 C C . PRO C 2 132 ? 33.283 -49.113 25.411 1.00 32.46 128 PRO C C 1
ATOM 2772 O O . PRO C 2 132 ? 33.001 -49.471 26.557 1.00 34.06 128 PRO C O 1
ATOM 2776 N N . LEU C 2 133 ? 32.539 -48.265 24.709 1.00 32.83 129 LEU C N 1
ATOM 2777 C CA . LEU C 2 133 ? 31.210 -47.872 25.116 1.00 28.34 129 LEU C CA 1
ATOM 2778 C C . LEU C 2 133 ? 30.333 -49.105 24.999 1.00 36.10 129 LEU C C 1
ATOM 2779 O O . LEU C 2 133 ? 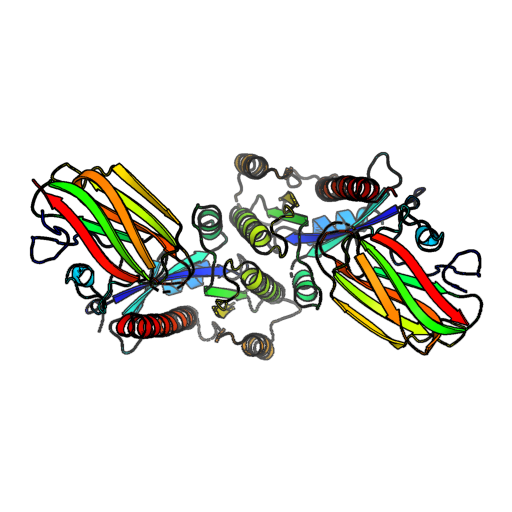30.252 -49.710 23.939 1.00 46.48 129 LEU C O 1
ATOM 2784 N N . ARG C 2 134 ? 29.696 -49.506 26.086 1.00 26.27 130 ARG C N 1
ATOM 2785 C CA . ARG C 2 134 ? 28.838 -50.667 26.029 1.00 25.42 130 ARG C CA 1
ATOM 2786 C C . ARG C 2 134 ? 27.400 -50.207 26.070 1.00 27.28 130 ARG C C 1
ATOM 2787 O O . ARG C 2 134 ? 26.973 -49.578 27.020 1.00 35.13 130 ARG C O 1
ATOM 2795 N N . ALA C 2 135 ? 26.638 -50.487 25.025 1.00 28.98 131 ALA C N 1
ATOM 2796 C CA . ALA C 2 135 ? 25.279 -49.980 24.991 1.00 26.02 131 ALA C CA 1
ATOM 2797 C C . ALA C 2 135 ? 24.271 -51.021 24.575 1.00 31.28 131 ALA C C 1
ATOM 2798 O O . ALA C 2 135 ? 24.618 -52.138 24.183 1.00 35.03 131 ALA C O 1
ATOM 2800 N N . VAL C 2 136 ? 23.012 -50.621 24.691 1.00 31.02 132 VAL C N 1
ATOM 2801 C CA . VAL C 2 136 ? 21.883 -51.477 24.455 1.00 32.94 132 VAL C CA 1
ATOM 2802 C C . VAL C 2 136 ? 20.868 -50.572 23.814 1.00 39.53 132 VAL C C 1
ATOM 2803 O O . VAL C 2 136 ? 20.729 -49.407 24.188 1.00 34.88 132 VAL C O 1
ATOM 2807 N N . LEU C 2 137 ? 20.185 -51.114 22.817 1.00 40.57 133 LEU C N 1
ATOM 2808 C CA . LEU C 2 137 ? 19.203 -50.382 22.065 1.00 33.62 133 LEU C CA 1
ATOM 2809 C C . LEU C 2 137 ? 17.834 -50.950 22.408 1.00 37.37 133 LEU C C 1
ATOM 2810 O O . LEU C 2 137 ? 17.647 -52.177 22.458 1.00 39.45 133 LEU C O 1
ATOM 2815 N N . VAL C 2 138 ? 16.877 -50.063 22.651 1.00 33.59 134 VAL C N 1
ATOM 2816 C CA . VAL C 2 138 ? 15.561 -50.497 23.098 1.00 39.67 134 VAL C CA 1
ATOM 2817 C C . VAL C 2 138 ? 14.453 -49.877 22.252 1.00 39.18 134 VAL C C 1
ATOM 2818 O O . VAL C 2 138 ? 14.438 -48.660 22.013 1.00 35.98 134 VAL C O 1
ATOM 2822 N N . ALA C 2 139 ? 13.529 -50.721 21.796 1.00 32.56 135 ALA C N 1
ATOM 2823 C CA . ALA C 2 139 ? 12.398 -50.231 21.035 1.00 40.08 135 ALA C CA 1
ATOM 2824 C C . ALA C 2 139 ? 11.154 -50.127 21.916 1.00 49.52 135 ALA C C 1
ATOM 2825 O O . ALA C 2 139 ? 10.667 -51.135 22.435 1.00 45.58 135 ALA C O 1
ATOM 2827 N N . ASN C 2 140 ? 10.643 -48.909 22.081 1.00 45.10 136 ASN C N 1
ATOM 2828 C CA . ASN C 2 140 ? 9.514 -48.685 22.985 1.00 48.67 136 ASN C CA 1
ATOM 2829 C C . ASN C 2 140 ? 8.192 -48.439 22.252 1.00 52.13 136 ASN C C 1
ATOM 2830 O O . ASN C 2 140 ? 8.199 -48.147 21.055 1.00 54.24 136 ASN C O 1
ATOM 2835 N N . LYS C 2 141 ? 7.064 -48.597 22.956 1.00 51.46 137 LYS C N 1
ATOM 2836 C CA . LYS C 2 141 ? 5.744 -48.416 22.350 1.00 29.96 137 LYS C CA 1
ATOM 2837 C C . LYS C 2 141 ? 4.924 -47.338 23.058 1.00 46.32 137 LYS C C 1
ATOM 2838 O O . LYS C 2 141 ? 4.475 -46.362 22.437 1.00 59.62 137 LYS C O 1
ATOM 2840 N N . PRO C 2 145 ? -0.558 -41.598 16.446 1.00 81.68 141 PRO C N 1
ATOM 2841 C CA . PRO C 2 145 ? 0.880 -41.451 16.724 1.00 80.99 141 PRO C CA 1
ATOM 2842 C C . PRO C 2 145 ? 1.807 -41.873 15.562 1.00 72.35 141 PRO C C 1
ATOM 2843 O O . PRO C 2 145 ? 2.485 -40.994 15.035 1.00 69.64 141 PRO C O 1
ATOM 2847 N N . PRO C 2 146 ? 1.821 -43.165 15.159 1.00 71.61 142 PRO C N 1
ATOM 2848 C CA . PRO C 2 146 ? 2.766 -43.630 14.132 1.00 70.23 142 PRO C CA 1
ATOM 2849 C C . PRO C 2 146 ? 3.138 -42.584 13.078 1.00 72.53 142 PRO C C 1
ATOM 2850 O O . PRO C 2 146 ? 2.264 -41.858 12.589 1.00 78.77 142 PRO C O 1
ATOM 2854 N N . GLN C 2 147 ? 4.426 -42.524 12.737 1.00 67.55 143 GLN C N 1
ATOM 2855 C CA . GLN C 2 147 ? 4.942 -41.603 11.722 1.00 65.23 143 GLN C CA 1
ATOM 2856 C C . GLN C 2 147 ? 4.839 -42.151 10.292 1.00 63.19 143 GLN C C 1
ATOM 2857 O O . GLN C 2 147 ? 4.533 -43.328 10.086 1.00 66.52 143 GLN C O 1
ATOM 2859 N N . ARG C 2 148 ? 5.091 -41.287 9.307 1.00 88.74 144 ARG C N 1
ATOM 2860 C CA . ARG C 2 148 ? 5.046 -41.690 7.897 1.00 79.61 144 ARG C CA 1
ATOM 2861 C C . ARG C 2 148 ? 6.177 -42.660 7.599 1.00 73.51 144 ARG C C 1
ATOM 2862 O O . ARG C 2 148 ? 6.027 -43.562 6.774 1.00 65.95 144 ARG C O 1
ATOM 2864 N N . HIS C 2 149 ? 7.307 -42.470 8.279 1.00 79.83 145 HIS C N 1
ATOM 2865 C CA . HIS C 2 149 ? 8.441 -43.380 8.151 1.00 72.96 145 HIS C CA 1
ATOM 2866 C C . HIS C 2 149 ? 8.620 -44.138 9.452 1.00 81.66 145 HIS C C 1
ATOM 2867 O O . HIS C 2 149 ? 9.228 -43.626 10.396 1.00 77.49 145 HIS C O 1
ATOM 2874 N N . GLN C 2 150 ? 8.055 -45.349 9.491 1.00 77.83 146 GLN C N 1
ATOM 2875 C CA . GLN C 2 150 ? 8.046 -46.185 10.684 1.00 53.09 146 GLN C CA 1
ATOM 2876 C C . GLN C 2 150 ? 9.375 -46.914 10.838 1.00 58.62 146 GLN C C 1
ATOM 2877 O O . GLN C 2 150 ? 10.263 -46.815 9.991 1.00 53.24 146 GLN C O 1
ATOM 2883 N N . VAL C 2 151 ? 9.517 -47.656 11.924 1.00 59.75 147 VAL C N 1
ATOM 2884 C CA . VAL C 2 151 ? 10.789 -48.297 12.190 1.00 50.55 147 VAL C CA 1
ATOM 2885 C C . VAL C 2 151 ? 10.793 -49.776 11.788 1.00 50.57 147 VAL C C 1
ATOM 2886 O O . VAL C 2 151 ? 9.929 -50.553 12.179 1.00 44.94 147 VAL C O 1
ATOM 2890 N N . ARG C 2 152 ? 11.777 -50.144 10.978 1.00 58.64 148 ARG C N 1
ATOM 2891 C CA . ARG C 2 152 ? 11.967 -51.525 10.575 1.00 65.09 148 ARG C CA 1
ATOM 2892 C C . ARG C 2 152 ? 12.838 -52.229 11.608 1.00 55.88 148 ARG C C 1
ATOM 2893 O O . ARG C 2 152 ? 14.070 -52.203 11.509 1.00 47.57 148 ARG C O 1
ATOM 2895 N N . LEU C 2 153 ? 12.186 -52.837 12.600 1.00 39.46 149 LEU C N 1
ATOM 2896 C CA . LEU C 2 153 ? 12.868 -53.489 13.715 1.00 42.87 149 LEU C CA 1
ATOM 2897 C C . LEU C 2 153 ? 13.799 -54.568 13.196 1.00 46.58 149 LEU C C 1
ATOM 2898 O O . LEU C 2 153 ? 14.647 -55.102 13.917 1.00 42.13 149 LEU C O 1
ATOM 2903 N N . ASP C 2 154 ? 13.580 -54.906 11.938 1.00 45.50 150 ASP C N 1
ATOM 2904 C CA . ASP C 2 154 ? 14.404 -55.828 11.208 1.00 43.41 150 ASP C CA 1
ATOM 2905 C C . ASP C 2 154 ? 15.726 -55.098 11.113 1.00 52.73 150 ASP C C 1
ATOM 2906 O O . ASP C 2 154 ? 16.778 -55.594 11.508 1.00 37.98 150 ASP C O 1
ATOM 2911 N N . MET C 2 155 ? 15.631 -53.874 10.605 1.00 60.85 151 MET C N 1
ATOM 2912 C CA . MET C 2 155 ? 16.776 -53.046 10.290 1.00 48.53 151 MET C CA 1
ATOM 2913 C C . MET C 2 155 ? 17.377 -52.433 11.539 1.00 45.53 151 MET C C 1
ATOM 2914 O O . MET C 2 155 ? 18.608 -52.411 11.658 1.00 40.28 151 MET C O 1
ATOM 2916 N N . ALA C 2 156 ? 16.521 -51.918 12.444 1.00 41.43 152 ALA C N 1
ATOM 2917 C CA . ALA C 2 156 ? 16.962 -51.453 13.777 1.00 37.20 152 ALA C CA 1
ATOM 2918 C C . ALA C 2 156 ? 17.804 -52.551 14.409 1.00 40.96 152 ALA C C 1
ATOM 2919 O O . ALA C 2 156 ? 18.932 -52.330 14.863 1.00 44.56 152 ALA C O 1
ATOM 2921 N N . GLN C 2 157 ? 17.244 -53.749 14.408 1.00 34.62 153 GLN C N 1
ATOM 2922 C CA . GLN C 2 157 ? 17.951 -54.923 14.853 1.00 32.21 153 GLN C CA 1
ATOM 2923 C C . GLN C 2 157 ? 19.257 -55.032 14.093 1.00 42.67 153 GLN C C 1
ATOM 2924 O O . GLN C 2 157 ? 20.288 -55.371 14.668 1.00 42.31 153 GLN C O 1
ATOM 2930 N N . ASP C 2 158 ? 19.201 -54.736 12.792 1.00 50.98 154 ASP C N 1
ATOM 2931 C CA . ASP C 2 158 ? 20.371 -54.835 11.918 1.00 52.02 154 ASP C CA 1
ATOM 2932 C C . ASP C 2 158 ? 21.440 -53.843 12.342 1.00 47.93 154 ASP C C 1
ATOM 2933 O O . ASP C 2 158 ? 22.600 -54.213 12.541 1.00 42.50 154 ASP C O 1
ATOM 2938 N N . TRP C 2 159 ? 21.035 -52.584 12.490 1.00 44.00 155 TRP C N 1
ATOM 2939 C CA . TRP C 2 159 ? 21.956 -51.542 12.917 1.00 43.22 155 TRP C CA 1
ATOM 2940 C C . TRP C 2 159 ? 22.572 -51.926 14.246 1.00 51.87 155 TRP C C 1
ATOM 2941 O O . TRP C 2 159 ? 23.803 -51.972 14.393 1.00 41.49 155 TRP C O 1
ATOM 2952 N N . ALA C 2 160 ? 21.698 -52.185 15.218 1.00 45.62 156 ALA C N 1
ATOM 2953 C CA . ALA C 2 160 ? 22.134 -52.646 16.516 1.00 41.66 156 ALA C CA 1
ATOM 2954 C C . ALA C 2 160 ? 23.248 -53.664 16.332 1.00 44.86 156 ALA C C 1
ATOM 2955 O O . ALA C 2 160 ? 24.343 -53.490 16.842 1.00 43.38 156 ALA C O 1
ATOM 2957 N N . THR C 2 161 ? 22.958 -54.718 15.583 1.00 44.50 157 THR C N 1
ATOM 2958 C CA . THR C 2 161 ? 23.862 -55.846 15.472 1.00 46.24 157 THR C CA 1
ATOM 2959 C C . THR C 2 161 ? 25.188 -55.400 14.859 1.00 53.80 157 THR C C 1
ATOM 2960 O O . THR C 2 161 ? 26.273 -55.707 15.381 1.00 50.84 157 THR C O 1
ATOM 2964 N N . THR C 2 162 ? 25.084 -54.671 13.750 1.00 47.15 158 THR C N 1
ATOM 2965 C CA . THR C 2 162 ? 26.237 -54.095 13.064 1.00 45.12 158 THR C CA 1
ATOM 2966 C C . THR C 2 162 ? 27.133 -53.259 13.986 1.00 45.15 158 THR C C 1
ATOM 2967 O O . THR C 2 162 ? 28.335 -53.125 13.738 1.00 43.09 158 THR C O 1
ATOM 2971 N N . ASN C 2 163 ? 26.539 -52.666 15.021 1.00 44.96 159 ASN C N 1
ATOM 2972 C CA . ASN C 2 163 ? 27.296 -51.909 16.021 1.00 38.70 159 ASN C CA 1
ATOM 2973 C C . ASN C 2 163 ? 27.595 -52.709 17.299 1.00 47.30 159 ASN C C 1
ATOM 2974 O O . ASN C 2 163 ? 28.092 -52.162 18.294 1.00 40.27 159 ASN C O 1
ATOM 2979 N N . THR C 2 164 ? 27.317 -54.016 17.227 1.00 56.94 160 THR C N 1
ATOM 2980 C CA . THR C 2 164 ? 27.424 -54.961 18.355 1.00 57.13 160 THR C CA 1
ATOM 2981 C C . THR C 2 164 ? 26.724 -54.492 19.633 1.00 54.07 160 THR C C 1
ATOM 2982 O O . THR C 2 164 ? 27.351 -54.357 20.683 1.00 60.89 160 THR C O 1
ATOM 2986 N N . LEU C 2 165 ? 25.419 -54.257 19.513 1.00 53.31 161 LEU C N 1
ATOM 2987 C CA . LEU C 2 165 ? 24.573 -53.774 20.596 1.00 43.10 161 LEU C CA 1
ATOM 2988 C C . LEU C 2 165 ? 23.537 -54.833 20.890 1.00 42.63 161 LEU C C 1
ATOM 2989 O O . LEU C 2 165 ? 22.983 -55.432 19.952 1.00 48.51 161 LEU C O 1
ATOM 2994 N N . ASP C 2 166 ? 23.257 -55.071 22.168 1.00 37.18 162 ASP C N 1
ATOM 2995 C CA . ASP C 2 166 ? 22.099 -55.901 22.467 1.00 47.84 162 ASP C CA 1
ATOM 2996 C C . ASP C 2 166 ? 20.879 -55.105 21.980 1.00 32.60 162 ASP C C 1
ATOM 2997 O O . ASP C 2 166 ? 20.854 -53.888 22.117 1.00 28.35 162 ASP C O 1
ATOM 2999 N N . PHE C 2 167 ? 19.902 -55.764 21.369 1.00 31.96 163 PHE C N 1
ATOM 3000 C CA . PHE C 2 167 ? 18.678 -55.065 20.997 1.00 38.12 163 PHE C CA 1
ATOM 3001 C C . PHE C 2 167 ? 17.475 -55.691 21.717 1.00 36.64 163 PHE C C 1
ATOM 3002 O O . PHE C 2 167 ? 17.353 -56.925 21.792 1.00 32.46 163 PHE C O 1
ATOM 3010 N N . PHE C 2 168 ? 16.616 -54.846 22.283 1.00 32.78 164 PHE C N 1
ATOM 3011 C CA . PHE C 2 168 ? 15.470 -55.350 23.038 1.00 34.90 164 PHE C CA 1
ATOM 3012 C C . PHE C 2 168 ? 14.216 -54.644 22.602 1.00 31.32 164 PHE C C 1
ATOM 3013 O O . PHE C 2 168 ? 14.131 -53.419 22.673 1.00 34.69 164 PHE C O 1
ATOM 3021 N N . ASP C 2 169 ? 13.251 -55.415 22.111 1.00 35.94 165 ASP C N 1
ATOM 3022 C CA . ASP C 2 169 ? 11.985 -54.816 21.716 1.00 46.79 165 ASP C CA 1
ATOM 3023 C C . ASP C 2 169 ? 10.976 -54.890 22.830 1.00 47.83 165 ASP C C 1
ATOM 3024 O O . ASP C 2 169 ? 10.574 -55.979 23.229 1.00 56.95 165 ASP C O 1
ATOM 3029 N N . VAL C 2 170 ? 10.543 -53.731 23.309 1.00 47.38 166 VAL C N 1
ATOM 3030 C CA . VAL C 2 170 ? 9.513 -53.678 24.349 1.00 55.48 166 VAL C CA 1
ATOM 3031 C C . VAL C 2 170 ? 8.101 -53.942 23.781 1.00 63.55 166 VAL C C 1
ATOM 3032 O O . VAL C 2 170 ? 7.083 -53.455 24.275 1.00 76.87 166 VAL C O 1
ATOM 3036 N N . SER C 2 171 ? 8.071 -54.842 22.787 1.00 55.50 167 SER C N 1
ATOM 3037 C CA . SER C 2 171 ? 6.913 -55.727 22.500 1.00 59.17 167 SER C CA 1
ATOM 3038 C C . SER C 2 171 ? 7.263 -56.934 21.583 1.00 58.16 167 SER C C 1
ATOM 3039 O O . SER C 2 171 ? 7.517 -58.078 22.025 1.00 39.16 167 SER C O 1
ATOM 3042 N N . ASN C 2 173 ? 4.586 -58.138 23.123 1.00 48.76 169 ASN C N 1
ATOM 3043 C CA . ASN C 2 173 ? 4.179 -58.325 24.523 1.00 84.16 169 ASN C CA 1
ATOM 3044 C C . ASN C 2 173 ? 4.071 -56.998 25.293 1.00 85.95 169 ASN C C 1
ATOM 3045 O O . ASN C 2 173 ? 4.811 -56.047 25.031 1.00 76.31 169 ASN C O 1
ATOM 3047 N N . PRO C 2 174 ? 3.126 -56.928 26.243 1.00 101.11 170 PRO C N 1
ATOM 3048 C CA . PRO C 2 174 ? 2.847 -55.683 26.970 1.00 101.70 170 PRO C CA 1
ATOM 3049 C C . PRO C 2 174 ? 3.911 -55.218 27.977 1.00 112.68 170 PRO C C 1
ATOM 3050 O O . PRO C 2 174 ? 4.776 -55.983 28.410 1.00 118.01 170 PRO C O 1
ATOM 3054 N N . PRO C 2 175 ? 3.824 -53.932 28.336 1.00 112.75 171 PRO C N 1
ATOM 3055 C CA . PRO C 2 175 ? 4.391 -53.086 29.393 1.00 116.02 171 PRO C CA 1
ATOM 3056 C C . PRO C 2 175 ? 4.444 -53.773 30.760 1.00 112.12 171 PRO C C 1
ATOM 3057 O O . PRO C 2 175 ? 3.395 -54.030 31.358 1.00 103.66 171 PRO C O 1
ATOM 3061 N N . GLY C 2 176 ? 5.649 -54.051 31.249 1.00 105.94 172 GLY C N 1
ATOM 3062 C CA . GLY C 2 176 ? 5.814 -54.599 32.582 1.00 108.84 172 GLY C CA 1
ATOM 3063 C C . GLY C 2 176 ? 6.614 -55.885 32.614 1.00 113.76 172 GLY C C 1
ATOM 3064 O O . GLY C 2 176 ? 7.367 -56.132 33.560 1.00 114.88 172 GLY C O 1
ATOM 3065 N N . LYS C 2 177 ? 6.455 -56.706 31.581 1.00 104.03 173 LYS C N 1
ATOM 3066 C CA . LYS C 2 177 ? 7.077 -58.020 31.562 1.00 99.44 173 LYS C CA 1
ATOM 3067 C C . LYS C 2 177 ? 8.599 -57.923 31.441 1.00 106.07 173 LYS C C 1
ATOM 3068 O O . LYS C 2 177 ? 9.336 -58.256 32.381 1.00 89.03 173 LYS C O 1
ATOM 3070 N N . ASP C 2 178 ? 9.057 -57.441 30.286 1.00 103.97 174 ASP C N 1
ATOM 3071 C CA . ASP C 2 178 ? 10.473 -57.502 29.934 1.00 81.96 174 ASP C CA 1
ATOM 3072 C C . ASP C 2 178 ? 11.165 -56.151 29.878 1.00 74.12 174 ASP C C 1
ATOM 3073 O O . ASP C 2 178 ? 12.186 -56.018 29.211 1.00 76.77 174 ASP C O 1
ATOM 3078 N N . ALA C 2 179 ? 10.628 -55.146 30.560 1.00 72.22 175 ALA C N 1
ATOM 3079 C CA . ALA C 2 179 ? 11.365 -53.898 30.705 1.00 65.45 175 ALA C CA 1
ATOM 3080 C C . ALA C 2 179 ? 12.745 -54.261 31.257 1.00 60.50 175 ALA C C 1
ATOM 3081 O O . ALA C 2 179 ? 13.726 -53.545 31.079 1.00 57.47 175 ALA C O 1
ATOM 3083 N N . ASP C 2 180 ? 12.810 -55.408 31.911 1.00 54.96 176 ASP C N 1
ATOM 3084 C CA . ASP C 2 180 ? 13.966 -55.761 32.703 1.00 55.19 176 ASP C CA 1
ATOM 3085 C C . ASP C 2 180 ? 15.146 -56.200 31.861 1.00 45.58 176 ASP C C 1
ATOM 3086 O O . ASP C 2 180 ? 16.299 -55.962 32.229 1.00 47.06 176 ASP C O 1
ATOM 3091 N N . ALA C 2 181 ? 14.855 -56.822 30.725 1.00 45.50 177 ALA C N 1
ATOM 3092 C CA . ALA C 2 181 ? 15.887 -57.498 29.935 1.00 41.85 177 ALA C CA 1
ATOM 3093 C C . ALA C 2 181 ? 17.067 -56.599 29.568 1.00 43.50 177 ALA C C 1
ATOM 3094 O O . ALA C 2 181 ? 18.234 -57.035 29.673 1.00 43.45 177 ALA C O 1
ATOM 3096 N N . PRO C 2 182 ? 16.776 -55.356 29.126 1.00 35.73 178 PRO C N 1
ATOM 3097 C CA . PRO C 2 182 ? 17.810 -54.381 28.745 1.00 41.56 178 PRO C CA 1
ATOM 3098 C C . PRO C 2 182 ? 18.749 -54.083 29.902 1.00 41.66 178 PRO C C 1
ATOM 3099 O O . PRO C 2 182 ? 19.979 -54.206 29.771 1.00 35.09 178 PRO C O 1
ATOM 3103 N N . PHE C 2 183 ? 18.135 -53.690 31.016 1.00 34.02 179 PHE C N 1
ATOM 3104 C CA . PHE C 2 183 ? 18.817 -53.397 32.256 1.00 27.86 179 PHE C CA 1
ATOM 3105 C C . PHE C 2 183 ? 19.603 -54.599 32.736 1.00 31.48 179 PHE C C 1
ATOM 3106 O O . PHE C 2 183 ? 20.746 -54.480 33.138 1.00 31.55 179 PHE C O 1
ATOM 3114 N N . LEU C 2 184 ? 18.977 -55.762 32.710 1.00 33.37 180 LEU C N 1
ATOM 3115 C CA . LEU C 2 184 ? 19.671 -56.963 33.115 1.00 33.72 180 LEU C CA 1
ATOM 3116 C C . LEU C 2 184 ? 20.797 -57.274 32.139 1.00 31.17 180 LEU C C 1
ATOM 3117 O O . LEU C 2 184 ? 21.879 -57.725 32.537 1.00 27.63 180 LEU C O 1
ATOM 3122 N N . SER C 2 185 ? 20.529 -57.042 30.859 1.00 30.98 181 SER C N 1
ATOM 3123 C CA . SER C 2 185 ? 21.543 -57.223 29.840 1.00 30.85 181 SER C CA 1
ATOM 3124 C C . SER C 2 185 ? 22.746 -56.378 30.208 1.00 37.79 181 SER C C 1
ATOM 3125 O O . SER C 2 185 ? 23.843 -56.891 30.453 1.00 34.94 181 SER C O 1
ATOM 3128 N N . ILE C 2 186 ? 22.509 -55.068 30.259 1.00 33.98 182 ILE C N 1
ATOM 3129 C CA . ILE C 2 186 ? 23.566 -54.110 30.506 1.00 33.21 182 ILE C CA 1
ATOM 3130 C C . ILE C 2 186 ? 24.284 -54.429 31.820 1.00 36.91 182 ILE C C 1
ATOM 3131 O O . ILE C 2 186 ? 25.520 -54.438 31.883 1.00 44.32 182 ILE C O 1
ATOM 3136 N N . ALA C 2 187 ? 23.520 -54.716 32.862 1.00 34.31 183 ALA C N 1
ATOM 3137 C CA . ALA C 2 187 ? 24.113 -55.024 34.154 1.00 34.60 183 ALA C CA 1
ATOM 3138 C C . ALA C 2 187 ? 25.027 -56.232 34.047 1.00 29.84 183 ALA C C 1
ATOM 3139 O O . ALA C 2 187 ? 26.038 -56.299 34.731 1.00 32.44 183 ALA C O 1
ATOM 3141 N N . THR C 2 188 ? 24.666 -57.185 33.187 1.00 30.43 184 THR C N 1
ATOM 3142 C CA . THR C 2 188 ? 25.442 -58.424 33.030 1.00 29.75 184 THR C CA 1
ATOM 3143 C C . THR C 2 188 ? 26.719 -58.192 32.230 1.00 35.21 184 THR C C 1
ATOM 3144 O O . THR C 2 188 ? 27.772 -58.760 32.534 1.00 23.21 184 THR C O 1
ATOM 3148 N N . THR C 2 189 ? 26.601 -57.360 31.192 1.00 31.89 185 THR C N 1
ATOM 3149 C CA . THR C 2 189 ? 27.752 -56.935 30.410 1.00 33.27 185 THR C CA 1
ATOM 3150 C C . THR C 2 189 ? 28.782 -56.288 31.330 1.00 41.29 185 THR C C 1
ATOM 3151 O O . THR C 2 189 ? 30.000 -56.528 31.209 1.00 45.52 185 THR C O 1
ATOM 3155 N N . PHE C 2 190 ? 28.279 -55.476 32.259 1.00 37.77 186 PHE C N 1
ATOM 3156 C CA . PHE C 2 190 ? 29.110 -54.836 33.283 1.00 38.67 186 PHE C CA 1
ATOM 3157 C C . PHE C 2 190 ? 29.754 -55.813 34.270 1.00 45.98 186 PHE C C 1
ATOM 3158 O O . PHE C 2 190 ? 30.963 -55.735 34.554 1.00 40.98 186 PHE C O 1
ATOM 3166 N N . TYR C 2 191 ? 28.925 -56.709 34.807 1.00 36.12 187 TYR C N 1
ATOM 3167 C CA . TYR C 2 191 ? 29.395 -57.757 35.688 1.00 31.49 187 TYR C CA 1
ATOM 3168 C C . TYR C 2 191 ? 30.641 -58.418 35.122 1.00 36.89 187 TYR C C 1
ATOM 3169 O O . TYR C 2 191 ? 31.664 -58.513 35.795 1.00 34.22 187 TYR C O 1
ATOM 3178 N N . ARG C 2 192 ? 30.538 -58.853 33.866 1.00 41.78 188 ARG C N 1
ATOM 3179 C CA . ARG C 2 192 ? 31.542 -59.705 33.245 1.00 35.98 188 ARG C CA 1
ATOM 3180 C C . ARG C 2 192 ? 32.897 -59.043 33.115 1.00 42.57 188 ARG C C 1
ATOM 3181 O O . ARG C 2 192 ? 33.926 -59.657 33.395 1.00 37.66 188 ARG C O 1
ATOM 3189 N N . ASN C 2 193 ? 32.927 -57.786 32.708 1.00 40.34 189 ASN C N 1
ATOM 3190 C CA . ASN C 2 193 ? 34.236 -57.173 32.593 1.00 48.01 189 ASN C CA 1
ATOM 3191 C C . ASN C 2 193 ? 34.757 -56.733 33.958 1.00 42.79 189 ASN C C 1
ATOM 3192 O O . ASN C 2 193 ? 35.906 -56.303 34.091 1.00 46.94 189 ASN C O 1
ATOM 3197 N N . TYR C 2 194 ? 33.915 -56.845 34.978 1.00 37.13 190 TYR C N 1
ATOM 3198 C CA . TYR C 2 194 ? 34.397 -56.646 36.334 1.00 34.07 190 TYR C CA 1
ATOM 3199 C C . TYR C 2 194 ? 35.305 -57.827 36.610 1.00 33.41 190 TYR C C 1
ATOM 3200 O O . TYR C 2 194 ? 36.505 -57.690 36.846 1.00 30.80 190 TYR C O 1
ATOM 3209 N N . GLU C 2 195 ? 34.697 -58.999 36.541 1.00 38.03 191 GLU C N 1
ATOM 3210 C CA . GLU C 2 195 ? 35.379 -60.272 36.714 1.00 44.62 191 GLU C CA 1
ATOM 3211 C C . GLU C 2 195 ? 36.682 -60.394 35.905 1.00 45.38 191 GLU C C 1
ATOM 3212 O O . GLU C 2 195 ? 37.656 -60.974 36.379 1.00 40.03 191 GLU C O 1
ATOM 3218 N N . ASP C 2 196 ? 36.657 -59.865 34.682 1.00 36.10 192 ASP C N 1
ATOM 3219 C CA . ASP C 2 196 ? 37.811 -59.736 33.800 1.00 32.24 192 ASP C CA 1
ATOM 3220 C C . ASP C 2 196 ? 38.928 -58.992 34.474 1.00 48.16 192 ASP C C 1
ATOM 3221 O O . ASP C 2 196 ? 40.035 -59.510 34.656 1.00 43.35 192 ASP C O 1
ATOM 3226 N N . LYS C 2 197 ? 38.618 -57.733 34.785 1.00 52.30 193 LYS C N 1
ATOM 3227 C CA . LYS C 2 197 ? 39.542 -56.803 35.415 1.00 47.83 193 LYS C CA 1
ATOM 3228 C C . LYS C 2 197 ? 40.090 -57.374 36.705 1.00 41.75 193 LYS C C 1
ATOM 3229 O O . LYS C 2 197 ? 41.296 -57.330 36.942 1.00 43.66 193 LYS C O 1
ATOM 3235 N N . VAL C 2 198 ? 39.191 -57.915 37.526 1.00 42.83 194 VAL C N 1
ATOM 3236 C CA . VAL C 2 198 ? 39.547 -58.502 38.828 1.00 50.72 194 VAL C CA 1
ATOM 3237 C C . VAL C 2 198 ? 40.547 -59.663 38.731 1.00 47.57 194 VAL C C 1
ATOM 3238 O O . VAL C 2 198 ? 41.386 -59.844 39.608 1.00 50.36 194 VAL C O 1
ATOM 3242 N N . ALA C 2 199 ? 40.447 -60.458 37.673 1.00 43.10 195 ALA C N 1
ATOM 3243 C CA . ALA C 2 199 ? 41.384 -61.565 37.463 1.00 42.55 195 ALA C CA 1
ATOM 3244 C C . ALA C 2 199 ? 42.713 -61.023 36.957 1.00 46.76 195 ALA C C 1
ATOM 3245 O O . ALA C 2 199 ? 43.777 -61.420 37.416 1.00 47.00 195 ALA C O 1
ATOM 3247 N N . ALA C 2 200 ? 42.632 -60.113 35.992 1.00 49.19 196 ALA C N 1
ATOM 3248 C CA . ALA C 2 200 ? 43.777 -59.330 35.554 1.00 38.30 196 ALA C CA 1
ATOM 3249 C C . ALA C 2 200 ? 44.566 -58.784 36.730 1.00 45.70 196 ALA C C 1
ATOM 3250 O O . ALA C 2 200 ? 45.789 -58.840 36.710 1.00 53.53 196 ALA C O 1
ATOM 3252 N N . PHE C 2 201 ? 43.880 -58.244 37.742 1.00 44.31 197 PHE C N 1
ATOM 3253 C CA . PHE C 2 201 ? 44.561 -57.749 38.952 1.00 45.53 197 PHE C CA 1
ATOM 3254 C C . PHE C 2 201 ? 45.320 -58.855 39.704 1.00 43.89 197 PHE C C 1
ATOM 3255 O O . PHE C 2 201 ? 46.495 -58.714 40.021 1.00 43.30 197 PHE C O 1
ATOM 3263 N N . GLN C 2 202 ? 44.642 -59.955 39.988 1.00 53.69 198 GLN C N 1
ATOM 3264 C CA . GLN C 2 202 ? 45.280 -61.084 40.661 1.00 53.00 198 GLN C CA 1
ATOM 3265 C C . GLN C 2 202 ? 46.488 -61.568 39.882 1.00 51.28 198 GLN C C 1
ATOM 3266 O O . GLN C 2 202 ? 47.448 -62.060 40.470 1.00 60.13 198 GLN C O 1
ATOM 3272 N N . ASP C 2 203 ? 46.416 -61.439 38.559 1.00 48.74 199 ASP C N 1
ATOM 3273 C CA . ASP C 2 203 ? 47.528 -61.740 37.664 1.00 46.62 199 ASP C CA 1
ATOM 3274 C C . ASP C 2 203 ? 48.702 -60.848 37.965 1.00 52.92 199 ASP C C 1
ATOM 3275 O O . ASP C 2 203 ? 49.853 -61.285 37.995 1.00 60.62 199 ASP C O 1
ATOM 3280 N N . ALA C 2 204 ? 48.397 -59.576 38.169 1.00 48.41 200 ALA C N 1
ATOM 3281 C CA . ALA C 2 204 ? 49.422 -58.556 38.134 1.00 45.00 200 ALA C CA 1
ATOM 3282 C C . ALA C 2 204 ? 50.169 -58.440 39.432 1.00 46.24 200 ALA C C 1
ATOM 3283 O O . ALA C 2 204 ? 51.181 -57.756 39.493 1.00 62.04 200 ALA C O 1
ATOM 3285 N N . CYS C 2 205 ? 49.685 -59.088 40.480 1.00 40.08 201 CYS C N 1
ATOM 3286 C CA . CYS C 2 205 ? 50.263 -58.827 41.797 1.00 53.85 201 CYS C CA 1
ATOM 3287 C C . CYS C 2 205 ? 50.682 -60.102 42.481 1.00 63.68 201 CYS C C 1
ATOM 3288 O O . CYS C 2 205 ? 51.089 -60.111 43.651 1.00 59.01 201 CYS C O 1
ATOM 3291 N N . ARG C 2 206 ? 50.520 -61.181 41.728 1.00 53.13 202 ARG C N 1
ATOM 3292 C CA . ARG C 2 206 ? 51.157 -62.425 42.042 1.00 56.11 202 ARG C CA 1
ATOM 3293 C C . ARG C 2 206 ? 52.590 -62.233 41.536 1.00 60.53 202 ARG C C 1
ATOM 3294 O O . ARG C 2 206 ? 53.550 -62.669 42.170 1.00 72.94 202 ARG C O 1
ATOM 3296 N N . ASN C 2 207 ? 52.719 -61.534 40.407 1.00 55.44 203 ASN C N 1
ATOM 3297 C CA . ASN C 2 207 ? 54.018 -61.160 39.843 1.00 61.49 203 ASN C CA 1
ATOM 3298 C C . ASN C 2 207 ? 54.734 -60.110 40.711 1.00 75.37 203 ASN C C 1
ATOM 3299 O O . ASN C 2 207 ? 55.844 -60.352 41.212 1.00 76.90 203 ASN C O 1
ATOM 3301 N N . TYR C 2 208 ? 54.102 -58.947 40.882 1.00 62.57 204 TYR C N 1
ATOM 3302 C CA . TYR C 2 208 ? 54.590 -57.954 41.835 1.00 61.85 204 TYR C CA 1
ATOM 3303 C C . TYR C 2 208 ? 53.903 -58.145 43.190 1.00 62.85 204 TYR C C 1
ATOM 3304 O O . TYR C 2 208 ? 53.983 -59.222 43.797 1.00 63.60 204 TYR C O 1
ATOM 3306 N N . PRO D 2 12 ? 24.608 -11.103 -4.655 1.00 60.49 8 PRO D N 1
ATOM 3307 C CA . PRO D 2 12 ? 25.439 -10.897 -3.470 1.00 90.15 8 PRO D CA 1
ATOM 3308 C C . PRO D 2 12 ? 25.742 -9.418 -3.269 1.00 100.61 8 PRO D C 1
ATOM 3309 O O . PRO D 2 12 ? 25.636 -8.627 -4.204 1.00 105.30 8 PRO D O 1
ATOM 3311 N N . ILE D 2 13 ? 26.114 -9.041 -2.048 1.00 97.45 9 ILE D N 1
ATOM 3312 C CA . ILE D 2 13 ? 26.791 -7.767 -1.844 1.00 95.36 9 ILE D CA 1
ATOM 3313 C C . ILE D 2 13 ? 28.165 -7.924 -2.506 1.00 95.19 9 ILE D C 1
ATOM 3314 O O . ILE D 2 13 ? 28.419 -8.930 -3.187 1.00 98.65 9 ILE D O 1
ATOM 3316 N N . ASP D 2 14 ? 29.050 -6.951 -2.333 1.00 72.46 10 ASP D N 1
ATOM 3317 C CA . ASP D 2 14 ? 30.395 -7.106 -2.861 1.00 63.68 10 ASP D CA 1
ATOM 3318 C C . ASP D 2 14 ? 31.198 -8.075 -1.982 1.00 62.13 10 ASP D C 1
ATOM 3319 O O . ASP D 2 14 ? 32.150 -7.652 -1.324 1.00 58.67 10 ASP D O 1
ATOM 3321 N N . ILE D 2 15 ? 30.822 -9.364 -1.978 1.00 59.99 11 ILE D N 1
ATOM 3322 C CA . ILE D 2 15 ? 31.442 -10.370 -1.093 1.00 53.60 11 ILE D CA 1
ATOM 3323 C C . ILE D 2 15 ? 32.836 -10.854 -1.552 1.00 54.05 11 ILE D C 1
ATOM 3324 O O . ILE D 2 15 ? 32.986 -11.442 -2.629 1.00 48.96 11 ILE D O 1
ATOM 3329 N N . THR D 2 16 ? 33.834 -10.634 -0.700 1.00 43.14 12 THR D N 1
ATOM 3330 C CA . THR D 2 16 ? 35.220 -10.871 -1.047 1.00 44.57 12 THR D CA 1
ATOM 3331 C C . THR D 2 16 ? 35.759 -12.163 -0.423 1.00 47.17 12 THR D C 1
ATOM 3332 O O . THR D 2 16 ? 36.826 -12.673 -0.796 1.00 41.53 12 THR D O 1
ATOM 3336 N N . ALA D 2 17 ? 35.010 -12.691 0.533 1.00 45.14 13 ALA D N 1
ATOM 3337 C CA . ALA D 2 17 ? 35.380 -13.925 1.201 1.00 30.45 13 ALA D CA 1
ATOM 3338 C C . ALA D 2 17 ? 34.108 -14.626 1.640 1.00 23.17 13 ALA D C 1
ATOM 3339 O O . ALA D 2 17 ? 33.229 -14.011 2.203 1.00 25.23 13 ALA D O 1
ATOM 3341 N N . THR D 2 18 ? 34.005 -15.917 1.342 1.00 40.87 14 THR D N 1
ATOM 3342 C CA . THR D 2 18 ? 32.963 -16.785 1.910 1.00 32.11 14 THR D CA 1
ATOM 3343 C C . THR D 2 18 ? 33.568 -17.851 2.825 1.00 31.36 14 THR D C 1
ATOM 3344 O O . THR D 2 18 ? 34.349 -18.697 2.381 1.00 31.66 14 THR D O 1
ATOM 3348 N N . LEU D 2 19 ? 33.219 -17.783 4.105 1.00 27.68 15 LEU D N 1
ATOM 3349 C CA . LEU D 2 19 ? 33.664 -18.760 5.088 1.00 29.82 15 LEU D CA 1
ATOM 3350 C C . LEU D 2 19 ? 32.534 -19.741 5.359 1.00 32.47 15 LEU D C 1
ATOM 3351 O O . LEU D 2 19 ? 31.361 -19.410 5.206 1.00 32.71 15 LEU D O 1
ATOM 3356 N N . ARG D 2 20 ? 32.895 -20.941 5.782 1.00 32.05 16 ARG D N 1
ATOM 3357 C CA . ARG D 2 20 ? 31.929 -22.002 6.030 1.00 34.28 16 ARG D CA 1
ATOM 3358 C C . ARG D 2 20 ? 32.131 -22.549 7.435 1.00 31.70 16 ARG D C 1
ATOM 3359 O O . ARG D 2 20 ? 33.251 -22.574 7.945 1.00 45.75 16 ARG D O 1
ATOM 3367 N N . CYS D 2 21 ? 31.060 -23.023 8.051 1.00 26.78 17 CYS D N 1
ATOM 3368 C CA . CYS D 2 21 ? 31.091 -23.330 9.471 1.00 23.12 17 CYS D CA 1
ATOM 3369 C C . CYS D 2 21 ? 30.082 -24.435 9.837 1.00 33.56 17 CYS D C 1
ATOM 3370 O O . CYS D 2 21 ? 28.870 -24.270 9.671 1.00 33.42 17 CYS D O 1
ATOM 3373 N N . LYS D 2 22 ? 30.569 -25.577 10.309 1.00 34.43 18 LYS D N 1
ATOM 3374 C CA . LYS D 2 22 ? 29.649 -26.643 10.705 1.00 35.45 18 LYS D CA 1
ATOM 3375 C C . LYS D 2 22 ? 29.060 -26.356 12.090 1.00 34.99 18 LYS D C 1
ATOM 3376 O O . LYS D 2 22 ? 29.786 -26.280 13.093 1.00 32.79 18 LYS D O 1
ATOM 3382 N N . VAL D 2 23 ? 27.740 -26.180 12.126 1.00 27.41 19 VAL D N 1
ATOM 3383 C CA . VAL D 2 23 ? 27.043 -25.875 13.366 1.00 28.14 19 VAL D CA 1
ATOM 3384 C C . VAL D 2 23 ? 26.079 -26.984 13.726 1.00 30.22 19 VAL D C 1
ATOM 3385 O O . VAL D 2 23 ? 25.072 -27.171 13.045 1.00 34.73 19 VAL D O 1
ATOM 3389 N N . ALA D 2 24 ? 26.357 -27.722 14.793 1.00 31.25 20 ALA D N 1
ATOM 3390 C CA . ALA D 2 24 ? 25.350 -28.648 15.291 1.00 29.33 20 ALA D CA 1
ATOM 3391 C C . ALA D 2 24 ? 24.156 -27.859 15.846 1.00 33.28 20 ALA D C 1
ATOM 3392 O O . ALA D 2 24 ? 24.318 -26.914 16.623 1.00 26.70 20 ALA D O 1
ATOM 3394 N N . VAL D 2 25 ? 22.955 -28.236 15.413 1.00 40.43 21 VAL D N 1
ATOM 3395 C CA . VAL D 2 25 ? 21.733 -27.640 15.936 1.00 36.68 21 VAL D CA 1
ATOM 3396 C C . VAL D 2 25 ? 21.016 -28.689 16.741 1.00 45.33 21 VAL D C 1
ATOM 3397 O O . VAL D 2 25 ? 20.324 -29.530 16.175 1.00 50.99 21 VAL D O 1
ATOM 3401 N N . VAL D 2 26 ? 21.189 -28.650 18.060 1.00 47.73 22 VAL D N 1
ATOM 3402 C CA . VAL D 2 26 ? 20.682 -29.720 18.917 1.00 54.22 22 VAL D CA 1
ATOM 3403 C C . VAL D 2 26 ? 19.593 -29.269 19.871 1.00 43.58 22 VAL D C 1
ATOM 3404 O O . VAL D 2 26 ? 19.385 -28.084 20.059 1.00 40.89 22 VAL D O 1
ATOM 3408 N N . GLY D 2 27 ? 18.900 -30.232 20.461 1.00 47.10 23 GLY D N 1
ATOM 3409 C CA . GLY D 2 27 ? 17.703 -29.947 21.225 1.00 52.98 23 GLY D CA 1
ATOM 3410 C C . GLY D 2 27 ? 16.570 -30.830 20.750 1.00 60.01 23 GLY D C 1
ATOM 3411 O O . GLY D 2 27 ? 16.554 -31.264 19.604 1.00 54.63 23 GLY D O 1
ATOM 3412 N N . GLU D 2 28 ? 15.617 -31.093 21.639 1.00 80.22 24 GLU D N 1
ATOM 3413 C CA . GLU D 2 28 ? 14.556 -32.060 21.376 1.00 72.20 24 GLU D CA 1
ATOM 3414 C C . GLU D 2 28 ? 13.785 -31.779 20.083 1.00 74.99 24 GLU D C 1
ATOM 3415 O O . GLU D 2 28 ? 13.727 -30.643 19.606 1.00 71.03 24 GLU D O 1
ATOM 3421 N N . ALA D 2 29 ? 13.209 -32.838 19.521 1.00 83.88 25 ALA D N 1
ATOM 3422 C CA . ALA D 2 29 ? 12.425 -32.756 18.296 1.00 81.24 25 ALA D CA 1
ATOM 3423 C C . ALA D 2 29 ? 11.299 -31.739 18.434 1.00 78.16 25 ALA D C 1
ATOM 3424 O O . ALA D 2 29 ? 11.006 -30.968 17.513 1.00 70.17 25 ALA D O 1
ATOM 3426 N N . THR D 2 30 ? 10.671 -31.739 19.602 1.00 76.05 26 THR D N 1
ATOM 3427 C CA . THR D 2 30 ? 9.488 -30.925 19.817 1.00 75.25 26 THR D CA 1
ATOM 3428 C C . THR D 2 30 ? 9.786 -29.527 20.356 1.00 65.76 26 THR D C 1
ATOM 3429 O O . THR D 2 30 ? 8.979 -28.969 21.090 1.00 75.74 26 THR D O 1
ATOM 3433 N N . VAL D 2 31 ? 10.936 -28.959 19.999 1.00 69.44 27 VAL D N 1
ATOM 3434 C CA . VAL D 2 31 ? 11.237 -27.575 20.377 1.00 62.36 27 VAL D CA 1
ATOM 3435 C C . VAL D 2 31 ? 11.169 -26.659 19.152 1.00 62.23 27 VAL D C 1
ATOM 3436 O O . VAL D 2 31 ? 11.346 -25.448 19.265 1.00 51.44 27 VAL D O 1
ATOM 3440 N N . GLY D 2 32 ? 10.902 -27.247 17.987 1.00 63.72 28 GLY D N 1
ATOM 3441 C CA . GLY D 2 32 ? 10.731 -26.481 16.767 1.00 52.33 28 GLY D CA 1
ATOM 3442 C C . GLY D 2 32 ? 12.033 -25.973 16.163 1.00 57.84 28 GLY D C 1
ATOM 3443 O O . GLY D 2 32 ? 12.143 -24.792 15.794 1.00 47.85 28 GLY D O 1
ATOM 3444 N N . LYS D 2 33 ? 13.021 -26.863 16.060 1.00 61.00 29 LYS D N 1
ATOM 3445 C CA . LYS D 2 33 ? 14.303 -26.528 15.441 1.00 48.70 29 LYS D CA 1
ATOM 3446 C C . LYS D 2 33 ? 14.090 -26.262 13.972 1.00 48.94 29 LYS D C 1
ATOM 3447 O O . LYS D 2 33 ? 14.587 -25.285 13.426 1.00 55.47 29 LYS D O 1
ATOM 3453 N N . SER D 2 34 ? 13.353 -27.158 13.335 1.00 52.34 30 SER D N 1
ATOM 3454 C CA . SER D 2 34 ? 13.015 -27.030 11.930 1.00 49.50 30 SER D CA 1
ATOM 3455 C C . SER D 2 34 ? 12.560 -25.607 11.646 1.00 48.53 30 SER D C 1
ATOM 3456 O O . SER D 2 34 ? 13.121 -24.917 10.800 1.00 50.20 30 SER D O 1
ATOM 3459 N N . ALA D 2 35 ? 11.554 -25.159 12.383 1.00 52.63 31 ALA D N 1
ATOM 3460 C CA . ALA D 2 35 ? 11.016 -23.823 12.190 1.00 49.71 31 ALA D CA 1
ATOM 3461 C C . ALA D 2 35 ? 12.088 -22.726 12.307 1.00 44.68 31 ALA D C 1
ATOM 3462 O O . ALA D 2 35 ? 12.135 -21.812 11.488 1.00 43.19 31 ALA D O 1
ATOM 3464 N N . LEU D 2 36 ? 12.950 -22.810 13.317 1.00 42.35 32 LEU D N 1
ATOM 3465 C CA . LEU D 2 36 ? 13.935 -21.745 13.565 1.00 48.19 32 LEU D CA 1
ATOM 3466 C C . LEU D 2 36 ? 14.954 -21.654 12.440 1.00 44.26 32 LEU D C 1
ATOM 3467 O O . LEU D 2 36 ? 15.373 -20.568 12.025 1.00 33.45 32 LEU D O 1
ATOM 3469 N N . ILE D 2 37 ? 15.344 -22.818 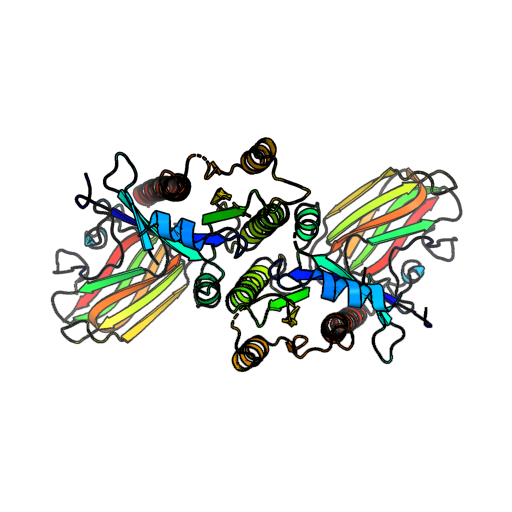11.949 1.00 42.31 33 ILE D N 1
ATOM 3470 C CA . ILE D 2 37 ? 16.265 -22.888 10.847 1.00 45.88 33 ILE D CA 1
ATOM 3471 C C . ILE D 2 37 ? 15.577 -22.417 9.591 1.00 43.98 33 ILE D C 1
ATOM 3472 O O . ILE D 2 37 ? 15.926 -21.382 9.044 1.00 53.94 33 ILE D O 1
ATOM 3477 N N . SER D 2 38 ? 14.583 -23.176 9.145 1.00 52.95 34 SER D N 1
ATOM 3478 C CA . SER D 2 38 ? 13.881 -22.864 7.896 1.00 64.75 34 SER D CA 1
ATOM 3479 C C . SER D 2 38 ? 13.532 -21.373 7.748 1.00 56.57 34 SER D C 1
ATOM 3480 O O . SER D 2 38 ? 13.651 -20.807 6.676 1.00 52.68 34 SER D O 1
ATOM 3483 N N . MET D 2 39 ? 13.112 -20.741 8.831 1.00 61.26 35 MET D N 1
ATOM 3484 C CA . MET D 2 39 ? 12.797 -19.324 8.805 1.00 55.34 35 MET D CA 1
ATOM 3485 C C . MET D 2 39 ? 14.034 -18.452 8.658 1.00 54.46 35 MET D C 1
ATOM 3486 O O . MET D 2 39 ? 14.000 -17.434 7.977 1.00 61.25 35 MET D O 1
ATOM 3491 N N . PHE D 2 40 ? 15.116 -18.836 9.326 1.00 58.76 36 PHE D N 1
ATOM 3492 C CA . PHE D 2 40 ? 16.401 -18.170 9.145 1.00 56.82 36 PHE D CA 1
ATOM 3493 C C . PHE D 2 40 ? 16.905 -18.407 7.726 1.00 61.24 36 PHE D C 1
ATOM 3494 O O . PHE D 2 40 ? 17.368 -17.481 7.046 1.00 59.44 36 PHE D O 1
ATOM 3502 N N . THR D 2 41 ? 16.803 -19.663 7.297 1.00 58.51 37 THR D N 1
ATOM 3503 C CA . THR D 2 41 ? 17.099 -20.076 5.929 1.00 64.90 37 THR D CA 1
ATOM 3504 C C . THR D 2 41 ? 16.186 -19.417 4.882 1.00 67.94 37 THR D C 1
ATOM 3505 O O . THR D 2 41 ? 16.642 -18.609 4.077 1.00 77.38 37 THR D O 1
ATOM 3509 N N . SER D 2 42 ? 14.903 -19.776 4.895 1.00 76.02 38 SER D N 1
ATOM 3510 C CA . SER D 2 42 ? 13.899 -19.210 3.977 1.00 83.64 38 SER D CA 1
ATOM 3511 C C . SER D 2 42 ? 13.899 -17.674 3.911 1.00 78.26 38 SER D C 1
ATOM 3512 O O . SER D 2 42 ? 13.665 -17.104 2.847 1.00 78.41 38 SER D O 1
ATOM 3515 N N . LYS D 2 43 ? 14.168 -17.019 5.039 1.00 69.34 39 LYS D N 1
ATOM 3516 C CA . LYS D 2 43 ? 14.063 -15.564 5.139 1.00 77.11 39 LYS D CA 1
ATOM 3517 C C . LYS D 2 43 ? 14.669 -14.818 3.942 1.00 102.74 39 LYS D C 1
ATOM 3518 O O . LYS D 2 43 ? 14.120 -13.802 3.509 1.00 131.83 39 LYS D O 1
ATOM 3520 N N . GLY D 2 44 ? 15.788 -15.311 3.410 1.00 87.98 40 GLY D N 1
ATOM 3521 C CA . GLY D 2 44 ? 16.399 -14.715 2.229 1.00 89.97 40 GLY D CA 1
ATOM 3522 C C . GLY D 2 44 ? 15.440 -14.816 1.058 1.00 103.69 40 GLY D C 1
ATOM 3523 O O . GLY D 2 44 ? 15.188 -13.828 0.363 1.00 108.20 40 GLY D O 1
ATOM 3524 N N . SER D 2 45 ? 14.919 -16.027 0.852 1.00 103.54 41 SER D N 1
ATOM 3525 C CA . SER D 2 45 ? 13.781 -16.304 -0.035 1.00 100.07 41 SER D CA 1
ATOM 3526 C C . SER D 2 45 ? 13.575 -17.807 -0.217 1.00 78.64 41 SER D C 1
ATOM 3527 O O . SER D 2 45 ? 13.588 -18.563 0.756 1.00 64.11 41 SER D O 1
ATOM 3530 N N . VAL D 2 61 ? 21.965 -24.814 3.734 1.00 51.69 57 VAL D N 1
ATOM 3531 C CA . VAL D 2 61 ? 23.026 -23.852 4.019 1.00 51.55 57 VAL D CA 1
ATOM 3532 C C . VAL D 2 61 ? 22.565 -22.400 4.187 1.00 61.30 57 VAL D C 1
ATOM 3533 O O . VAL D 2 61 ? 22.013 -21.772 3.268 1.00 52.32 57 VAL D O 1
ATOM 3537 N N . ALA D 2 62 ? 22.869 -21.876 5.371 1.00 54.77 58 ALA D N 1
ATOM 3538 C CA . ALA D 2 62 ? 22.374 -20.600 5.846 1.00 51.15 58 ALA D CA 1
ATOM 3539 C C . ALA D 2 62 ? 23.420 -19.480 5.739 1.00 56.41 58 ALA D C 1
ATOM 3540 O O . ALA D 2 62 ? 24.278 -19.339 6.620 1.00 61.77 58 ALA D O 1
ATOM 3542 N N . PRO D 2 63 ? 23.361 -18.677 4.662 1.00 55.51 59 PRO D N 1
ATOM 3543 C CA . PRO D 2 63 ? 24.339 -17.581 4.532 1.00 48.88 59 PRO D CA 1
ATOM 3544 C C . PRO D 2 63 ? 23.911 -16.338 5.287 1.00 55.74 59 PRO D C 1
ATOM 3545 O O . PRO D 2 63 ? 22.718 -16.034 5.329 1.00 57.68 59 PRO D O 1
ATOM 3549 N N . VAL D 2 64 ? 24.883 -15.653 5.888 1.00 55.10 60 VAL D N 1
ATOM 3550 C CA . VAL D 2 64 ? 24.697 -14.337 6.487 1.00 41.57 60 VAL D CA 1
ATOM 3551 C C . VAL D 2 64 ? 25.983 -13.610 6.230 1.00 44.79 60 VAL D C 1
ATOM 3552 O O . VAL D 2 64 ? 27.071 -14.182 6.334 1.00 46.02 60 VAL D O 1
ATOM 3556 N N . THR D 2 65 ? 25.883 -12.340 5.890 1.00 49.56 61 THR D N 1
ATOM 3557 C CA . THR D 2 65 ? 27.095 -11.564 5.750 1.00 51.75 61 THR D CA 1
ATOM 3558 C C . THR D 2 65 ? 27.258 -10.795 7.043 1.00 55.65 61 THR D C 1
ATOM 3559 O O . THR D 2 65 ? 26.277 -10.274 7.588 1.00 51.16 61 THR D O 1
ATOM 3563 N N . ILE D 2 66 ? 28.489 -10.771 7.551 1.00 54.54 62 ILE D N 1
ATOM 3564 C CA . ILE D 2 66 ? 28.779 -10.134 8.826 1.00 46.40 62 ILE D CA 1
ATOM 3565 C C . ILE D 2 66 ? 28.704 -8.611 8.686 1.00 52.80 62 ILE D C 1
ATOM 3566 O O . ILE D 2 66 ? 29.435 -8.019 7.892 1.00 50.47 62 ILE D O 1
ATOM 3571 N N . PRO D 2 67 ? 27.800 -7.979 9.456 1.00 59.04 63 PRO D N 1
ATOM 3572 C CA . PRO D 2 67 ? 27.554 -6.530 9.440 1.00 51.59 63 PRO D CA 1
ATOM 3573 C C . PRO D 2 67 ? 28.853 -5.734 9.390 1.00 53.89 63 PRO D C 1
ATOM 3574 O O . PRO D 2 67 ? 29.760 -5.984 10.195 1.00 44.81 63 PRO D O 1
ATOM 3578 N N . ASP D 2 68 ? 28.926 -4.787 8.453 1.00 51.36 64 ASP D N 1
ATOM 3579 C CA . ASP D 2 68 ? 30.088 -3.908 8.305 1.00 52.17 64 ASP D CA 1
ATOM 3580 C C . ASP D 2 68 ? 31.320 -4.630 7.753 1.00 57.54 64 ASP D C 1
ATOM 3581 O O . ASP D 2 68 ? 32.462 -4.238 8.032 1.00 65.00 64 ASP D O 1
ATOM 3586 N N . THR D 2 69 ? 31.086 -5.683 6.974 1.00 44.85 65 THR D N 1
ATOM 3587 C CA . THR D 2 69 ? 32.164 -6.383 6.306 1.00 33.24 65 THR D CA 1
ATOM 3588 C C . THR D 2 69 ? 31.682 -6.799 4.944 1.00 42.57 65 THR D C 1
ATOM 3589 O O . THR D 2 69 ? 30.495 -6.687 4.643 1.00 46.21 65 THR D O 1
ATOM 3593 N N . THR D 2 70 ? 32.612 -7.261 4.112 1.00 50.58 66 THR D N 1
ATOM 3594 C CA . THR D 2 70 ? 32.268 -7.868 2.830 1.00 46.98 66 THR D CA 1
ATOM 3595 C C . THR D 2 70 ? 32.370 -9.391 2.986 1.00 48.95 66 THR D C 1
ATOM 3596 O O . THR D 2 70 ? 32.509 -10.120 1.996 1.00 40.76 66 THR D O 1
ATOM 3600 N N . VAL D 2 71 ? 32.311 -9.857 4.236 1.00 35.99 67 VAL D N 1
ATOM 3601 C CA . VAL D 2 71 ? 32.402 -11.272 4.526 1.00 32.83 67 VAL D CA 1
ATOM 3602 C C . VAL D 2 71 ? 31.041 -11.957 4.702 1.00 50.90 67 VAL D C 1
ATOM 3603 O O . VAL D 2 71 ? 30.190 -11.502 5.481 1.00 56.06 67 VAL D O 1
ATOM 3607 N N . SER D 2 72 ? 30.839 -13.048 3.965 1.00 44.17 68 SER D N 1
ATOM 3608 C CA . SER D 2 72 ? 29.635 -13.862 4.104 1.00 45.07 68 SER D CA 1
ATOM 3609 C C . SER D 2 72 ? 30.018 -15.170 4.781 1.00 44.60 68 SER D C 1
ATOM 3610 O O . SER D 2 72 ? 31.042 -15.771 4.454 1.00 33.08 68 SER D O 1
ATOM 3613 N N . VAL D 2 73 ? 29.198 -15.595 5.738 1.00 42.09 69 VAL D N 1
ATOM 3614 C CA . VAL D 2 73 ? 29.422 -16.855 6.414 1.00 34.39 69 VAL D CA 1
ATOM 3615 C C . VAL D 2 73 ? 28.303 -17.806 6.106 1.00 39.28 69 VAL D C 1
ATOM 3616 O O . VAL D 2 73 ? 27.133 -17.506 6.333 1.00 46.41 69 VAL D O 1
ATOM 3620 N N . GLU D 2 74 ? 28.659 -18.961 5.571 1.00 33.11 70 GLU D N 1
ATOM 3621 C CA . GLU D 2 74 ? 27.668 -19.998 5.337 1.00 34.99 70 GLU D CA 1
ATOM 3622 C C . GLU D 2 74 ? 27.642 -20.948 6.545 1.00 45.46 70 GLU D C 1
ATOM 3623 O O . GLU D 2 74 ? 28.610 -21.682 6.825 1.00 36.93 70 GLU D O 1
ATOM 3629 N N . LEU D 2 75 ? 26.550 -20.907 7.293 1.00 39.58 71 LEU D N 1
ATOM 3630 C CA . LEU D 2 75 ? 26.400 -21.840 8.393 1.00 35.34 71 LEU D CA 1
ATOM 3631 C C . LEU D 2 75 ? 25.853 -23.170 7.874 1.00 39.05 71 LEU D C 1
ATOM 3632 O O . LEU D 2 75 ? 24.762 -23.229 7.317 1.00 38.57 71 LEU D O 1
ATOM 3637 N N . PHE D 2 76 ? 26.616 -24.238 8.050 1.00 42.17 72 PHE D N 1
ATOM 3638 C CA . PHE D 2 76 ? 26.135 -25.567 7.699 1.00 34.51 72 PHE D CA 1
ATOM 3639 C C . PHE D 2 76 ? 25.370 -26.141 8.874 1.00 33.42 72 PHE D C 1
ATOM 3640 O O . PHE D 2 76 ? 25.947 -26.530 9.883 1.00 42.57 72 PHE D O 1
ATOM 3648 N N . LEU D 2 77 ? 24.055 -26.156 8.754 1.00 31.73 73 LEU D N 1
ATOM 3649 C CA . LEU D 2 77 ? 23.206 -26.469 9.899 1.00 36.72 73 LEU D CA 1
ATOM 3650 C C . LEU D 2 77 ? 22.891 -27.958 10.007 1.00 36.54 73 LEU D C 1
ATOM 3651 O O . LEU D 2 77 ? 22.131 -28.494 9.207 1.00 41.05 73 LEU D O 1
ATOM 3656 N N . LEU D 2 78 ? 23.477 -28.621 11.000 1.00 30.84 74 LEU D N 1
ATOM 3657 C CA . LEU D 2 78 ? 23.257 -30.048 11.211 1.00 33.83 74 LEU D CA 1
ATOM 3658 C C . LEU D 2 78 ? 22.212 -30.369 12.277 1.00 38.21 74 LEU D C 1
ATOM 3659 O O . LEU D 2 78 ? 22.542 -30.627 13.430 1.00 42.94 74 LEU D O 1
ATOM 3664 N N . ASP D 2 79 ? 20.945 -30.358 11.899 1.00 50.46 75 ASP D N 1
ATOM 3665 C CA . ASP D 2 79 ? 19.909 -30.873 12.782 1.00 47.17 75 ASP D CA 1
ATOM 3666 C C . ASP D 2 79 ? 20.277 -32.327 13.059 1.00 50.40 75 ASP D C 1
ATOM 3667 O O . ASP D 2 79 ? 20.620 -33.070 12.136 1.00 56.88 75 ASP D O 1
ATOM 3672 N N . THR D 2 80 ? 20.239 -32.734 14.320 1.00 53.94 76 THR D N 1
ATOM 3673 C CA . THR D 2 80 ? 20.486 -34.137 14.657 1.00 66.64 76 THR D CA 1
ATOM 3674 C C . THR D 2 80 ? 19.474 -35.074 13.967 1.00 69.23 76 THR D C 1
ATOM 3675 O O . THR D 2 80 ? 19.841 -36.043 13.283 1.00 74.17 76 THR D O 1
ATOM 3679 N N . SER D 2 83 ? 18.957 -36.836 10.971 1.00 59.21 79 SER D N 1
ATOM 3680 C CA . SER D 2 83 ? 19.929 -37.845 10.550 1.00 68.70 79 SER D CA 1
ATOM 3681 C C . SER D 2 83 ? 21.252 -37.242 10.056 1.00 63.01 79 SER D C 1
ATOM 3682 O O . SER D 2 83 ? 22.223 -37.977 9.841 1.00 54.74 79 SER D O 1
ATOM 3685 N N . ASP D 2 84 ? 21.287 -35.920 9.881 1.00 48.86 80 ASP D N 1
ATOM 3686 C CA . ASP D 2 84 ? 22.452 -35.236 9.307 1.00 49.61 80 ASP D CA 1
ATOM 3687 C C . ASP D 2 84 ? 23.732 -35.317 10.141 1.00 55.08 80 ASP D C 1
ATOM 3688 O O . ASP D 2 84 ? 24.782 -35.760 9.653 1.00 46.93 80 ASP D O 1
ATOM 3693 N N . LEU D 2 85 ? 23.656 -34.864 11.389 1.00 47.43 81 LEU D N 1
ATOM 3694 C CA . LEU D 2 85 ? 24.792 -34.995 12.286 1.00 47.61 81 LEU D CA 1
ATOM 3695 C C . LEU D 2 85 ? 25.421 -36.382 12.136 1.00 52.22 81 LEU D C 1
ATOM 3696 O O . LEU D 2 85 ? 26.631 -36.497 11.884 1.00 47.07 81 LEU D O 1
ATOM 3698 N N . TYR D 2 86 ? 24.592 -37.426 12.255 1.00 49.71 82 TYR D N 1
ATOM 3699 C CA . TYR D 2 86 ? 25.084 -38.808 12.192 1.00 47.78 82 TYR D CA 1
ATOM 3700 C C . TYR D 2 86 ? 25.804 -39.145 10.881 1.00 48.20 82 TYR D C 1
ATOM 3701 O O . TYR D 2 86 ? 26.874 -39.758 10.912 1.00 48.64 82 TYR D O 1
ATOM 3710 N N . LYS D 2 87 ? 25.222 -38.770 9.743 1.00 35.06 83 LYS D N 1
ATOM 3711 C CA . LYS D 2 87 ? 25.906 -38.969 8.479 1.00 41.17 83 LYS D CA 1
ATOM 3712 C C . LYS D 2 87 ? 27.313 -38.410 8.622 1.00 48.43 83 LYS D C 1
ATOM 3713 O O . LYS D 2 87 ? 28.300 -39.113 8.393 1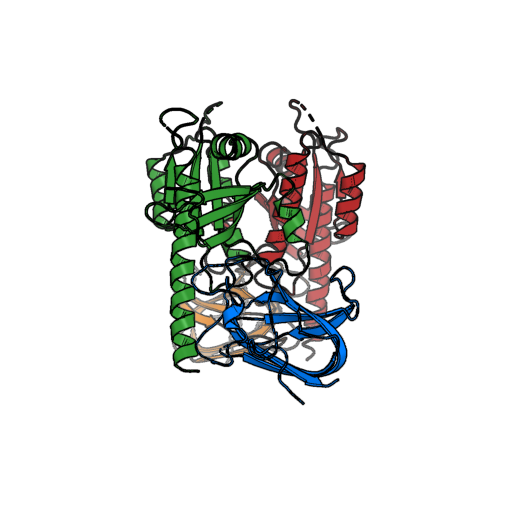.00 50.64 83 LYS D O 1
ATOM 3719 N N . GLU D 2 88 ? 27.389 -37.138 9.017 1.00 50.18 84 GLU D N 1
ATOM 3720 C CA . GLU D 2 88 ? 28.652 -36.418 9.131 1.00 37.42 84 GLU D CA 1
ATOM 3721 C C . GLU D 2 88 ? 29.596 -37.209 9.981 1.00 41.17 84 GLU D C 1
ATOM 3722 O O . GLU D 2 88 ? 30.727 -37.504 9.584 1.00 41.93 84 GLU D O 1
ATOM 3728 N N . GLN D 2 89 ? 29.090 -37.580 11.147 1.00 38.03 85 GLN D N 1
ATOM 3729 C CA . GLN D 2 89 ? 29.873 -38.204 12.198 1.00 42.10 85 GLN D CA 1
ATOM 3730 C C . GLN D 2 89 ? 30.613 -39.490 11.853 1.00 36.93 85 GLN D C 1
ATOM 3731 O O . GLN D 2 89 ? 31.607 -39.823 12.494 1.00 37.34 85 GLN D O 1
ATOM 3737 N N . ILE D 2 90 ? 30.100 -40.255 10.900 1.00 42.74 86 ILE D N 1
ATOM 3738 C CA . ILE D 2 90 ? 30.717 -41.540 10.596 1.00 44.68 86 ILE D CA 1
ATOM 3739 C C . ILE D 2 90 ? 31.438 -41.499 9.265 1.00 44.26 86 ILE D C 1
ATOM 3740 O O . ILE D 2 90 ? 31.948 -42.523 8.800 1.00 44.76 86 ILE D O 1
ATOM 3745 N N . SER D 2 91 ? 31.473 -40.314 8.658 1.00 46.28 87 SER D N 1
ATOM 3746 C CA . SER D 2 91 ? 32.296 -40.087 7.474 1.00 45.19 87 SER D CA 1
ATOM 3747 C C . SER D 2 91 ? 33.763 -40.120 7.858 1.00 38.82 87 SER D C 1
ATOM 3748 O O . SER D 2 91 ? 34.113 -39.895 9.018 1.00 41.23 87 SER D O 1
ATOM 3751 N N . GLN D 2 92 ? 34.621 -40.411 6.888 1.00 57.73 88 GLN D N 1
ATOM 3752 C CA . GLN D 2 92 ? 36.064 -40.420 7.138 1.00 65.19 88 GLN D CA 1
ATOM 3753 C C . GLN D 2 92 ? 36.558 -38.992 7.230 1.00 64.25 88 GLN D C 1
ATOM 3754 O O . GLN D 2 92 ? 35.953 -38.071 6.665 1.00 73.14 88 GLN D O 1
ATOM 3760 N N . TYR D 2 93 ? 37.643 -38.801 7.966 1.00 57.04 89 TYR D N 1
ATOM 3761 C CA . TYR D 2 93 ? 38.195 -37.458 8.144 1.00 67.66 89 TYR D CA 1
ATOM 3762 C C . TYR D 2 93 ? 37.289 -36.476 8.938 1.00 66.79 89 TYR D C 1
ATOM 3763 O O . TYR D 2 93 ? 37.750 -35.392 9.304 1.00 73.24 89 TYR D O 1
ATOM 3772 N N . TRP D 2 94 ? 36.021 -36.834 9.184 1.00 57.38 90 TRP D N 1
ATOM 3773 C CA . TRP D 2 94 ? 35.167 -36.070 10.113 1.00 54.70 90 TRP D CA 1
ATOM 3774 C C . TRP D 2 94 ? 35.956 -35.576 11.334 1.00 52.56 90 TRP D C 1
ATOM 3775 O O . TRP D 2 94 ? 36.698 -36.337 11.956 1.00 51.01 90 TRP D O 1
ATOM 3786 N N . ASN D 2 95 ? 35.759 -34.317 11.701 1.00 50.75 91 ASN D N 1
ATOM 3787 C CA . ASN D 2 95 ? 36.685 -33.652 12.593 1.00 49.58 91 ASN D CA 1
ATOM 3788 C C . ASN D 2 95 ? 36.019 -32.945 13.757 1.00 49.63 91 ASN D C 1
ATOM 3789 O O . ASN D 2 95 ? 36.538 -31.949 14.254 1.00 55.57 91 ASN D O 1
ATOM 3794 N N . GLY D 2 96 ? 34.868 -33.452 14.186 1.00 40.42 92 GLY D N 1
ATOM 3795 C CA . GLY D 2 96 ? 34.193 -32.924 15.361 1.00 39.46 92 GLY D CA 1
ATOM 3796 C C . GLY D 2 96 ? 33.329 -31.709 15.107 1.00 38.38 92 GLY D C 1
ATOM 3797 O O . GLY D 2 96 ? 33.360 -31.118 14.030 1.00 37.77 92 GLY D O 1
ATOM 3798 N N . VAL D 2 97 ? 32.549 -31.343 16.119 1.00 46.26 93 VAL D N 1
ATOM 3799 C CA . VAL D 2 97 ? 31.695 -30.151 16.083 1.00 40.15 93 VAL D CA 1
ATOM 3800 C C . VAL D 2 97 ? 32.130 -29.159 17.159 1.00 35.72 93 VAL D C 1
ATOM 3801 O O . VAL D 2 97 ? 32.215 -29.519 18.325 1.00 48.07 93 VAL D O 1
ATOM 3805 N N . TYR D 2 98 ? 32.414 -27.918 16.764 1.00 38.87 94 TYR D N 1
ATOM 3806 C CA . TYR D 2 98 ? 32.923 -26.897 17.682 1.00 28.36 94 TYR D CA 1
ATOM 3807 C C . TYR D 2 98 ? 32.061 -25.645 17.684 1.00 30.51 94 TYR D C 1
ATOM 3808 O O . TYR D 2 98 ? 32.442 -24.646 18.272 1.00 34.48 94 TYR D O 1
ATOM 3817 N N . TYR D 2 99 ? 30.926 -25.700 16.990 1.00 26.84 95 TYR D N 1
ATOM 3818 C CA . TYR D 2 99 ? 29.906 -24.651 17.001 1.00 27.81 95 TYR D CA 1
ATOM 3819 C C . TYR D 2 99 ? 28.529 -25.311 17.151 1.00 32.65 95 TYR D C 1
ATOM 3820 O O . TYR D 2 99 ? 28.230 -26.309 16.486 1.00 32.38 95 TYR D O 1
ATOM 3829 N N . ALA D 2 100 ? 27.705 -24.773 18.042 1.00 26.51 96 ALA D N 1
ATOM 3830 C CA . ALA D 2 100 ? 26.434 -25.410 18.350 1.00 30.00 96 ALA D CA 1
ATOM 3831 C C . ALA D 2 100 ? 25.379 -24.390 18.717 1.00 28.57 96 ALA D C 1
ATOM 3832 O O . ALA D 2 100 ? 25.687 -23.335 19.248 1.00 31.07 96 ALA D O 1
ATOM 3834 N N . ILE D 2 101 ? 24.134 -24.714 18.413 1.00 24.55 97 ILE D N 1
ATOM 3835 C CA . ILE D 2 101 ? 23.012 -23.876 18.775 1.00 27.88 97 ILE D CA 1
ATOM 3836 C C . ILE D 2 101 ? 22.087 -24.800 19.521 1.00 31.88 97 ILE D C 1
ATOM 3837 O O . ILE D 2 101 ? 21.568 -25.759 18.953 1.00 37.09 97 ILE D O 1
ATOM 3842 N N . LEU D 2 102 ? 21.926 -24.532 20.805 1.00 32.32 98 LEU D N 1
ATOM 3843 C CA . LEU D 2 102 ? 21.155 -25.371 21.674 1.00 26.44 98 LEU D CA 1
ATOM 3844 C C . LEU D 2 102 ? 19.810 -24.721 21.850 1.00 34.57 98 LEU D C 1
ATOM 3845 O O . LEU D 2 102 ? 19.722 -23.579 22.290 1.00 30.56 98 LEU D O 1
ATOM 3850 N N . VAL D 2 103 ? 18.768 -25.472 21.508 1.00 33.10 99 VAL D N 1
ATOM 3851 C CA . VAL D 2 103 ? 17.404 -24.998 21.540 1.00 33.28 99 VAL D CA 1
ATOM 3852 C C . VAL D 2 103 ? 16.575 -25.804 22.560 1.00 45.77 99 VAL D C 1
ATOM 3853 O O . VAL D 2 103 ? 16.701 -27.027 22.680 1.00 43.45 99 VAL D O 1
ATOM 3857 N N . PHE D 2 104 ? 15.728 -25.108 23.307 1.00 43.96 100 PHE D N 1
ATOM 3858 C CA . PHE D 2 104 ? 14.787 -25.784 24.168 1.00 34.40 100 PHE D CA 1
ATOM 3859 C C . PHE D 2 104 ? 13.449 -25.075 24.126 1.00 42.16 100 PHE D C 1
ATOM 3860 O O . PHE D 2 104 ? 13.312 -23.989 23.556 1.00 39.40 100 PHE D O 1
ATOM 3868 N N . ASP D 2 105 ? 12.471 -25.701 24.764 1.00 44.17 101 ASP D N 1
ATOM 3869 C CA . ASP D 2 105 ? 11.106 -25.232 24.760 1.00 49.63 101 ASP D CA 1
ATOM 3870 C C . ASP D 2 105 ? 10.737 -24.754 26.162 1.00 44.85 101 ASP D C 1
ATOM 3871 O O . ASP D 2 105 ? 10.720 -25.530 27.103 1.00 45.55 101 ASP D O 1
ATOM 3876 N N . VAL D 2 106 ? 10.465 -23.463 26.298 1.00 44.54 102 VAL D N 1
ATOM 3877 C CA . VAL D 2 106 ? 10.046 -22.884 27.573 1.00 47.39 102 VAL D CA 1
ATOM 3878 C C . VAL D 2 106 ? 9.000 -23.750 28.285 1.00 56.58 102 VAL D C 1
ATOM 3879 O O . VAL D 2 106 ? 8.878 -23.725 29.522 1.00 43.79 102 VAL D O 1
ATOM 3883 N N . SER D 2 107 ? 8.242 -24.503 27.491 1.00 56.14 103 SER D N 1
ATOM 3884 C CA . SER D 2 107 ? 7.123 -25.291 27.992 1.00 58.87 103 SER D CA 1
ATOM 3885 C C . SER D 2 107 ? 7.575 -26.579 28.662 1.00 57.11 103 SER D C 1
ATOM 3886 O O . SER D 2 107 ? 6.838 -27.164 29.451 1.00 67.85 103 SER D O 1
ATOM 3889 N N . SER D 2 108 ? 8.787 -27.012 28.350 1.00 53.84 104 SER D N 1
ATOM 3890 C CA . SER D 2 108 ? 9.313 -28.248 28.896 1.00 51.19 104 SER D CA 1
ATOM 3891 C C . SER D 2 108 ? 10.640 -28.001 29.558 1.00 51.61 104 SER D C 1
ATOM 3892 O O . SER D 2 108 ? 11.636 -27.817 28.866 1.00 46.43 104 SER D O 1
ATOM 3895 N N . MET D 2 109 ? 10.656 -28.003 30.892 1.00 53.89 105 MET D N 1
ATOM 3896 C CA . MET D 2 109 ? 11.915 -27.951 31.636 1.00 51.05 105 MET D CA 1
ATOM 3897 C C . MET D 2 109 ? 12.878 -29.043 31.162 1.00 51.47 105 MET D C 1
ATOM 3898 O O . MET D 2 109 ? 14.062 -28.817 30.982 1.00 45.93 105 MET D O 1
ATOM 3903 N N . GLU D 2 110 ? 12.344 -30.234 30.958 1.00 55.02 106 GLU D N 1
ATOM 3904 C CA . GLU D 2 110 ? 13.124 -31.383 30.524 1.00 50.80 106 GLU D CA 1
ATOM 3905 C C . GLU D 2 110 ? 13.821 -31.193 29.173 1.00 51.85 106 GLU D C 1
ATOM 3906 O O . GLU D 2 110 ? 14.800 -31.872 28.857 1.00 43.68 106 GLU D O 1
ATOM 3912 N N . SER D 2 111 ? 13.322 -30.259 28.377 1.00 52.43 107 SER D N 1
ATOM 3913 C CA . SER D 2 111 ? 13.946 -29.976 27.099 1.00 45.40 107 SER D CA 1
ATOM 3914 C C . SER D 2 111 ? 15.170 -29.128 27.357 1.00 41.20 107 SER D C 1
ATOM 3915 O O . SER D 2 111 ? 16.161 -29.238 26.658 1.00 35.80 107 SER D O 1
ATOM 3918 N N . PHE D 2 112 ? 15.096 -28.281 28.380 1.00 44.16 108 PHE D N 1
ATOM 3919 C CA . PHE D 2 112 ? 16.260 -27.498 28.807 1.00 44.61 108 PHE D CA 1
ATOM 3920 C C . PHE D 2 112 ? 17.356 -28.411 29.350 1.00 45.95 108 PHE D C 1
ATOM 3921 O O . PHE D 2 112 ? 18.523 -28.287 28.979 1.00 41.23 108 PHE D O 1
ATOM 3929 N N . GLU D 2 113 ? 16.965 -29.330 30.229 1.00 47.89 109 GLU D N 1
ATOM 3930 C CA . GLU D 2 113 ? 17.888 -30.296 30.791 1.00 45.09 109 GLU D CA 1
ATOM 3931 C C . GLU D 2 113 ? 18.688 -30.929 29.676 1.00 43.78 109 GLU D C 1
ATOM 3932 O O . GLU D 2 113 ? 19.908 -30.966 29.721 1.00 47.67 109 GLU D O 1
ATOM 3938 N N . SER D 2 114 ? 17.989 -31.432 28.670 1.00 47.97 110 SER D N 1
ATOM 3939 C CA . SER D 2 114 ? 18.627 -32.142 27.568 1.00 43.18 110 SER D CA 1
ATOM 3940 C C . SER D 2 114 ? 19.703 -31.298 26.887 1.00 44.65 110 SER D C 1
ATOM 3941 O O . SER D 2 114 ? 20.740 -31.812 26.483 1.00 34.12 110 SER D O 1
ATOM 3944 N N . CYS D 2 115 ? 19.442 -30.000 26.756 1.00 43.25 111 CYS D N 1
ATOM 3945 C CA . CYS D 2 115 ? 20.404 -29.078 26.160 1.00 43.49 111 CYS D CA 1
ATOM 3946 C C . CYS D 2 115 ? 21.714 -29.067 26.912 1.00 45.55 111 CYS D C 1
ATOM 3947 O O . CYS D 2 115 ? 22.775 -29.053 26.303 1.00 39.03 111 CYS D O 1
ATOM 3950 N N . LYS D 2 116 ? 21.615 -29.053 28.239 1.00 41.90 112 LYS D N 1
ATOM 3951 C CA . LYS D 2 116 ? 22.766 -29.013 29.123 1.00 31.25 112 LYS D CA 1
ATOM 3952 C C . LYS D 2 116 ? 23.627 -30.272 29.030 1.00 34.99 112 LYS D C 1
ATOM 3953 O O . LYS D 2 116 ? 24.851 -30.189 28.976 1.00 35.13 112 LYS D O 1
ATOM 3959 N N . ALA D 2 117 ? 22.995 -31.439 29.016 1.00 35.22 113 ALA D N 1
ATOM 3960 C CA . ALA D 2 117 ? 23.728 -32.685 28.804 1.00 42.33 113 ALA D CA 1
ATOM 3961 C C . ALA D 2 117 ? 24.439 -32.676 27.448 1.00 35.77 113 ALA D C 1
ATOM 3962 O O . ALA D 2 117 ? 25.653 -32.813 27.372 1.00 32.88 113 ALA D O 1
ATOM 3964 N N . TRP D 2 118 ? 23.664 -32.517 26.380 1.00 38.81 114 TRP D N 1
ATOM 3965 C CA . TRP D 2 118 ? 24.212 -32.305 25.046 1.00 39.22 114 TRP D CA 1
ATOM 3966 C C . TRP D 2 118 ? 25.480 -31.460 25.129 1.00 37.54 114 TRP D C 1
ATOM 3967 O O . TRP D 2 118 ? 26.576 -31.926 24.846 1.00 34.21 114 TRP D O 1
ATOM 3978 N N . PHE D 2 119 ? 25.298 -30.208 25.533 1.00 33.15 115 PHE D N 1
ATOM 3979 C CA . PHE D 2 119 ? 26.373 -29.247 25.687 1.00 27.81 115 PHE D CA 1
ATOM 3980 C C . PHE D 2 119 ? 27.635 -29.821 26.313 1.00 28.73 115 PHE D C 1
ATOM 3981 O O . PHE D 2 119 ? 28.736 -29.600 25.828 1.00 26.46 115 PHE D O 1
ATOM 3989 N N . GLU D 2 120 ? 27.479 -30.555 27.400 1.00 31.67 116 GLU D N 1
ATOM 3990 C CA . GLU D 2 120 ? 28.638 -31.074 28.105 1.00 29.77 116 GLU D CA 1
ATOM 3991 C C . GLU D 2 120 ? 29.399 -32.141 27.337 1.00 34.54 116 GLU D C 1
ATOM 3992 O O . GLU D 2 120 ? 30.620 -32.195 27.393 1.00 40.58 116 GLU D O 1
ATOM 3998 N N . LEU D 2 121 ? 28.707 -33.006 26.616 1.00 30.08 117 LEU D N 1
ATOM 3999 C CA . LEU D 2 121 ? 29.461 -34.046 25.949 1.00 33.55 117 LEU D CA 1
ATOM 4000 C C . LEU D 2 121 ? 29.894 -33.647 24.555 1.00 32.39 117 LEU D C 1
ATOM 4001 O O . LEU D 2 121 ? 30.790 -34.249 23.989 1.00 40.63 117 LEU D O 1
ATOM 4006 N N . LEU D 2 122 ? 29.258 -32.622 24.015 1.00 33.00 118 LEU D N 1
ATOM 4007 C CA . LEU D 2 122 ? 29.792 -31.905 22.869 1.00 27.66 118 LEU D CA 1
ATOM 4008 C C . LEU D 2 122 ? 31.148 -31.307 23.238 1.00 30.50 118 LEU D C 1
ATOM 4009 O O . LEU D 2 122 ? 32.061 -31.246 22.417 1.00 36.05 118 LEU D O 1
ATOM 4014 N N . LYS D 2 123 ? 31.274 -30.851 24.475 1.00 25.18 119 LYS D N 1
ATOM 4015 C CA . LYS D 2 123 ? 32.557 -30.367 24.947 1.00 33.06 119 LYS D CA 1
ATOM 4016 C C . LYS D 2 123 ? 33.487 -31.545 25.110 1.00 36.77 119 LYS D C 1
ATOM 4017 O O . LYS D 2 123 ? 34.676 -31.458 24.855 1.00 34.35 119 LYS D O 1
ATOM 4023 N N . SER D 2 124 ? 32.937 -32.663 25.558 1.00 43.87 120 SER D N 1
ATOM 4024 C CA . SER D 2 124 ? 33.755 -33.841 25.787 1.00 36.18 120 SER D CA 1
ATOM 4025 C C . SER D 2 124 ? 34.138 -34.440 24.452 1.00 31.06 120 SER D C 1
ATOM 4026 O O . SER D 2 124 ? 35.238 -34.925 24.297 1.00 38.93 120 SER D O 1
ATOM 4029 N N . ALA D 2 125 ? 33.226 -34.392 23.488 1.00 22.09 121 ALA D N 1
ATOM 4030 C CA . ALA D 2 125 ? 33.401 -35.125 22.253 1.00 30.22 121 ALA D CA 1
ATOM 4031 C C . ALA D 2 125 ? 34.429 -34.518 21.287 1.00 29.08 121 ALA D C 1
ATOM 4032 O O . ALA D 2 125 ? 34.828 -35.147 20.318 1.00 30.17 121 ALA D O 1
ATOM 4034 N N . ARG D 2 126 ? 34.846 -33.286 21.542 1.00 38.24 122 ARG D N 1
ATOM 4035 C CA . ARG D 2 126 ? 35.796 -32.593 20.672 1.00 28.30 122 ARG D CA 1
ATOM 4036 C C . ARG D 2 126 ? 37.069 -33.400 20.510 1.00 37.01 122 ARG D C 1
ATOM 4037 O O . ARG D 2 126 ? 37.719 -33.728 21.501 1.00 54.24 122 ARG D O 1
ATOM 4045 N N . PRO D 2 127 ? 37.446 -33.723 19.263 1.00 40.43 123 PRO D N 1
ATOM 4046 C CA . PRO D 2 127 ? 38.795 -34.252 18.991 1.00 30.39 123 PRO D CA 1
ATOM 4047 C C . PRO D 2 127 ? 39.901 -33.382 19.589 1.00 41.90 123 PRO D C 1
ATOM 4048 O O . PRO D 2 127 ? 40.760 -33.884 20.309 1.00 48.20 123 PRO D O 1
ATOM 4052 N N . ASP D 2 128 ? 39.857 -32.084 19.295 1.00 51.51 124 ASP D N 1
ATOM 4053 C CA . ASP D 2 128 ? 40.846 -31.122 19.771 1.00 40.38 124 ASP D CA 1
ATOM 4054 C C . ASP D 2 128 ? 40.308 -30.423 21.019 1.00 42.97 124 ASP D C 1
ATOM 4055 O O . ASP D 2 128 ? 39.404 -29.580 20.913 1.00 41.25 124 ASP D O 1
ATOM 4060 N N . ARG D 2 129 ? 40.861 -30.779 22.186 1.00 40.68 125 ARG D N 1
ATOM 4061 C CA . ARG D 2 129 ? 40.438 -30.215 23.473 1.00 43.85 125 ARG D CA 1
ATOM 4062 C C . ARG D 2 129 ? 40.923 -28.778 23.686 1.00 38.49 125 ARG D C 1
ATOM 4063 O O . ARG D 2 129 ? 40.488 -28.087 24.608 1.00 39.58 125 ARG D O 1
ATOM 4065 N N . GLU D 2 130 ? 41.811 -28.323 22.815 1.00 39.03 126 GLU D N 1
ATOM 4066 C CA . GLU D 2 130 ? 42.320 -26.961 22.900 1.00 43.02 126 GLU D CA 1
ATOM 4067 C C . GLU D 2 130 ? 41.543 -25.952 22.053 1.00 45.42 126 GLU D C 1
ATOM 4068 O O . GLU D 2 130 ? 41.931 -24.793 21.985 1.00 49.70 126 GLU D O 1
ATOM 4070 N N . ARG D 2 131 ? 40.455 -26.380 21.407 1.00 40.97 127 ARG D N 1
ATOM 4071 C CA . ARG D 2 131 ? 39.541 -25.440 20.746 1.00 31.03 127 ARG D CA 1
ATOM 4072 C C . ARG D 2 131 ? 38.229 -25.359 21.481 1.00 30.24 127 ARG D C 1
ATOM 4073 O O . ARG D 2 131 ? 37.468 -26.317 21.509 1.00 31.79 127 ARG D O 1
ATOM 4081 N N . PRO D 2 132 ? 37.938 -24.201 22.068 1.00 38.67 128 PRO D N 1
ATOM 4082 C CA . PRO D 2 132 ? 36.686 -24.108 22.833 1.00 39.11 128 PRO D CA 1
ATOM 4083 C C . PRO D 2 132 ? 35.429 -24.374 22.002 1.00 28.50 128 PRO D C 1
ATOM 4084 O O . PRO D 2 132 ? 35.309 -23.894 20.878 1.00 35.36 128 PRO D O 1
ATOM 4088 N N . LEU D 2 133 ? 34.519 -25.166 22.559 1.00 29.36 129 LEU D N 1
ATOM 4089 C CA . LEU D 2 133 ? 33.177 -25.291 22.015 1.00 31.26 129 LEU D CA 1
ATOM 4090 C C . LEU D 2 133 ? 32.471 -23.945 22.121 1.00 34.92 129 LEU D C 1
ATOM 4091 O O . LEU D 2 133 ? 32.345 -23.377 23.205 1.00 38.68 129 LEU D O 1
ATOM 4096 N N . ARG D 2 134 ? 32.014 -23.434 20.988 1.00 31.15 130 ARG D N 1
ATOM 4097 C CA . ARG D 2 134 ? 31.316 -22.167 20.985 1.00 33.01 130 ARG D CA 1
ATOM 4098 C C . ARG D 2 134 ? 29.836 -22.426 20.749 1.00 26.43 130 ARG D C 1
ATOM 4099 O O . ARG D 2 134 ? 29.434 -22.983 19.735 1.00 27.75 130 ARG D O 1
ATOM 4107 N N . ALA D 2 135 ? 29.020 -22.041 21.710 1.00 26.64 131 ALA D N 1
ATOM 4108 C CA . ALA D 2 135 ? 27.604 -22.304 21.572 1.00 27.84 131 ALA D CA 1
ATOM 4109 C C . ALA D 2 135 ? 26.725 -21.127 21.947 1.00 33.22 131 ALA D C 1
ATOM 4110 O O . ALA D 2 135 ? 27.166 -20.101 22.456 1.00 33.41 131 ALA D O 1
ATOM 4112 N N . VAL D 2 136 ? 25.451 -21.314 21.669 1.00 36.17 132 VAL D N 1
ATOM 4113 C CA . VAL D 2 136 ? 24.456 -20.301 21.874 1.00 33.06 132 VAL D CA 1
ATOM 4114 C C . VAL D 2 136 ? 23.257 -21.075 22.351 1.00 38.15 132 VAL D C 1
ATOM 4115 O O . VAL D 2 136 ? 23.013 -22.196 21.898 1.00 34.94 132 VAL D O 1
ATOM 4119 N N . LEU D 2 137 ? 22.542 -20.484 23.299 1.00 40.56 133 LEU D N 1
ATOM 4120 C CA . LEU D 2 137 ? 21.372 -21.095 23.892 1.00 35.60 133 LEU D CA 1
ATOM 4121 C C . LEU D 2 137 ? 20.151 -20.328 23.412 1.00 32.80 133 LEU D C 1
ATOM 4122 O O . LEU D 2 137 ? 20.133 -19.102 23.390 1.00 35.57 133 LEU D O 1
ATOM 4127 N N . VAL D 2 138 ? 19.125 -21.053 23.008 1.00 33.92 134 VAL D N 1
ATOM 4128 C CA . VAL D 2 138 ? 17.921 -20.416 22.485 1.00 39.05 134 VAL D CA 1
ATOM 4129 C C . VAL D 2 138 ? 16.647 -20.906 23.175 1.00 33.24 134 VAL D C 1
ATOM 4130 O O . VAL D 2 138 ? 16.449 -22.108 23.375 1.00 27.05 134 VAL D O 1
ATOM 4134 N N . ALA D 2 139 ? 15.796 -19.960 23.554 1.00 30.63 135 ALA D N 1
ATOM 4135 C CA . ALA D 2 139 ? 14.545 -20.309 24.199 1.00 38.80 135 ALA D CA 1
ATOM 4136 C C . ALA D 2 139 ? 13.424 -20.185 23.197 1.00 45.82 135 ALA D C 1
ATOM 4137 O O . ALA D 2 139 ? 13.186 -19.103 22.665 1.00 44.41 135 ALA D O 1
ATOM 4139 N N . ASN D 2 140 ? 12.742 -21.299 22.944 1.00 44.26 136 ASN D N 1
ATOM 4140 C CA . ASN D 2 140 ? 11.704 -21.343 21.927 1.00 47.01 136 ASN D CA 1
ATOM 4141 C C . ASN D 2 140 ? 10.297 -21.547 22.448 1.00 46.25 136 ASN D C 1
ATOM 4142 O O . ASN D 2 140 ? 10.081 -21.719 23.640 1.00 46.98 136 ASN D O 1
ATOM 4147 N N . LYS D 2 141 ? 9.353 -21.591 21.513 1.00 42.21 137 LYS D N 1
ATOM 4148 C CA . LYS D 2 141 ? 7.940 -21.728 21.829 1.00 54.58 137 LYS D CA 1
ATOM 4149 C C . LYS D 2 141 ? 7.215 -22.629 20.846 1.00 61.50 137 LYS D C 1
ATOM 4150 O O . LYS D 2 141 ? 6.674 -22.153 19.845 1.00 61.78 137 LYS D O 1
ATOM 4156 N N . THR D 2 142 ? 7.217 -23.927 21.149 1.00 65.71 138 THR D N 1
ATOM 4157 C CA . THR D 2 142 ? 6.359 -24.911 20.494 1.00 50.76 138 THR D CA 1
ATOM 4158 C C . THR D 2 142 ? 4.901 -24.566 20.742 1.00 62.84 138 THR D C 1
ATOM 4159 O O . THR D 2 142 ? 4.401 -24.760 21.853 1.00 68.93 138 THR D O 1
ATOM 4163 N N . ASP D 2 143 ? 4.230 -24.043 19.716 1.00 69.49 139 ASP D N 1
ATOM 4164 C CA . ASP D 2 143 ? 2.804 -23.716 19.797 1.00 75.50 139 ASP D CA 1
ATOM 4165 C C . ASP D 2 143 ? 1.942 -24.975 19.982 1.00 72.47 139 ASP D C 1
ATOM 4166 O O . ASP D 2 143 ? 1.219 -25.383 19.068 1.00 57.83 139 ASP D O 1
ATOM 4168 N N . LEU D 2 144 ? 2.024 -25.557 21.182 1.00 74.76 140 LEU D N 1
ATOM 4169 C CA . LEU D 2 144 ? 1.443 -26.861 21.517 1.00 80.36 140 LEU D CA 1
ATOM 4170 C C . LEU D 2 144 ? 1.704 -27.151 22.998 1.00 82.80 140 LEU D C 1
ATOM 4171 O O . LEU D 2 144 ? 2.817 -26.951 23.479 1.00 84.45 140 LEU D O 1
ATOM 4173 N N . PRO D 2 145 ? 0.682 -27.650 23.713 1.00 87.47 141 PRO D N 1
ATOM 4174 C CA . PRO D 2 145 ? 0.579 -27.719 25.182 1.00 81.42 141 PRO D CA 1
ATOM 4175 C C . PRO D 2 145 ? 1.891 -27.952 25.944 1.00 89.98 141 PRO D C 1
ATOM 4176 O O . PRO D 2 145 ? 2.029 -27.479 27.086 1.00 76.48 141 PRO D O 1
ATOM 4180 N N . GLN D 2 150 ? 7.773 -26.893 32.982 1.00 33.07 146 GLN D N 1
ATOM 4181 C CA . GLN D 2 150 ? 7.931 -25.507 32.512 1.00 49.62 146 GLN D CA 1
ATOM 4182 C C . GLN D 2 150 ? 9.306 -24.943 32.835 1.00 48.37 146 GLN D C 1
ATOM 4183 O O . GLN D 2 150 ? 9.858 -25.214 33.895 1.00 58.66 146 GLN D O 1
ATOM 4189 N N . VAL D 2 151 ? 9.858 -24.152 31.924 1.00 44.07 147 VAL D N 1
ATOM 4190 C CA . VAL D 2 151 ? 11.212 -23.616 32.107 1.00 46.32 147 VAL D CA 1
ATOM 4191 C C . VAL D 2 151 ? 11.244 -22.204 32.737 1.00 38.91 147 VAL D C 1
ATOM 4192 O O . VAL D 2 151 ? 10.312 -21.401 32.568 1.00 34.73 147 VAL D O 1
ATOM 4196 N N . ARG D 2 152 ? 12.323 -21.919 33.471 1.00 46.20 148 ARG D N 1
ATOM 4197 C CA . ARG D 2 152 ? 12.503 -20.628 34.138 1.00 41.60 148 ARG D CA 1
ATOM 4198 C C . ARG D 2 152 ? 13.553 -19.814 33.439 1.00 36.43 148 ARG D C 1
ATOM 4199 O O . ARG D 2 152 ? 14.732 -20.127 33.572 1.00 39.37 148 ARG D O 1
ATOM 4207 N N . LEU D 2 153 ? 13.134 -18.759 32.737 1.00 40.75 149 LEU D N 1
ATOM 4208 C CA . LEU D 2 153 ? 14.022 -18.025 31.814 1.00 39.83 149 LEU D CA 1
ATOM 4209 C C . LEU D 2 153 ? 15.135 -17.333 32.540 1.00 34.01 149 LEU D C 1
ATOM 4210 O O . LEU D 2 153 ? 16.300 -17.446 32.160 1.00 43.48 149 LEU D O 1
ATOM 4215 N N . ASP D 2 154 ? 14.736 -16.519 33.505 1.00 42.99 150 ASP D N 1
ATOM 4216 C CA . ASP D 2 154 ? 15.382 -16.439 34.807 1.00 34.63 150 ASP D CA 1
ATOM 4217 C C . ASP D 2 154 ? 16.701 -17.217 34.924 1.00 40.03 150 ASP D C 1
ATOM 4218 O O . ASP D 2 154 ? 17.796 -16.673 34.774 1.00 30.15 150 ASP D O 1
ATOM 4223 N N . MET D 2 155 ? 16.550 -18.517 35.186 1.00 39.85 151 MET D N 1
ATOM 4224 C CA . MET D 2 155 ? 17.630 -19.439 35.503 1.00 34.09 151 MET D CA 1
ATOM 4225 C C . MET D 2 155 ? 18.451 -19.796 34.294 1.00 35.00 151 MET D C 1
ATOM 4226 O O . MET D 2 155 ? 19.587 -20.244 34.392 1.00 43.00 151 MET D O 1
ATOM 4231 N N . ALA D 2 156 ? 17.838 -19.638 33.144 1.00 35.05 152 ALA D N 1
ATOM 4232 C CA . ALA D 2 156 ? 18.412 -20.101 31.911 1.00 31.66 152 ALA D CA 1
ATOM 4233 C C . ALA D 2 156 ? 19.445 -19.096 31.459 1.00 39.99 152 ALA D C 1
ATOM 4234 O O . ALA D 2 156 ? 20.564 -19.466 31.074 1.00 40.93 152 ALA D O 1
ATOM 4236 N N . GLN D 2 157 ? 19.062 -17.822 31.527 1.00 37.02 153 GLN D N 1
ATOM 4237 C CA . GLN D 2 157 ? 19.975 -16.725 31.257 1.00 34.77 153 GLN D CA 1
ATOM 4238 C C . GLN D 2 157 ? 21.201 -16.853 32.145 1.00 39.79 153 GLN D C 1
ATOM 4239 O O . GLN D 2 157 ? 22.335 -16.656 31.693 1.00 43.43 153 GLN D O 1
ATOM 4245 N N . ASP D 2 158 ? 20.966 -17.214 33.404 1.00 40.16 154 ASP D N 1
ATOM 4246 C CA . ASP D 2 158 ? 22.039 -17.336 34.384 1.00 45.89 154 ASP D CA 1
ATOM 4247 C C . ASP D 2 158 ? 22.992 -18.455 34.028 1.00 45.18 154 ASP D C 1
ATOM 4248 O O . ASP D 2 158 ? 24.207 -18.272 34.030 1.00 42.97 154 ASP D O 1
ATOM 4253 N N . TRP D 2 159 ? 22.425 -19.612 33.706 1.00 43.03 155 TRP D N 1
ATOM 4254 C CA . TRP D 2 159 ? 23.217 -20.758 33.314 1.00 43.33 155 TRP D CA 1
ATOM 4255 C C . TRP D 2 159 ? 24.019 -20.409 32.089 1.00 45.69 155 TRP D C 1
ATOM 4256 O O . TRP D 2 159 ? 25.245 -20.557 32.080 1.00 40.32 155 TRP D O 1
ATOM 4267 N N . ALA D 2 160 ? 23.316 -19.961 31.051 1.00 37.85 156 ALA D N 1
ATOM 4268 C CA . ALA D 2 160 ? 23.970 -19.497 29.836 1.00 37.90 156 ALA D CA 1
ATOM 4269 C C . ALA D 2 160 ? 25.197 -18.666 30.188 1.00 46.71 156 ALA D C 1
ATOM 4270 O O . ALA D 2 160 ? 26.325 -18.986 29.788 1.00 42.44 156 ALA D O 1
ATOM 4272 N N . THR D 2 161 ? 24.968 -17.612 30.967 1.00 44.15 157 THR D N 1
ATOM 4273 C CA . THR D 2 161 ? 26.019 -16.665 31.322 1.00 48.37 157 THR D CA 1
ATOM 4274 C C . THR D 2 161 ? 27.197 -17.324 32.033 1.00 48.35 157 THR D C 1
ATOM 4275 O O . THR D 2 161 ? 28.359 -17.152 31.656 1.00 47.08 157 THR D O 1
ATOM 4279 N N . THR D 2 162 ? 26.874 -18.072 33.074 1.00 42.14 158 THR D N 1
ATOM 4280 C CA . THR D 2 162 ? 27.840 -18.874 33.797 1.00 42.11 158 THR D CA 1
ATOM 4281 C C . THR D 2 162 ? 28.675 -19.770 32.881 1.00 38.88 158 THR D C 1
ATOM 4282 O O . THR D 2 162 ? 29.804 -20.093 33.205 1.00 37.82 158 THR D O 1
ATOM 4286 N N . ASN D 2 163 ? 28.118 -20.189 31.751 1.00 37.75 159 ASN D N 1
ATOM 4287 C CA . ASN D 2 163 ? 28.865 -21.037 30.827 1.00 40.91 159 ASN D CA 1
ATOM 4288 C C . ASN D 2 163 ? 29.439 -20.247 29.638 1.00 43.23 159 ASN D C 1
ATOM 4289 O O . ASN D 2 163 ? 29.977 -20.826 28.683 1.00 35.72 159 ASN D O 1
ATOM 4294 N N . THR D 2 164 ? 29.334 -18.922 29.739 1.00 46.97 160 THR D N 1
ATOM 4295 C CA . THR D 2 164 ? 29.728 -17.961 28.693 1.00 48.64 160 THR D CA 1
ATOM 4296 C C . THR D 2 164 ? 29.101 -18.213 27.310 1.00 50.60 160 THR D C 1
ATOM 4297 O O . THR D 2 164 ? 29.786 -18.376 26.300 1.00 56.64 160 THR D O 1
ATOM 4301 N N . LEU D 2 165 ? 27.775 -18.215 27.290 1.00 51.19 161 LEU D N 1
ATOM 4302 C CA . LEU D 2 165 ? 26.990 -18.554 26.118 1.00 39.32 161 LEU D CA 1
ATOM 4303 C C . LEU D 2 165 ? 26.106 -17.370 25.852 1.00 36.27 161 LEU D C 1
ATOM 4304 O O . LEU D 2 165 ? 25.492 -16.880 26.784 1.00 40.09 161 LEU D O 1
ATOM 4309 N N . ASP D 2 166 ? 26.014 -16.890 24.614 1.00 32.46 162 ASP D N 1
ATOM 4310 C CA . ASP D 2 166 ? 24.979 -15.910 24.332 1.00 28.79 162 ASP D CA 1
ATOM 4311 C C . ASP D 2 166 ? 23.620 -16.591 24.456 1.00 35.19 162 ASP D C 1
ATOM 4312 O O . ASP D 2 166 ? 23.421 -17.734 24.060 1.00 31.76 162 ASP D O 1
ATOM 4317 N N . PHE D 2 167 ? 22.677 -15.882 25.034 1.00 37.52 163 PHE D N 1
ATOM 4318 C CA . PHE D 2 167 ? 21.355 -16.433 25.221 1.00 35.48 163 PHE D CA 1
ATOM 4319 C C . PHE D 2 167 ? 20.326 -15.615 24.469 1.00 32.30 163 PHE D C 1
ATOM 4320 O O . PHE D 2 167 ? 20.304 -14.399 24.570 1.00 29.15 163 PHE D O 1
ATOM 4328 N N . PHE D 2 168 ? 19.485 -16.287 23.694 1.00 32.17 164 PHE D N 1
ATOM 4329 C CA . PHE D 2 168 ? 18.520 -15.590 22.850 1.00 35.42 164 PHE D CA 1
ATOM 4330 C C . PHE D 2 168 ? 17.129 -16.127 23.107 1.00 28.21 164 PHE D C 1
ATOM 4331 O O . PHE D 2 168 ? 16.852 -17.301 22.903 1.00 34.04 164 PHE D O 1
ATOM 4339 N N . ASP D 2 169 ? 16.248 -15.269 23.579 1.00 33.19 165 ASP D N 1
ATOM 4340 C CA . ASP D 2 169 ? 14.867 -15.694 23.784 1.00 44.22 165 ASP D CA 1
ATOM 4341 C C . ASP D 2 169 ? 13.969 -15.389 22.590 1.00 50.25 165 ASP D C 1
ATOM 4342 O O . ASP D 2 169 ? 13.720 -14.218 22.258 1.00 52.35 165 ASP D O 1
ATOM 4347 N N . VAL D 2 170 ? 13.479 -16.451 21.961 1.00 40.47 166 VAL D N 1
ATOM 4348 C CA . VAL D 2 170 ? 12.577 -16.322 20.835 1.00 54.32 166 VAL D CA 1
ATOM 4349 C C . VAL D 2 170 ? 11.142 -16.403 21.319 1.00 65.19 166 VAL D C 1
ATOM 4350 O O . VAL D 2 170 ? 10.209 -15.904 20.699 1.00 73.90 166 VAL D O 1
ATOM 4354 N N . SER D 2 171 ? 10.970 -17.182 22.383 1.00 61.44 167 SER D N 1
ATOM 4355 C CA . SER D 2 171 ? 9.661 -17.681 22.778 1.00 50.56 167 SER D CA 1
ATOM 4356 C C . SER D 2 171 ? 8.661 -16.559 22.945 1.00 59.45 167 SER D C 1
ATOM 4357 O O . SER D 2 171 ? 7.469 -16.766 22.770 1.00 66.58 167 SER D O 1
ATOM 4360 N N . ALA D 2 172 ? 9.160 -15.374 23.286 1.00 67.56 168 ALA D N 1
ATOM 4361 C CA . ALA D 2 172 ? 8.319 -14.222 23.589 1.00 61.69 168 ALA D CA 1
ATOM 4362 C C . ALA D 2 172 ? 7.058 -14.207 22.734 1.00 75.81 168 ALA D C 1
ATOM 4363 O O . ALA D 2 172 ? 5.949 -14.007 23.251 1.00 84.33 168 ALA D O 1
ATOM 4365 N N . ASN D 2 173 ? 7.258 -14.440 21.436 1.00 77.98 169 ASN D N 1
ATOM 4366 C CA . ASN D 2 173 ? 6.212 -14.489 20.413 1.00 80.46 169 ASN D CA 1
ATOM 4367 C C . ASN D 2 173 ? 6.565 -13.655 19.187 1.00 101.96 169 ASN D C 1
ATOM 4368 O O . ASN D 2 173 ? 5.668 -13.085 18.559 1.00 98.23 169 ASN D O 1
ATOM 4370 N N . PRO D 2 174 ? 7.869 -13.562 18.840 1.00 120.53 170 PRO D N 1
ATOM 4371 C CA . PRO D 2 174 ? 8.137 -12.974 17.530 1.00 116.14 170 PRO D CA 1
ATOM 4372 C C . PRO D 2 174 ? 8.470 -14.059 16.529 1.00 112.43 170 PRO D C 1
ATOM 4373 O O . PRO D 2 174 ? 9.567 -13.993 15.972 1.00 112.95 170 PRO D O 1
ATOM 4377 N N . PRO D 2 175 ? 7.574 -15.049 16.313 1.00 113.17 171 PRO D N 1
ATOM 4378 C CA . PRO D 2 175 ? 8.014 -15.945 15.244 1.00 117.68 171 PRO D CA 1
ATOM 4379 C C . PRO D 2 175 ? 8.300 -15.188 13.947 1.00 113.92 171 PRO D C 1
ATOM 4380 O O . PRO D 2 175 ? 7.358 -14.728 13.299 1.00 102.73 171 PRO D O 1
ATOM 4384 N N . GLY D 2 176 ? 9.580 -15.054 13.595 1.00 107.97 172 GLY D N 1
ATOM 4385 C CA . GLY D 2 176 ? 9.970 -14.465 12.326 1.00 106.40 172 GLY D CA 1
ATOM 4386 C C . GLY D 2 176 ? 10.969 -13.331 12.438 1.00 110.41 172 GLY D C 1
ATOM 4387 O O . GLY D 2 176 ? 11.850 -13.175 11.589 1.00 111.68 172 GLY D O 1
ATOM 4388 N N . LYS D 2 177 ? 10.830 -12.534 13.490 1.00 106.68 173 LYS D N 1
ATOM 4389 C CA . LYS D 2 177 ? 11.645 -11.340 13.650 1.00 98.65 173 LYS D CA 1
ATOM 4390 C C . LYS D 2 177 ? 13.117 -11.675 13.918 1.00 104.16 173 LYS D C 1
ATOM 4391 O O . LYS D 2 177 ? 13.996 -11.414 13.083 1.00 86.11 173 LYS D O 1
ATOM 4393 N N . ASP D 2 178 ? 13.375 -12.276 15.077 1.00 104.85 174 ASP D N 1
ATOM 4394 C CA . ASP D 2 178 ? 14.738 -12.417 15.572 1.00 81.80 174 ASP D CA 1
ATOM 4395 C C . ASP D 2 178 ? 15.222 -13.840 15.598 1.00 74.50 174 ASP D C 1
ATOM 4396 O O . ASP D 2 178 ? 16.156 -14.143 16.336 1.00 77.06 174 ASP D O 1
ATOM 4401 N N . ALA D 2 179 ? 14.604 -14.722 14.817 1.00 68.60 175 ALA D N 1
ATOM 4402 C CA . ALA D 2 179 ? 15.140 -16.072 14.712 1.00 65.93 175 ALA D CA 1
ATOM 4403 C C . ALA D 2 179 ? 16.604 -15.918 14.352 1.00 60.02 175 ALA D C 1
ATOM 4404 O O . ALA D 2 179 ? 17.423 -16.780 14.637 1.00 57.85 175 ALA D O 1
ATOM 4406 N N . ASP D 2 180 ? 16.920 -14.783 13.745 1.00 55.45 176 ASP D N 1
ATOM 4407 C CA . ASP D 2 180 ? 18.208 -14.579 13.106 1.00 53.39 176 ASP D CA 1
ATOM 4408 C C . ASP D 2 180 ? 19.343 -14.346 14.088 1.00 43.54 176 ASP D C 1
ATOM 4409 O O . ASP D 2 180 ? 20.474 -14.747 13.839 1.00 40.18 176 ASP D O 1
ATOM 4414 N N . ALA D 2 181 ? 19.026 -13.714 15.211 1.00 44.14 177 ALA D N 1
ATOM 4415 C CA . ALA D 2 181 ? 20.042 -13.261 16.148 1.00 37.45 177 ALA D CA 1
ATOM 4416 C C . ALA D 2 181 ? 21.021 -14.335 16.595 1.00 37.20 177 ALA D C 1
ATOM 4417 O O . ALA D 2 181 ? 22.209 -14.064 16.683 1.00 35.29 177 ALA D O 1
ATOM 4419 N N . PRO D 2 182 ? 20.518 -15.540 16.920 1.00 33.85 178 PRO D N 1
ATOM 4420 C CA . PRO D 2 182 ? 21.340 -16.667 17.356 1.00 36.95 178 PRO D CA 1
ATOM 4421 C C . PRO D 2 182 ? 22.332 -17.058 16.282 1.00 40.21 178 PRO D C 1
ATOM 4422 O O . PRO D 2 182 ? 23.543 -17.136 16.514 1.00 35.62 178 PRO D O 1
ATOM 4426 N N . PHE D 2 183 ? 21.786 -17.313 15.105 1.00 32.44 179 PHE D N 1
ATOM 4427 C CA . PHE D 2 183 ? 22.554 -17.661 13.946 1.00 25.49 179 PHE D CA 1
ATOM 4428 C C . PHE D 2 183 ? 23.550 -16.574 13.630 1.00 31.64 179 PHE D C 1
ATOM 4429 O O . PHE D 2 183 ? 24.710 -16.839 13.332 1.00 34.48 179 PHE D O 1
ATOM 4437 N N . LEU D 2 184 ? 23.093 -15.333 13.662 1.00 34.46 180 LEU D N 1
ATOM 4438 C CA . LEU D 2 184 ? 23.996 -14.240 13.377 1.00 32.30 180 LEU D CA 1
ATOM 4439 C C . LEU D 2 184 ? 25.054 -14.154 14.462 1.00 30.33 180 LEU D C 1
ATOM 4440 O O . LEU D 2 184 ? 26.207 -13.850 14.194 1.00 27.63 180 LEU D O 1
ATOM 4445 N N . SER D 2 185 ? 24.645 -14.432 15.691 1.00 31.53 181 SER D N 1
ATOM 4446 C CA . SER D 2 185 ? 25.555 -14.421 16.811 1.00 25.35 181 SER D CA 1
ATOM 4447 C C . SER D 2 185 ? 26.628 -15.424 16.548 1.00 32.70 181 SER D C 1
ATOM 4448 O O . SER D 2 185 ? 27.806 -15.081 16.478 1.00 36.04 181 SER D O 1
ATOM 4451 N N . ILE D 2 186 ? 26.213 -16.673 16.397 1.00 30.15 182 ILE D N 1
ATOM 4452 C CA . ILE D 2 186 ? 27.149 -17.762 16.227 1.00 28.42 182 ILE D CA 1
ATOM 4453 C C . ILE D 2 186 ? 28.040 -17.507 15.015 1.00 34.81 182 ILE D C 1
ATOM 4454 O O . ILE D 2 186 ? 29.254 -17.736 15.069 1.00 35.90 182 ILE D O 1
ATOM 4459 N N . ALA D 2 187 ? 27.453 -16.994 13.937 1.00 31.86 183 ALA D N 1
ATOM 4460 C CA . ALA D 2 187 ? 28.210 -16.757 12.712 1.00 32.85 183 ALA D CA 1
ATOM 4461 C C . ALA D 2 187 ? 29.292 -15.725 12.946 1.00 30.29 183 ALA D C 1
ATOM 4462 O O . ALA D 2 187 ? 30.371 -15.814 12.371 1.00 35.18 183 ALA D O 1
ATOM 4464 N N . THR D 2 188 ? 28.997 -14.756 13.809 1.00 29.83 184 THR D N 1
ATOM 4465 C CA . THR D 2 188 ? 29.923 -13.678 14.140 1.00 27.12 184 THR D CA 1
ATOM 4466 C C . THR D 2 188 ? 31.054 -14.158 15.041 1.00 34.85 184 THR D C 1
ATOM 4467 O O . THR D 2 188 ? 32.219 -13.804 14.843 1.00 25.38 184 THR D O 1
ATOM 4471 N N . THR D 2 189 ? 30.697 -14.957 16.042 1.00 27.70 185 THR D N 1
ATOM 4472 C CA . THR D 2 189 ? 31.679 -15.587 16.890 1.00 28.13 185 THR D CA 1
ATOM 4473 C C . THR D 2 189 ? 32.697 -16.369 16.059 1.00 39.63 185 THR D C 1
ATOM 4474 O O . THR D 2 189 ? 33.884 -16.411 16.380 1.00 42.67 185 THR D O 1
ATOM 4478 N N . PHE D 2 190 ? 32.212 -16.999 14.996 1.00 39.80 186 PHE D N 1
ATOM 4479 C CA . PHE D 2 190 ? 33.039 -17.756 14.068 1.00 36.27 186 PHE D CA 1
ATOM 4480 C C . PHE D 2 190 ? 33.907 -16.839 13.208 1.00 47.51 186 PHE D C 1
ATOM 4481 O O . PHE D 2 190 ? 35.110 -17.082 13.003 1.00 39.07 186 PHE D O 1
ATOM 4489 N N . TYR D 2 191 ? 33.272 -15.798 12.674 1.00 40.05 187 TYR D N 1
ATOM 4490 C CA . TYR D 2 191 ? 33.978 -14.819 11.880 1.00 32.81 187 TYR D CA 1
ATOM 4491 C C . TYR D 2 191 ? 35.219 -14.409 12.625 1.00 35.02 187 TYR D C 1
ATOM 4492 O O . TYR D 2 191 ? 36.327 -14.488 12.108 1.00 36.44 187 TYR D O 1
ATOM 4501 N N . ARG D 2 192 ? 35.017 -13.993 13.865 1.00 34.60 188 ARG D N 1
ATOM 4502 C CA . ARG D 2 192 ? 36.062 -13.354 14.632 1.00 33.91 188 ARG D CA 1
ATOM 4503 C C . ARG D 2 192 ? 37.296 -14.191 14.845 1.00 38.39 188 ARG D C 1
ATOM 4504 O O . ARG D 2 192 ? 38.412 -13.706 14.693 1.00 35.96 188 ARG D O 1
ATOM 4512 N N . ASN D 2 193 ? 37.122 -15.452 15.185 1.00 37.44 189 ASN D N 1
ATOM 4513 C CA . ASN D 2 193 ? 38.309 -16.261 15.377 1.00 47.29 189 ASN D CA 1
ATOM 4514 C C . ASN D 2 193 ? 38.921 -16.746 14.052 1.00 39.92 189 ASN D C 1
ATOM 4515 O O . ASN D 2 193 ? 39.993 -17.327 14.031 1.00 39.94 189 ASN D O 1
ATOM 4520 N N . TYR D 2 194 ? 38.233 -16.487 12.949 1.00 36.62 190 TYR D N 1
ATOM 4521 C CA . TYR D 2 194 ? 38.825 -16.675 11.644 1.00 30.85 190 TYR D CA 1
ATOM 4522 C C . TYR D 2 194 ? 39.898 -15.624 11.501 1.00 33.66 190 TYR D C 1
ATOM 4523 O O . TYR D 2 194 ? 41.078 -15.925 11.337 1.00 29.30 190 TYR D O 1
ATOM 4532 N N . GLU D 2 195 ? 39.461 -14.376 11.601 1.00 37.63 191 GLU D N 1
ATOM 4533 C CA . GLU D 2 195 ? 40.337 -13.213 11.579 1.00 42.57 191 GLU D CA 1
ATOM 4534 C C . GLU D 2 195 ? 41.561 -13.326 12.523 1.00 47.52 191 GLU D C 1
ATOM 4535 O O . GLU D 2 195 ? 42.675 -12.864 12.194 1.00 41.04 191 GLU D O 1
ATOM 4541 N N . ASP D 2 196 ? 41.316 -13.921 13.691 1.00 34.27 192 ASP D N 1
ATOM 4542 C CA . ASP D 2 196 ? 42.319 -14.241 14.682 1.00 32.67 192 ASP D CA 1
ATOM 4543 C C . ASP D 2 196 ? 43.366 -15.127 14.063 1.00 47.24 192 ASP D C 1
ATOM 4544 O O . ASP D 2 196 ? 44.548 -14.794 14.014 1.00 45.13 192 ASP D O 1
ATOM 4549 N N . LYS D 2 197 ? 42.911 -16.291 13.617 1.00 45.22 193 LYS D N 1
ATOM 4550 C CA . LYS D 2 197 ? 43.793 -17.318 13.082 1.00 48.61 193 LYS D CA 1
ATOM 4551 C C . LYS D 2 197 ? 44.554 -16.814 11.867 1.00 42.87 193 LYS D C 1
ATOM 4552 O O . LYS D 2 197 ? 45.750 -17.070 11.716 1.00 42.94 193 LYS D O 1
ATOM 4558 N N . VAL D 2 198 ? 43.840 -16.110 10.998 1.00 39.85 194 VAL D N 1
ATOM 4559 C CA . VAL D 2 198 ? 44.422 -15.537 9.792 1.00 44.77 194 VAL D CA 1
ATOM 4560 C C . VAL D 2 198 ? 45.561 -14.556 10.082 1.00 48.70 194 VAL D C 1
ATOM 4561 O O . VAL D 2 198 ? 46.533 -14.491 9.331 1.00 49.36 194 VAL D O 1
ATOM 4565 N N . ALA D 2 199 ? 45.434 -13.780 11.154 1.00 41.39 195 ALA D N 1
ATOM 4566 C CA . ALA D 2 199 ? 46.471 -12.834 11.511 1.00 41.23 195 ALA D CA 1
ATOM 4567 C C . ALA D 2 199 ? 47.642 -13.602 12.097 1.00 43.16 195 ALA D C 1
ATOM 4568 O O . ALA D 2 199 ? 48.805 -13.360 11.762 1.00 47.21 195 ALA D O 1
ATOM 4570 N N . ALA D 2 200 ? 47.315 -14.535 12.974 1.00 40.50 196 ALA D N 1
ATOM 4571 C CA . ALA D 2 200 ? 48.291 -15.469 13.498 1.00 38.97 196 ALA D CA 1
ATOM 4572 C C . ALA D 2 200 ? 49.135 -16.062 12.378 1.00 46.86 196 ALA D C 1
ATOM 4573 O O . ALA D 2 200 ? 50.346 -16.176 12.513 1.00 55.37 196 ALA D O 1
ATOM 4575 N N . PHE D 2 201 ? 48.503 -16.447 11.277 1.00 40.19 197 PHE D N 1
ATOM 4576 C CA . PHE D 2 201 ? 49.239 -16.998 10.148 1.00 41.09 197 PHE D CA 1
ATOM 4577 C C . PHE D 2 201 ? 50.195 -15.989 9.534 1.00 43.20 197 PHE D C 1
ATOM 4578 O O . PHE D 2 201 ? 51.331 -16.309 9.255 1.00 51.91 197 PHE D O 1
ATOM 4586 N N . GLN D 2 202 ? 49.733 -14.772 9.302 1.00 52.13 198 GLN D N 1
ATOM 4587 C CA . GLN D 2 202 ? 50.593 -13.745 8.738 1.00 50.85 198 GLN D CA 1
ATOM 4588 C C . GLN D 2 202 ? 51.785 -13.498 9.643 1.00 51.35 198 GLN D C 1
ATOM 4589 O O . GLN D 2 202 ? 52.871 -13.185 9.170 1.00 57.72 198 GLN D O 1
ATOM 4595 N N . ASP D 2 203 ? 51.555 -13.633 10.947 1.00 49.94 199 ASP D N 1
ATOM 4596 C CA . ASP D 2 203 ? 52.592 -13.539 11.966 1.00 43.02 199 ASP D CA 1
ATOM 4597 C C . ASP D 2 203 ? 53.655 -14.597 11.779 1.00 49.51 199 ASP D C 1
ATOM 4598 O O . ASP D 2 203 ? 54.840 -14.349 11.946 1.00 58.60 199 ASP D O 1
ATOM 4603 N N . ALA D 2 204 ? 53.203 -15.801 11.467 1.00 48.00 200 ALA D N 1
ATOM 4604 C CA . ALA D 2 204 ? 54.044 -16.969 11.543 1.00 44.23 200 ALA D CA 1
ATOM 4605 C C . ALA D 2 204 ? 54.895 -17.152 10.294 1.00 47.07 200 ALA D C 1
ATOM 4606 O O . ALA D 2 204 ? 55.757 -18.025 10.259 1.00 62.49 200 ALA D O 1
ATOM 4608 N N . CYS D 2 205 ? 54.693 -16.324 9.281 1.00 35.29 201 CYS D N 1
ATOM 4609 C CA . CYS D 2 205 ? 55.363 -16.603 8.019 1.00 54.32 201 CYS D CA 1
ATOM 4610 C C . CYS D 2 205 ? 56.130 -15.436 7.353 1.00 70.30 201 CYS D C 1
ATOM 4611 O O . CYS D 2 205 ? 56.421 -15.491 6.157 1.00 62.62 201 CYS D O 1
ATOM 4614 N N . ARG D 2 206 ? 56.518 -14.397 8.083 1.00 74.41 202 ARG D N 1
ATOM 4615 C CA . ARG D 2 206 ? 57.281 -13.348 7.392 1.00 81.76 202 ARG D CA 1
ATOM 4616 C C . ARG D 2 206 ? 58.777 -13.322 7.764 1.00 91.62 202 ARG D C 1
ATOM 4617 O O . ARG D 2 206 ? 59.122 -12.924 8.882 1.00 95.13 202 ARG D O 1
ATOM 4625 N N . ASN D 2 207 ? 59.667 -13.750 6.856 1.00 84.45 203 ASN D N 1
ATOM 4626 C CA . ASN D 2 207 ? 59.332 -14.247 5.513 1.00 85.85 203 ASN D CA 1
ATOM 4627 C C . ASN D 2 207 ? 59.656 -15.740 5.282 1.00 78.71 203 ASN D C 1
ATOM 4628 O O . ASN D 2 207 ? 60.017 -16.482 6.204 1.00 64.83 203 ASN D O 1
#

InterPro domains:
  IPR008979 Galactose-binding-like domain superfamily [SSF49785] (4-133)
  IPR033558 Intraflagellar transport protein 25 [PTHR33906] (1-137)

Nearest PDB structures (foldseek):
  2yc4-assembly1_C  TM=1.006E+00  e=2.433E-36  Chlamydomonas reinhardtii
  2yc4-assembly1_D  TM=9.502E-01  e=2.790E-30  Chlamydomonas reinhardtii
  2yc2-assembly2_C  TM=9.707E-01  e=5.344E-23  Chlamydomonas reinhardtii
  2yc2-assembly1_D  TM=9.724E-01  e=1.063E-22  Chlamydomonas reinhardtii
  5wha-assembly1_A  TM=7.208E-01  e=5.333E-08  Homo sapiens

Radius of gyration: 29.95 Å; Cα contacts (8 Å, |Δi|>4): 1454; chains: 4; bounding box: 61×64×92 Å